Protein AF-0000000076153037 (afdb_homodimer)

Structure (mmCIF, N/CA/C/O backbone):
data_AF-0000000076153037-model_v1
#
loop_
_entity.id
_entity.type
_entity.pdbx_description
1 polymer 'B box-type domain-containing protein'
#
loop_
_atom_site.group_PDB
_atom_site.id
_atom_site.type_symbol
_atom_site.label_atom_id
_atom_site.label_alt_id
_atom_site.label_comp_id
_atom_site.label_asym_id
_atom_site.label_entity_id
_atom_site.label_seq_id
_atom_site.pdbx_PDB_ins_code
_atom_site.Cartn_x
_atom_site.Cartn_y
_atom_site.Cartn_z
_atom_site.occupancy
_atom_site.B_iso_or_equiv
_atom_site.auth_seq_id
_atom_site.auth_comp_id
_atom_site.auth_asym_id
_atom_site.auth_atom_id
_atom_site.pdbx_PDB_model_num
ATOM 1 N N . MET A 1 1 ? -15.844 65.188 8.305 1 22.05 1 MET A N 1
ATOM 2 C CA . MET A 1 1 ? -15.094 66.312 7.844 1 22.05 1 MET A CA 1
ATOM 3 C C . MET A 1 1 ? -13.609 66.188 8.18 1 22.05 1 MET A C 1
ATOM 5 O O . MET A 1 1 ? -13.25 65.938 9.328 1 22.05 1 MET A O 1
ATOM 9 N N . ALA A 1 2 ? -12.828 65.75 7.254 1 26.59 2 ALA A N 1
ATOM 10 C CA . ALA A 1 2 ? -11.383 65.5 7.219 1 26.59 2 ALA A CA 1
ATOM 11 C C . ALA A 1 2 ? -10.609 66.75 7.684 1 26.59 2 ALA A C 1
ATOM 13 O O . ALA A 1 2 ? -10.773 67.812 7.133 1 26.59 2 ALA A O 1
ATOM 14 N N . PHE A 1 3 ? -10.414 66.875 8.953 1 28.53 3 PHE A N 1
ATOM 15 C CA . PHE A 1 3 ? -9.594 67.938 9.461 1 28.53 3 PHE A CA 1
ATOM 16 C C . 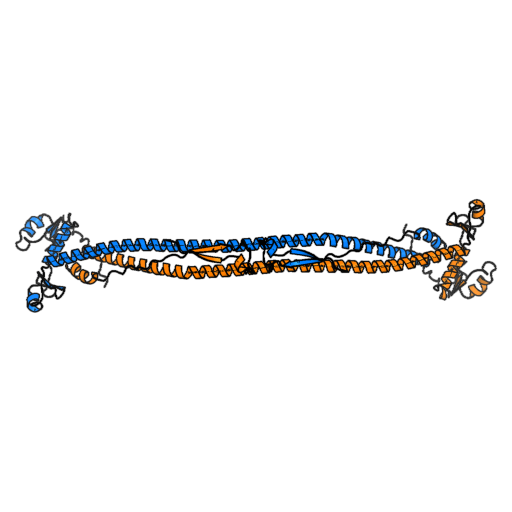PHE A 1 3 ? -8.25 68 8.742 1 28.53 3 PHE A C 1
ATOM 18 O O . PHE A 1 3 ? -7.555 66.938 8.656 1 28.53 3 PHE A O 1
ATOM 25 N N . PRO A 1 4 ? -8.055 68.812 7.699 1 30.95 4 PRO A N 1
ATOM 26 C CA . PRO A 1 4 ? -6.762 68.938 7.027 1 30.95 4 PRO A CA 1
ATOM 27 C C . PRO A 1 4 ? -5.598 69 8.016 1 30.95 4 PRO A C 1
ATOM 29 O O . PRO A 1 4 ? -5.75 69.625 9.094 1 30.95 4 PRO A O 1
ATOM 32 N N . HIS A 1 5 ? -4.879 68.062 8.133 1 32.31 5 HIS A N 1
ATOM 33 C CA . HIS A 1 5 ? -3.553 68.125 8.734 1 32.31 5 HIS A CA 1
ATOM 34 C C . HIS A 1 5 ? -2.744 69.312 8.258 1 32.31 5 HIS A C 1
ATOM 36 O O . HIS A 1 5 ? -2.271 69.312 7.117 1 32.31 5 HIS A O 1
ATOM 42 N N . SER A 1 6 ? -3.152 70.562 8.406 1 31.91 6 SER A N 1
ATOM 43 C CA . SER A 1 6 ? -2.211 71.625 8.078 1 31.91 6 SER A CA 1
ATOM 44 C C . SER A 1 6 ? -0.861 71.375 8.75 1 31.91 6 SER A C 1
ATOM 46 O O . SER A 1 6 ? -0.766 71.375 9.977 1 31.91 6 SER A O 1
ATOM 48 N N . ASN A 1 7 ? -0.145 70.5 8.391 1 35.09 7 ASN A N 1
ATOM 49 C CA . ASN A 1 7 ? 1.302 70.562 8.57 1 35.09 7 ASN A CA 1
ATOM 50 C C . ASN A 1 7 ? 1.829 72 8.453 1 35.09 7 ASN A C 1
ATOM 52 O O . ASN A 1 7 ? 2.293 72.438 7.391 1 35.09 7 ASN A O 1
ATOM 56 N N . ASP A 1 8 ? 1.139 73.062 8.711 1 35.5 8 ASP A N 1
ATOM 57 C CA . ASP A 1 8 ? 1.683 74.438 8.516 1 35.5 8 ASP A CA 1
ATOM 58 C C . ASP A 1 8 ? 3.029 74.562 9.219 1 35.5 8 ASP A C 1
ATOM 60 O O . ASP A 1 8 ? 3.086 74.688 10.445 1 35.5 8 ASP A O 1
ATOM 64 N N . GLU A 1 9 ? 3.936 73.75 9.055 1 42.16 9 GLU A N 1
ATOM 65 C CA . GLU A 1 9 ? 5.188 74.5 9.211 1 42.16 9 GLU A CA 1
ATOM 66 C C . GLU A 1 9 ? 5.027 76 8.812 1 42.16 9 GLU A C 1
ATOM 68 O O . GLU A 1 9 ? 4.77 76.25 7.648 1 42.16 9 GLU A O 1
ATOM 73 N N . ALA A 1 10 ? 4.324 76.688 9.477 1 48.03 10 ALA A N 1
ATOM 74 C CA . ALA A 1 10 ? 4.133 78.125 9.148 1 48.03 10 ALA A CA 1
ATOM 75 C C . ALA A 1 10 ? 5.34 78.688 8.406 1 48.03 10 ALA A C 1
ATOM 77 O O . ALA A 1 10 ? 6.473 78.562 8.883 1 48.03 10 ALA A O 1
ATOM 78 N N . GLN A 1 11 ? 5.387 78.5 7.215 1 56.53 11 GLN A N 1
ATOM 79 C CA . GLN A 1 11 ? 6.371 79.125 6.34 1 56.53 11 GLN A CA 1
ATOM 80 C C . GLN A 1 11 ? 6.746 80.5 6.84 1 56.53 11 GLN A C 1
ATOM 82 O O . GLN A 1 11 ? 5.875 81.375 7.023 1 56.53 11 GLN A O 1
ATOM 87 N N . ILE A 1 12 ? 7.824 80.438 7.535 1 69.62 12 ILE A N 1
ATOM 88 C CA . ILE A 1 12 ? 8.359 81.75 7.871 1 69.62 12 ILE A CA 1
ATOM 89 C C . ILE A 1 12 ? 8.289 82.625 6.652 1 69.62 12 ILE A C 1
ATOM 91 O O . ILE A 1 12 ? 8.836 82.312 5.594 1 69.62 12 ILE A O 1
ATOM 95 N N . PRO A 1 13 ? 7.305 83.5 6.742 1 73.75 13 PRO A N 1
ATOM 96 C CA . PRO A 1 13 ? 7.258 84.438 5.602 1 73.75 13 PRO A CA 1
ATOM 97 C C . PRO A 1 13 ? 8.625 85 5.258 1 73.75 13 PRO A C 1
ATOM 99 O O . PRO A 1 13 ? 9.508 85.062 6.121 1 73.75 13 PRO A O 1
ATOM 102 N N . ALA A 1 14 ? 8.766 85.312 4.078 1 74.12 14 ALA A N 1
ATOM 103 C CA . ALA A 1 14 ? 10.023 85.875 3.602 1 74.12 14 ALA A CA 1
ATOM 104 C C . ALA A 1 14 ? 10.195 87.312 4.117 1 74.12 14 ALA A C 1
ATOM 106 O O . ALA A 1 14 ? 11.32 87.812 4.223 1 74.12 14 ALA A O 1
ATOM 107 N N . LEU A 1 15 ? 9.102 87.875 4.473 1 81.69 15 LEU A N 1
ATOM 108 C CA . LEU A 1 15 ? 9.172 89.312 4.844 1 81.69 15 LEU A CA 1
ATOM 109 C C . LEU A 1 15 ? 8.492 89.562 6.191 1 81.69 15 LEU A C 1
ATOM 111 O O . LEU A 1 15 ? 7.551 88.875 6.551 1 81.69 15 LEU A O 1
ATOM 115 N N . CYS A 1 16 ? 9.086 90.5 6.836 1 86.94 16 CYS A N 1
ATOM 116 C CA . CYS A 1 16 ? 8.492 90.938 8.086 1 86.94 16 CYS A CA 1
ATOM 117 C C . CYS A 1 16 ? 7.059 91.438 7.875 1 86.94 16 CYS A C 1
ATOM 119 O O . CYS A 1 16 ? 6.777 92.188 6.934 1 86.94 16 CYS A O 1
ATOM 121 N N . GLN A 1 17 ? 6.148 91 8.703 1 80.31 17 GLN A N 1
ATOM 122 C CA . GLN A 1 17 ? 4.73 91.25 8.5 1 80.31 17 GLN A CA 1
ATOM 123 C C . GLN A 1 17 ? 4.375 92.625 9.008 1 80.31 17 GLN A C 1
ATOM 125 O O . GLN A 1 17 ? 3.248 93.125 8.82 1 80.31 17 GLN A O 1
ATOM 130 N N . PHE A 1 18 ? 5.297 93.25 9.531 1 77.06 18 PHE A N 1
ATOM 131 C CA . PHE A 1 18 ? 5.07 94.625 9.977 1 77.06 18 PHE A CA 1
ATOM 132 C C . PHE A 1 18 ? 5.699 95.625 9.008 1 77.06 18 PHE A C 1
ATOM 134 O O . PHE A 1 18 ? 5.043 96.562 8.57 1 77.06 18 PHE A O 1
ATOM 141 N N . CYS A 1 19 ? 6.977 95.5 8.625 1 79.06 19 CYS A N 1
ATOM 142 C CA . CYS A 1 19 ? 7.699 96.5 7.824 1 79.06 19 CYS A CA 1
ATOM 143 C C . CYS A 1 19 ? 8.07 95.875 6.461 1 79.06 19 CYS A C 1
ATOM 145 O O . CYS A 1 19 ? 8.617 96.625 5.613 1 79.06 19 CYS A O 1
ATOM 147 N N . GLU A 1 20 ? 7.871 94.625 6.113 1 80.88 20 GLU A N 1
ATOM 148 C CA . GLU A 1 20 ? 8.125 94 4.844 1 80.88 20 GLU A CA 1
ATOM 149 C C . GLU A 1 20 ? 9.625 93.875 4.566 1 80.88 20 GLU A C 1
ATOM 151 O O . GLU A 1 20 ? 10.039 93.75 3.416 1 80.88 20 GLU A O 1
ATOM 156 N N . GLU A 1 21 ? 10.383 94.062 5.586 1 79.88 21 GLU A N 1
ATOM 157 C CA . GLU A 1 21 ? 11.812 93.875 5.43 1 79.88 21 GLU A CA 1
ATOM 158 C C . GLU A 1 21 ? 12.125 92.375 5.449 1 79.88 21 GLU A C 1
ATOM 160 O O . GLU A 1 21 ? 11.344 91.562 5.969 1 79.88 21 GLU A O 1
ATOM 165 N N . SER A 1 22 ? 13.242 92.062 4.91 1 80.12 22 SER A N 1
ATOM 166 C CA . SER A 1 22 ? 13.664 90.688 4.828 1 80.12 22 SER A CA 1
ATOM 167 C C . SER A 1 22 ? 14.266 90.188 6.148 1 80.12 22 SER A C 1
ATOM 169 O O . SER A 1 22 ? 14.453 91 7.074 1 80.12 22 SER A O 1
ATOM 171 N N . ASN A 1 23 ? 14.5 88.875 6.375 1 81.25 23 ASN A N 1
ATOM 172 C CA . ASN A 1 23 ? 15.148 88.25 7.5 1 81.25 23 ASN A CA 1
ATOM 173 C C . ASN A 1 23 ? 14.227 88.188 8.719 1 81.25 23 ASN A C 1
ATOM 175 O O . ASN A 1 23 ? 14.359 89 9.641 1 81.25 23 ASN A O 1
ATOM 179 N N . ILE A 1 24 ? 13.391 87.375 8.812 1 85.19 24 ILE A N 1
ATOM 180 C CA . ILE A 1 24 ? 12.453 87.125 9.906 1 85.19 24 ILE A CA 1
ATOM 181 C C . ILE A 1 24 ? 13.117 86.25 10.969 1 85.19 24 ILE A C 1
ATOM 183 O O . ILE A 1 24 ? 13.633 85.188 10.664 1 85.19 24 ILE A O 1
ATOM 187 N N . LYS A 1 25 ? 13.242 86.812 12.188 1 86.94 25 LYS A N 1
ATOM 188 C CA . LYS A 1 25 ? 13.883 86.062 13.234 1 86.94 25 LYS A CA 1
ATOM 189 C C . LYS A 1 25 ? 12.953 85.875 14.422 1 86.94 25 LYS A C 1
ATOM 191 O O . LYS A 1 25 ? 13.156 84.938 15.234 1 86.94 25 LYS A O 1
ATOM 196 N N . TRP A 1 26 ? 11.961 86.75 14.398 1 85.62 26 TRP A N 1
ATOM 197 C CA . TRP A 1 26 ? 11.125 86.75 15.594 1 85.62 26 TRP A CA 1
ATOM 198 C C . TRP A 1 26 ? 9.656 86.5 15.234 1 85.62 26 TRP A C 1
ATOM 200 O O . TRP A 1 26 ? 9.25 86.812 14.102 1 85.62 26 TRP A O 1
ATOM 210 N N . LYS A 1 27 ? 8.875 85.938 16.188 1 86 27 LYS A N 1
ATOM 211 C CA . LYS A 1 27 ? 7.43 85.812 16.047 1 86 27 LYS A CA 1
ATOM 212 C C . LYS A 1 27 ? 6.711 86.312 17.297 1 86 27 LYS A C 1
ATOM 214 O O . LYS A 1 27 ? 7.059 85.875 18.406 1 86 27 LYS A O 1
ATOM 219 N N . CYS A 1 28 ? 5.879 87.312 17.172 1 84.81 28 CYS A N 1
ATOM 220 C CA . CYS A 1 28 ? 5.008 87.688 18.266 1 84.81 28 CYS A CA 1
ATOM 221 C C . CYS A 1 28 ? 3.828 86.75 18.406 1 84.81 28 CYS A C 1
ATOM 223 O O . CYS A 1 28 ? 3.037 86.562 17.484 1 84.81 28 CYS A O 1
ATOM 225 N N . ILE A 1 29 ? 3.66 86.125 19.484 1 76.94 29 ILE A N 1
ATOM 226 C CA . ILE A 1 29 ? 2.65 85.125 19.719 1 76.94 29 ILE A CA 1
ATOM 227 C C . ILE A 1 29 ? 1.276 85.75 19.859 1 76.94 29 ILE A C 1
ATOM 229 O O . ILE A 1 29 ? 0.274 85.25 19.391 1 76.94 29 ILE A O 1
ATOM 233 N N . ASN A 1 30 ? 1.309 86.938 20.406 1 76.62 30 ASN A N 1
ATOM 234 C CA . ASN A 1 30 ? 0.042 87.688 20.625 1 76.62 30 ASN A CA 1
ATOM 235 C C . ASN A 1 30 ? -0.573 88.125 19.312 1 76.62 30 ASN A C 1
ATOM 237 O O . ASN A 1 30 ? -1.781 88 19.109 1 76.62 30 ASN A O 1
ATOM 241 N N . CYS A 1 31 ? 0.297 88.625 18.484 1 76.5 31 CYS A N 1
ATOM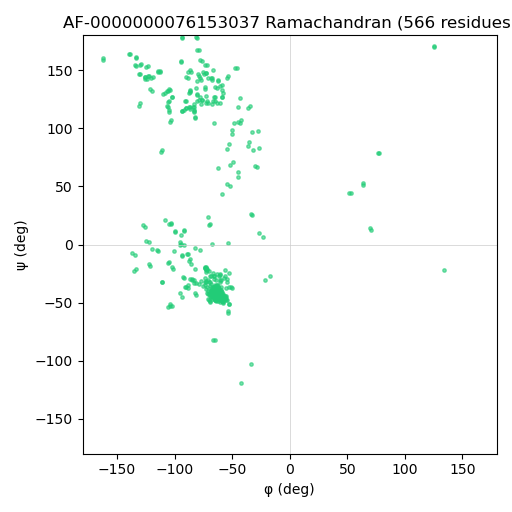 242 C CA . CYS A 1 31 ? -0.186 89.188 17.219 1 76.5 31 CYS A CA 1
ATOM 243 C C . CYS A 1 31 ? -0.138 88.125 16.125 1 76.5 31 CYS A C 1
ATOM 245 O O . CYS A 1 31 ? -0.722 88.312 15.055 1 76.5 31 CYS A O 1
ATOM 247 N N . ASP A 1 32 ? 0.446 87.062 16.438 1 77.31 32 ASP A N 1
ATOM 248 C CA . ASP A 1 32 ? 0.698 86.062 15.43 1 77.31 32 ASP A CA 1
ATOM 249 C C . ASP A 1 32 ? 1.393 86.625 14.203 1 77.31 32 ASP A C 1
ATOM 251 O O . ASP A 1 32 ? 1.013 86.312 13.07 1 77.31 32 ASP A O 1
ATOM 255 N N . LEU A 1 33 ? 2.396 87.438 14.445 1 81.31 33 LEU A N 1
ATOM 256 C CA . LEU A 1 33 ? 3.105 88.062 13.352 1 81.31 33 LEU A CA 1
ATOM 257 C C . LEU A 1 33 ? 4.598 87.75 13.406 1 81.31 33 LEU A C 1
ATOM 259 O O . LEU A 1 33 ? 5.184 87.688 14.484 1 81.31 33 LEU A O 1
ATOM 263 N N . PHE A 1 34 ? 5.09 87.625 12.258 1 86.62 34 PHE A N 1
ATOM 264 C CA . PHE A 1 34 ? 6.531 87.5 12.117 1 86.62 34 PHE A CA 1
ATOM 265 C C . PHE A 1 34 ? 7.219 88.812 12.016 1 86.62 34 PHE A C 1
ATOM 267 O O . PHE A 1 34 ? 6.785 89.688 11.258 1 86.62 34 PHE A O 1
ATOM 274 N N . LEU A 1 35 ? 8.227 88.938 12.828 1 86.12 35 LEU A N 1
ATOM 275 C CA . LEU A 1 35 ? 8.859 90.25 12.93 1 86.12 35 LEU A CA 1
ATOM 276 C C . LEU A 1 35 ? 10.352 90.125 12.625 1 86.12 35 LEU A C 1
ATOM 278 O O . LEU A 1 35 ? 10.992 89.125 12.93 1 86.12 35 LEU A O 1
ATOM 282 N N . CYS A 1 36 ? 10.773 91.188 11.93 1 85.81 36 CYS A N 1
ATOM 283 C CA . CYS A 1 36 ? 12.219 91.312 11.789 1 85.81 36 CYS A CA 1
ATOM 284 C C . CYS A 1 36 ? 12.828 91.938 13.055 1 85.81 36 CYS A C 1
ATOM 286 O O . CYS A 1 36 ? 12.117 92.188 14.016 1 85.81 36 CYS A O 1
ATOM 288 N N . GLN A 1 37 ? 14.188 92.062 13.039 1 85 37 GLN A N 1
ATOM 289 C CA . GLN A 1 37 ? 14.898 92.5 14.227 1 85 37 GLN A CA 1
ATOM 290 C C . GLN A 1 37 ? 14.508 93.938 14.562 1 85 37 GLN A C 1
ATOM 292 O O . GLN A 1 37 ? 14.305 94.25 15.727 1 85 37 GLN A O 1
ATOM 297 N N . LEU A 1 38 ? 14.336 94.688 13.586 1 83.56 38 LEU A N 1
ATOM 298 C CA . LEU A 1 38 ? 14.039 96.125 13.797 1 83.56 38 LEU A CA 1
ATOM 299 C C . LEU A 1 38 ? 12.633 96.312 14.359 1 83.56 38 LEU A C 1
ATOM 301 O O . LEU A 1 38 ? 12.43 97.062 15.305 1 83.56 38 LEU A O 1
ATOM 305 N N . CYS A 1 39 ? 11.719 95.625 13.75 1 85.31 39 CYS A N 1
ATOM 306 C CA . CYS A 1 39 ? 10.336 95.75 14.188 1 85.31 39 CYS A CA 1
ATOM 307 C C . CYS A 1 39 ? 10.156 95.25 15.602 1 85.31 39 CYS A C 1
ATOM 309 O O . CYS A 1 39 ? 9.359 95.75 16.375 1 85.31 39 CYS A O 1
ATOM 311 N N . ASN A 1 40 ? 10.875 94.25 15.93 1 83.12 40 ASN A N 1
ATOM 312 C CA . ASN A 1 40 ? 10.828 93.688 17.281 1 83.12 40 ASN A CA 1
ATOM 313 C C . ASN A 1 40 ? 11.352 94.688 18.312 1 83.12 40 ASN A C 1
ATOM 315 O O . ASN A 1 40 ? 10.727 94.938 19.344 1 83.12 40 ASN A O 1
ATOM 319 N N . SER A 1 41 ? 12.391 95.312 18.031 1 80.19 41 SER A N 1
ATOM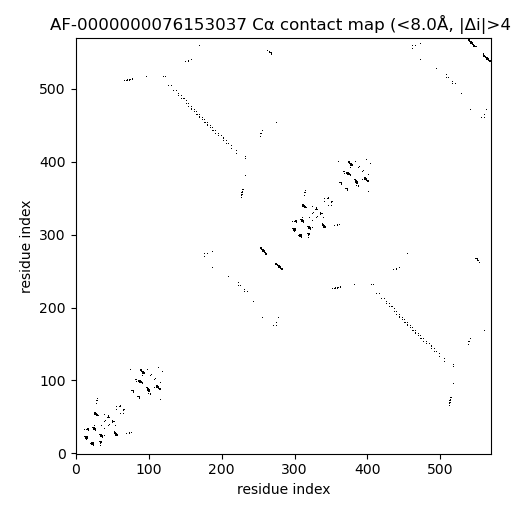 320 C CA . SER A 1 41 ? 13.07 96.125 19 1 80.19 41 SER A CA 1
ATOM 321 C C . SER A 1 41 ? 12.469 97.562 19.031 1 80.19 41 SER A C 1
ATOM 323 O O . SER A 1 41 ? 12.398 98.188 20.078 1 80.19 41 SER A O 1
ATOM 325 N N . ARG A 1 42 ? 11.961 98 17.922 1 77.38 42 ARG A N 1
ATOM 326 C CA . ARG A 1 42 ? 11.648 99.375 17.891 1 77.38 42 ARG A CA 1
ATOM 327 C C . ARG A 1 42 ? 10.141 99.625 17.844 1 77.38 42 ARG A C 1
ATOM 329 O O . ARG A 1 42 ? 9.641 100.625 18.328 1 77.38 42 ARG A O 1
ATOM 336 N N . ILE A 1 43 ? 9.461 98.75 17.234 1 73.19 43 ILE A N 1
ATOM 337 C CA . ILE A 1 43 ? 8.055 99.062 17 1 73.19 43 ILE A CA 1
ATOM 338 C C . ILE A 1 43 ? 7.172 98.25 17.938 1 73.19 43 ILE A C 1
ATOM 340 O O . ILE A 1 43 ? 6.359 98.75 18.688 1 73.19 43 ILE A O 1
ATOM 344 N N . HIS A 1 44 ? 7.34 97 17.938 1 75.81 44 HIS A N 1
ATOM 345 C CA . HIS A 1 44 ? 6.414 96.125 18.656 1 75.81 44 HIS A CA 1
ATOM 346 C C . HIS A 1 44 ? 6.613 96.25 20.156 1 75.81 44 HIS A C 1
ATOM 348 O O . HIS A 1 44 ? 5.637 96.25 20.922 1 75.81 44 HIS A O 1
ATOM 354 N N . ASN A 1 45 ? 7.816 96.5 20.578 1 72.44 45 ASN A N 1
ATOM 355 C CA . ASN A 1 45 ? 8.109 96.562 22 1 72.44 45 ASN A CA 1
ATOM 356 C C . ASN A 1 45 ? 7.852 98 22.562 1 72.44 45 ASN A C 1
ATOM 358 O O . ASN A 1 45 ? 7.746 98.125 23.766 1 72.44 45 ASN A O 1
ATOM 362 N N . LYS A 1 46 ? 7.691 98.875 21.656 1 73.19 46 LYS A N 1
ATOM 363 C CA . LYS A 1 46 ? 7.566 100.25 22.125 1 73.19 46 LYS A CA 1
ATOM 364 C C . LYS A 1 46 ? 6.109 100.688 22.125 1 73.19 46 LYS A C 1
ATOM 366 O O . LYS A 1 46 ? 5.75 101.625 22.828 1 73.19 46 LYS A O 1
ATOM 371 N N . SER A 1 47 ? 5.402 100 21.375 1 73.88 47 SER A N 1
ATOM 372 C CA . SER A 1 47 ? 4.004 100.375 21.359 1 73.88 47 SER A CA 1
ATOM 373 C C . SER A 1 47 ? 3.285 99.938 22.641 1 73.88 47 SER A C 1
ATOM 375 O O . SER A 1 47 ? 3.541 98.875 23.156 1 73.88 47 SER A O 1
ATOM 377 N N . LYS A 1 48 ? 2.506 100.812 23.234 1 73.81 48 LYS A N 1
ATOM 378 C CA . LYS A 1 48 ? 1.739 100.562 24.453 1 73.81 48 LYS A CA 1
ATOM 379 C C . LYS A 1 48 ? 0.856 99.312 24.266 1 73.81 48 LYS A C 1
ATOM 381 O O . LYS A 1 48 ? 0.661 98.562 25.219 1 73.81 48 LYS A O 1
ATOM 386 N N . ALA A 1 49 ? 0.42 99 23.062 1 73.5 49 ALA A N 1
ATOM 387 C CA . ALA A 1 49 ? -0.519 97.938 22.781 1 73.5 49 ALA A CA 1
ATOM 388 C C . ALA A 1 49 ? 0.201 96.562 22.703 1 73.5 49 ALA A C 1
ATOM 390 O O . ALA A 1 49 ? -0.392 95.562 22.984 1 73.5 49 ALA A O 1
ATOM 391 N N . SER A 1 50 ? 1.514 96.688 22.453 1 75.81 50 SER A N 1
ATOM 392 C CA . SER A 1 50 ? 2.188 95.438 22.172 1 75.81 50 SER A CA 1
ATOM 393 C C . SER A 1 50 ? 3.34 95.188 23.141 1 75.81 50 SER A C 1
ATOM 395 O O . SER A 1 50 ? 4.055 94.188 23.031 1 75.81 50 SER A O 1
ATOM 397 N N . LYS A 1 51 ? 3.488 96.062 24.031 1 75.38 51 LYS A N 1
ATOM 398 C CA . LYS A 1 51 ? 4.613 96 24.953 1 75.38 51 LYS A CA 1
ATOM 399 C C . LYS A 1 51 ? 4.562 94.688 25.797 1 75.38 51 LYS A C 1
ATOM 401 O O . LYS A 1 51 ? 5.602 94.188 26.172 1 75.38 51 LYS A O 1
ATOM 406 N N . ASP A 1 52 ? 3.393 94.188 25.984 1 77.31 52 ASP A N 1
ATOM 407 C CA . ASP A 1 52 ? 3.24 93 26.844 1 77.31 52 ASP A CA 1
ATOM 408 C C . ASP A 1 52 ? 3.125 91.75 26.031 1 77.31 52 ASP A C 1
ATOM 410 O O . ASP A 1 52 ? 2.885 90.625 26.578 1 77.31 52 ASP A O 1
ATOM 414 N N . HIS A 1 53 ? 3.43 92 24.766 1 80.94 53 HIS A N 1
ATOM 415 C CA . HIS A 1 53 ? 3.305 90.812 23.922 1 80.94 53 HIS A CA 1
ATOM 416 C C . HIS A 1 53 ? 4.516 89.875 24.062 1 80.94 53 HIS A C 1
ATOM 418 O O . HIS A 1 53 ? 5.617 90.312 24.359 1 80.94 53 HIS A O 1
ATOM 424 N N . THR A 1 54 ? 4.289 88.625 23.984 1 81.75 54 THR A N 1
ATOM 425 C CA . THR A 1 54 ? 5.363 87.625 24.062 1 81.75 54 THR A CA 1
ATOM 426 C C . THR A 1 54 ? 5.949 87.375 22.672 1 81.75 54 THR A C 1
ATOM 428 O O . THR A 1 54 ? 5.238 86.938 21.766 1 81.75 54 THR A O 1
ATOM 431 N N . ILE A 1 55 ? 7.254 87.688 22.547 1 83.75 55 ILE A N 1
ATOM 432 C CA . ILE A 1 55 ? 7.949 87.438 21.281 1 83.75 55 ILE A CA 1
ATOM 433 C C . ILE A 1 55 ? 8.938 86.312 21.422 1 83.75 55 ILE A C 1
ATOM 435 O O . ILE A 1 55 ? 9.68 86.25 22.406 1 83.75 55 ILE A O 1
ATOM 439 N N . ILE A 1 56 ? 8.867 85.375 20.531 1 81.81 56 ILE A N 1
ATOM 440 C CA . ILE A 1 56 ? 9.758 84.188 20.594 1 81.81 56 ILE A CA 1
ATOM 441 C C . ILE A 1 56 ? 10.703 84.25 19.391 1 81.81 56 ILE A C 1
ATOM 443 O O . ILE A 1 56 ? 10.359 84.75 18.328 1 81.81 56 ILE A O 1
ATOM 447 N N . ASN A 1 57 ? 11.891 83.688 19.703 1 83.56 57 ASN A N 1
ATOM 448 C CA . ASN A 1 57 ? 12.852 83.5 18.625 1 83.56 57 ASN A CA 1
ATOM 449 C C . ASN A 1 57 ? 12.531 82.25 17.797 1 83.56 57 ASN A C 1
ATOM 451 O O . ASN A 1 57 ? 12.336 81.188 18.359 1 83.56 57 ASN A O 1
ATOM 455 N N . LEU A 1 58 ? 12.477 82.5 16.531 1 81.44 58 LEU A N 1
ATOM 456 C CA . LEU A 1 58 ? 12.117 81.375 15.648 1 81.44 58 LEU A CA 1
ATOM 457 C C . LEU A 1 58 ? 13.117 80.25 15.766 1 81.44 58 LEU A C 1
ATOM 459 O O . LEU A 1 58 ? 12.766 79.062 15.531 1 81.44 58 LEU A O 1
ATOM 463 N N . LYS A 1 59 ? 14.352 80.562 16.156 1 78.06 59 LYS A N 1
ATOM 464 C CA . LYS A 1 59 ? 15.352 79.5 16.328 1 78.06 59 LYS A CA 1
ATOM 465 C C . LYS A 1 59 ? 14.984 78.562 17.469 1 78.06 59 LYS A C 1
ATOM 467 O O . LYS A 1 59 ? 15.375 77.375 17.469 1 78.06 59 LYS A O 1
ATOM 472 N N . ASP A 1 60 ? 14.297 79.125 18.406 1 76 60 ASP A N 1
ATOM 473 C CA . ASP A 1 60 ? 13.953 78.312 19.578 1 76 60 ASP A CA 1
ATOM 474 C C . ASP A 1 60 ? 12.57 77.688 19.438 1 76 60 ASP A C 1
ATOM 476 O O . ASP A 1 60 ? 12.039 77.125 20.391 1 76 60 ASP A O 1
ATOM 480 N N . CYS A 1 61 ? 12.117 77.938 18.141 1 67.19 61 CYS A N 1
ATOM 481 C CA . CYS A 1 61 ? 10.797 77.375 17.844 1 67.19 61 CYS A CA 1
ATOM 482 C C . CYS A 1 61 ? 10.797 75.875 17.859 1 67.19 61 CYS A C 1
ATOM 484 O O . CYS A 1 61 ? 11.719 75.25 17.344 1 67.19 61 CYS A O 1
ATOM 486 N N . GLY A 1 62 ? 10.266 75.25 18.875 1 66.69 62 GLY A N 1
ATOM 487 C CA . GLY A 1 62 ? 10.227 73.812 18.922 1 66.69 62 GLY A CA 1
ATOM 488 C C . GLY A 1 62 ? 10.664 73.25 20.266 1 66.69 62 GLY A C 1
ATOM 489 O O . GLY A 1 62 ? 10.453 72.062 20.547 1 66.69 62 GLY A O 1
ATOM 490 N N . THR A 1 63 ? 11.383 74.125 20.859 1 73.5 63 THR A N 1
ATOM 491 C CA . THR A 1 63 ? 11.812 73.688 22.188 1 73.5 63 THR A CA 1
ATOM 492 C C . THR A 1 63 ? 10.617 73.562 23.125 1 73.5 63 THR A C 1
ATOM 494 O O . THR A 1 63 ? 9.578 74.188 22.906 1 73.5 63 THR A O 1
ATOM 497 N N . ALA A 1 64 ? 10.703 72.688 24.047 1 77.19 64 ALA A N 1
ATOM 498 C CA . ALA A 1 64 ? 9.648 72.438 25.031 1 77.19 64 ALA A CA 1
ATOM 499 C C . ALA A 1 64 ? 9.281 73.75 25.766 1 77.19 64 ALA A C 1
ATOM 501 O O . ALA A 1 64 ? 8.102 74 26.016 1 77.19 64 ALA A O 1
ATOM 502 N N . GLU A 1 65 ? 10.211 74.438 25.969 1 76.44 65 GLU A N 1
ATOM 503 C CA . GLU A 1 65 ? 10 75.688 26.703 1 76.44 65 GLU A CA 1
ATOM 504 C C . GLU A 1 65 ? 9.203 76.688 25.859 1 76.44 65 GLU A C 1
ATOM 506 O O . GLU A 1 65 ? 8.281 77.312 26.359 1 76.44 65 GLU A O 1
ATOM 511 N N . THR A 1 66 ? 9.672 76.812 24.656 1 77.06 66 THR A N 1
ATOM 512 C CA . THR A 1 66 ? 8.977 77.75 23.766 1 77.06 66 THR A CA 1
ATOM 513 C C . THR A 1 66 ? 7.535 77.25 23.531 1 77.06 66 THR A C 1
ATOM 515 O O . THR A 1 66 ? 6.613 78.125 23.516 1 77.06 66 THR A O 1
ATOM 518 N N . LYS A 1 67 ? 7.379 76 23.375 1 77 67 LYS A N 1
ATOM 519 C CA . LYS A 1 67 ? 6.035 75.5 23.172 1 77 67 LYS A CA 1
ATOM 520 C C . LYS A 1 67 ? 5.145 75.75 24.375 1 77 67 LYS A C 1
ATOM 522 O O . LYS A 1 67 ? 3.977 76.125 24.219 1 77 67 LYS A O 1
ATOM 527 N N . SER A 1 68 ? 5.723 75.562 25.5 1 77.38 68 SER A N 1
ATOM 528 C CA . SER A 1 68 ? 4.996 75.812 26.719 1 77.38 68 SER A CA 1
ATOM 529 C C . SER A 1 68 ? 4.605 77.312 26.797 1 77.38 68 SER A C 1
ATOM 531 O O . SER A 1 68 ? 3.488 77.625 27.203 1 77.38 68 SER A O 1
ATOM 533 N N . THR A 1 69 ? 5.52 78.062 26.422 1 78.19 69 THR A N 1
ATOM 534 C CA . THR A 1 69 ? 5.258 79.5 26.453 1 78.19 69 THR A CA 1
ATOM 535 C C . THR A 1 69 ? 4.148 79.875 25.469 1 78.19 69 THR A C 1
ATOM 537 O O . THR A 1 69 ? 3.25 80.688 25.797 1 78.19 69 THR A O 1
ATOM 540 N N . ILE A 1 70 ? 4.246 79.312 24.359 1 76.75 70 ILE A N 1
ATOM 541 C CA . ILE A 1 70 ? 3.244 79.625 23.328 1 76.75 70 ILE A CA 1
ATOM 542 C C . ILE A 1 70 ? 1.866 79.188 23.828 1 76.75 70 ILE A C 1
ATOM 544 O O . ILE A 1 70 ? 0.89 79.938 23.688 1 76.75 70 ILE A O 1
ATOM 548 N N . LEU A 1 71 ? 1.807 78.125 24.438 1 79.75 71 LEU A N 1
ATOM 549 C CA . LEU A 1 71 ? 0.538 77.625 24.922 1 79.75 71 LEU A CA 1
ATOM 550 C C . LEU A 1 71 ? -0.001 78.438 26.062 1 79.75 71 LEU A C 1
ATOM 552 O O . LEU A 1 71 ? -1.208 78.688 26.156 1 79.75 71 LEU A O 1
ATOM 556 N N . THR A 1 72 ? 0.916 78.938 26.812 1 79.69 72 THR A N 1
ATOM 557 C CA . THR A 1 72 ? 0.504 79.75 27.906 1 79.69 72 THR A CA 1
ATOM 558 C C . THR A 1 72 ? -0.109 81.062 27.391 1 79.69 72 THR A C 1
ATOM 560 O O . THR A 1 72 ? -1.148 81.5 27.891 1 79.69 72 THR A O 1
ATOM 563 N N . VAL A 1 73 ? 0.573 81.625 26.438 1 80.62 73 VAL A N 1
ATOM 564 C CA . VAL A 1 73 ? 0.08 82.875 25.859 1 80.62 73 VAL A CA 1
ATOM 565 C C . VAL A 1 73 ? -1.256 82.625 25.172 1 80.62 73 VAL A C 1
ATOM 567 O O . VAL A 1 73 ? -2.182 83.438 25.281 1 80.62 73 VAL A O 1
ATOM 570 N N . ASP A 1 74 ? -1.348 81.625 24.5 1 83.25 74 ASP A N 1
ATOM 571 C CA . ASP A 1 74 ? -2.588 81.25 23.812 1 83.25 74 ASP A CA 1
ATOM 572 C C . ASP A 1 74 ? -3.729 81.062 24.812 1 83.25 74 ASP A C 1
ATOM 574 O O . ASP A 1 74 ? -4.852 81.5 24.578 1 83.25 74 ASP A O 1
ATOM 578 N N . LEU A 1 75 ? -3.4 80.5 25.844 1 85.06 75 LEU A N 1
ATOM 579 C CA . LEU A 1 75 ? -4.383 80.25 26.891 1 85.06 75 LEU A CA 1
ATOM 580 C C . LEU A 1 75 ? -4.875 81.562 27.5 1 85.06 75 LEU A C 1
ATOM 582 O O . LEU A 1 75 ? -6.074 81.75 27.734 1 85.06 75 LEU A O 1
ATOM 586 N N . GLN A 1 76 ? -3.943 82.438 27.625 1 82.38 76 GLN A N 1
ATOM 587 C CA . GLN A 1 76 ? -4.27 83.688 28.219 1 82.38 76 GLN A CA 1
ATOM 588 C C . GLN A 1 76 ? -5.113 84.562 27.281 1 82.38 76 GLN A C 1
ATOM 590 O O . GLN A 1 76 ? -5.883 85.438 27.719 1 82.38 76 GLN A O 1
ATOM 595 N N . ASN A 1 77 ? -4.949 84.25 26.031 1 83.5 77 ASN A N 1
ATOM 596 C CA . ASN A 1 77 ? -5.652 85.062 25.031 1 83.5 77 ASN A CA 1
ATOM 597 C C . ASN A 1 77 ? -6.801 84.312 24.391 1 83.5 77 ASN A C 1
ATOM 599 O O . ASN A 1 77 ? -7.285 84.688 23.328 1 83.5 77 ASN A O 1
ATOM 603 N N . MET A 1 78 ? -7.227 83.375 25.031 1 84.88 78 MET A N 1
ATOM 604 C CA . MET A 1 78 ? -8.281 82.562 24.453 1 84.88 78 MET A CA 1
ATOM 605 C C . MET A 1 78 ? -9.609 83.312 24.422 1 84.88 78 MET A C 1
ATOM 607 O O . MET A 1 78 ? -10.125 83.688 25.453 1 84.88 78 MET A O 1
ATOM 611 N N . PRO A 1 79 ? -10.086 83.375 23.203 1 87.25 79 PRO A N 1
ATOM 612 C CA . PRO A 1 79 ? -11.344 84.125 23.109 1 87.25 79 PRO A CA 1
ATOM 613 C C . PRO A 1 79 ? -12.547 83.312 23.594 1 87.25 79 PRO A C 1
ATOM 615 O O . PRO A 1 79 ? -12.562 82.062 23.453 1 87.25 79 PRO A O 1
ATOM 618 N N . CYS A 1 80 ? -13.477 83.938 24.266 1 89.62 80 CYS A N 1
ATOM 619 C CA . CYS A 1 80 ? -14.734 83.312 24.641 1 89.62 80 CYS A CA 1
ATOM 620 C C . CYS A 1 80 ? -15.539 82.938 23.406 1 89.62 80 CYS A C 1
ATOM 622 O O . CYS A 1 80 ? -15.625 83.688 22.453 1 89.62 80 CYS A O 1
ATOM 624 N N . THR A 1 81 ? -16.047 81.812 23.391 1 83.81 81 THR A N 1
ATOM 625 C CA . THR A 1 81 ? -16.812 81.375 22.25 1 83.81 81 THR A CA 1
ATOM 626 C C . THR A 1 81 ? -18.156 82.062 22.156 1 83.81 81 THR A C 1
ATOM 628 O O . THR A 1 81 ? -18.734 82.188 21.078 1 83.81 81 THR A O 1
ATOM 631 N N . ILE A 1 82 ? -18.656 82.562 23.172 1 88.06 82 ILE A N 1
ATOM 632 C CA . ILE A 1 82 ? -19.938 83.25 23.234 1 88.06 82 ILE A CA 1
ATOM 633 C C . ILE A 1 82 ? -19.734 84.75 23.062 1 88.06 82 ILE A C 1
ATOM 635 O O . ILE A 1 82 ? -20.484 85.438 22.312 1 88.06 82 ILE A O 1
ATOM 639 N N . HIS A 1 83 ? -18.734 85.25 23.766 1 90.38 83 HIS A N 1
ATOM 640 C CA . HIS A 1 83 ? -18.438 86.688 23.703 1 90.38 83 HIS A CA 1
ATOM 641 C C . HIS A 1 83 ? -17.109 86.938 22.984 1 90.38 83 HIS A C 1
ATOM 643 O O . HIS A 1 83 ? -16.062 87.062 23.625 1 90.38 83 HIS A O 1
ATOM 649 N N . SER A 1 84 ? -17.094 86.938 21.734 1 82.88 84 SER A N 1
ATOM 650 C CA . SER A 1 84 ? -15.922 86.938 20.875 1 82.88 84 SER A CA 1
ATOM 651 C C . SER A 1 84 ? -14.953 88.062 21.234 1 82.88 84 SER A C 1
ATOM 653 O O . SER A 1 84 ? -13.75 87.938 21 1 82.88 84 SER A O 1
ATOM 655 N N . GLU A 1 85 ? -15.375 89.062 21.797 1 84 85 GLU A N 1
ATOM 656 C CA . GLU A 1 85 ? -14.492 90.188 22.062 1 84 85 GLU A CA 1
ATOM 657 C C . GLU A 1 85 ? -13.883 90.125 23.453 1 84 85 GLU A C 1
ATOM 659 O O . GLU A 1 85 ? -13.086 90.938 23.844 1 84 85 GLU A O 1
ATOM 664 N N . ILE A 1 86 ? -14.227 89.062 24.203 1 88.44 86 ILE A N 1
ATOM 665 C CA . ILE A 1 86 ? -13.742 88.875 25.578 1 88.44 86 ILE A CA 1
ATOM 666 C C . ILE A 1 86 ? -12.938 87.625 25.719 1 88.44 86 ILE A C 1
ATOM 668 O O . ILE A 1 86 ? -13.297 86.562 25.141 1 88.44 86 ILE A O 1
ATOM 672 N N . LYS A 1 87 ? -11.914 87.688 26.547 1 88.69 87 LYS A N 1
ATOM 673 C CA . LYS A 1 87 ? -11.062 86.562 26.797 1 88.69 87 LYS A CA 1
ATOM 674 C C . LYS A 1 87 ? -11.609 85.688 27.953 1 88.69 87 LYS A C 1
ATOM 676 O O . LYS A 1 87 ? -12.242 86.25 28.875 1 88.69 87 LYS A O 1
ATOM 681 N N . CYS A 1 88 ? -11.312 84.438 27.781 1 90.69 88 CYS A N 1
ATOM 682 C CA . CYS A 1 88 ? -11.656 83.5 28.891 1 90.69 88 CYS A CA 1
ATOM 683 C C . CYS A 1 88 ? -10.688 83.688 30.047 1 90.69 88 CYS A C 1
ATOM 685 O O . CYS A 1 88 ? -9.508 84 29.844 1 90.69 88 CYS A O 1
ATOM 687 N N . TRP A 1 89 ? -11.188 83.5 31.188 1 87 89 TRP A N 1
ATOM 688 C CA . TRP A 1 89 ? -10.281 83.812 32.281 1 87 89 TRP A CA 1
ATOM 689 C C . TRP A 1 89 ? -10.336 82.688 33.344 1 87 89 TRP A C 1
ATOM 691 O O . TRP A 1 89 ? -9.406 82.5 34.125 1 87 89 TRP A O 1
ATOM 701 N N . VAL A 1 90 ? -11.461 81.938 33.344 1 91.69 90 VAL A N 1
ATOM 702 C CA . VAL A 1 90 ? -11.555 80.812 34.281 1 91.69 90 VAL A CA 1
ATOM 703 C C . VAL A 1 90 ? -12.188 79.625 33.594 1 91.69 90 VAL A C 1
ATOM 705 O O . VAL A 1 90 ? -12.703 79.688 32.5 1 91.69 90 VAL A O 1
ATOM 708 N N . TYR A 1 91 ? -11.992 78.562 34.25 1 92.19 91 TYR A N 1
ATOM 709 C CA . TYR A 1 91 ? -12.578 77.25 33.781 1 92.19 91 TYR A CA 1
ATOM 710 C C . TYR A 1 91 ? -13.781 76.875 34.656 1 92.19 91 TYR A C 1
ATOM 712 O O . TYR A 1 91 ? -13.68 76.812 35.875 1 92.19 91 TYR A O 1
ATOM 720 N N . CYS A 1 92 ? -14.883 76.688 34.031 1 93.31 92 CYS A N 1
ATOM 721 C CA . CYS A 1 92 ? -16.078 76.25 34.75 1 93.31 92 CYS A CA 1
ATOM 722 C C . CYS A 1 92 ? -16.094 74.75 34.938 1 93.31 92 CYS A C 1
ATOM 724 O O . CYS A 1 92 ? -16.203 74 33.969 1 93.31 92 CYS A O 1
ATOM 726 N N . ASN A 1 93 ? -16.094 74.25 36.125 1 89 93 ASN A N 1
ATOM 727 C CA . ASN A 1 93 ? -16.031 72.812 36.406 1 89 93 ASN A CA 1
ATOM 728 C C . ASN A 1 93 ? -17.359 72.125 36.094 1 89 93 ASN A C 1
ATOM 730 O O . ASN A 1 93 ? -17.375 71 35.656 1 89 93 ASN A O 1
ATOM 734 N N . ASN A 1 94 ? -18.359 72.875 36.344 1 90.06 94 ASN A N 1
ATOM 735 C CA . ASN A 1 94 ? -19.672 72.25 36.125 1 90.06 94 ASN A CA 1
ATOM 736 C C . ASN A 1 94 ? -19.953 72.062 34.656 1 90.06 94 ASN A C 1
ATOM 738 O O . ASN A 1 94 ? -20.562 71 34.281 1 90.06 94 ASN A O 1
ATOM 742 N N . CYS A 1 95 ? -19.469 72.875 33.844 1 88 95 CYS A N 1
ATOM 743 C CA . CYS A 1 95 ? -19.781 72.812 32.406 1 88 95 CYS A CA 1
ATOM 744 C C . CYS A 1 95 ? -18.578 72.25 31.625 1 88 95 CYS A C 1
ATOM 746 O O . CYS A 1 95 ? -18.672 72 30.422 1 88 95 CYS A O 1
ATOM 748 N N . ALA A 1 96 ? -17.484 72.25 32.281 1 86.31 96 ALA A N 1
ATOM 749 C CA . ALA A 1 96 ? -16.25 71.688 31.734 1 86.31 96 ALA A CA 1
ATOM 750 C C . ALA A 1 96 ? -15.773 72.438 30.5 1 86.31 96 ALA A C 1
ATOM 752 O O . ALA A 1 96 ? -15.445 71.875 29.469 1 86.31 96 ALA A O 1
ATOM 753 N N . HIS A 1 97 ? -15.672 73.625 30.578 1 86.44 97 HIS A N 1
ATOM 754 C CA . HIS A 1 97 ? -15.094 74.5 29.516 1 86.44 97 HIS A CA 1
ATOM 755 C C . HIS A 1 97 ? -14.703 75.875 30.031 1 86.44 97 HIS A C 1
ATOM 757 O O . HIS A 1 97 ? -15.211 76.312 31.062 1 86.44 97 HIS A O 1
ATOM 763 N N . PRO A 1 98 ? -13.758 76.625 29.312 1 89.69 98 PRO A N 1
ATOM 764 C CA . PRO A 1 98 ? -13.359 78 29.688 1 89.69 98 PRO A CA 1
ATOM 765 C C . PRO A 1 98 ? -14.477 79 29.484 1 89.69 98 PRO A C 1
ATOM 767 O O . PRO A 1 98 ? -15.25 78.875 28.531 1 89.69 98 PRO A O 1
ATOM 770 N N . ILE A 1 99 ? -14.531 79.938 30.406 1 91.19 99 ILE A N 1
ATOM 771 C CA . ILE A 1 99 ? -15.562 80.938 30.297 1 91.19 99 ILE A CA 1
ATOM 772 C C . ILE A 1 99 ? -14.945 82.312 30.547 1 91.19 99 ILE A C 1
ATOM 774 O O . ILE A 1 99 ? -13.898 82.438 31.188 1 91.19 99 ILE A O 1
ATOM 778 N N . CYS A 1 100 ? -15.609 83.312 29.969 1 91.62 100 CYS A N 1
ATOM 779 C CA . CYS A 1 100 ? -15.195 84.75 30.172 1 91.62 100 CYS A CA 1
ATOM 780 C C . CYS A 1 100 ? -15.961 85.375 31.328 1 91.62 100 CYS A C 1
ATOM 782 O O . CYS A 1 100 ? -16.766 84.688 31.984 1 91.62 100 CYS A O 1
ATOM 784 N N . ALA A 1 101 ? -15.695 86.562 31.625 1 90.44 101 ALA A N 1
ATOM 785 C CA . ALA A 1 101 ? -16.328 87.25 32.75 1 90.44 101 ALA A CA 1
ATOM 786 C C . ALA A 1 101 ? -17.828 87.438 32.5 1 90.44 101 ALA A C 1
ATOM 788 O O . ALA A 1 101 ? -18.625 87.312 33.438 1 90.44 101 ALA A O 1
ATOM 789 N N . ASP A 1 102 ? -18.203 87.688 31.312 1 92.88 102 ASP A N 1
ATOM 790 C CA . ASP A 1 102 ? -19.609 87.875 30.984 1 92.88 102 ASP A CA 1
ATOM 791 C C . ASP A 1 102 ? -20.422 86.562 31.141 1 92.88 102 ASP A C 1
ATOM 793 O O . ASP A 1 102 ? -21.516 86.625 31.672 1 92.88 102 ASP A O 1
ATOM 797 N N . CYS A 1 103 ? -19.844 85.562 30.719 1 92.75 103 CYS A N 1
ATOM 798 C CA . CYS A 1 103 ? -20.484 84.25 30.859 1 92.75 103 CYS A CA 1
ATOM 799 C C . CYS A 1 103 ? -20.703 83.875 32.312 1 92.75 103 CYS A C 1
ATOM 801 O O . CYS A 1 103 ? -21.719 83.312 32.688 1 92.75 103 CYS A O 1
ATOM 803 N N . SER A 1 104 ? -19.766 84.25 33.219 1 90.69 104 SER A N 1
ATOM 804 C CA . SER A 1 104 ? -19.844 83.938 34.625 1 90.69 104 SER A CA 1
ATOM 805 C C . SER A 1 104 ? -21.062 84.625 35.281 1 90.69 104 SER A C 1
ATOM 807 O O . SER A 1 104 ? -21.703 84 36.156 1 90.69 104 SER A O 1
ATOM 809 N N . ILE A 1 105 ? -21.344 85.75 34.688 1 91.19 105 ILE A N 1
ATOM 810 C CA . ILE A 1 105 ? -22.453 86.5 35.281 1 91.19 105 ILE A CA 1
ATOM 811 C C . ILE A 1 105 ? -23.766 86.062 34.656 1 91.19 105 ILE A C 1
ATOM 813 O O . ILE A 1 105 ? -24.781 85.938 35.344 1 91.19 105 ILE A O 1
ATOM 817 N N . GLU A 1 106 ? -23.719 85.75 33.438 1 92.25 106 GLU A N 1
ATOM 818 C CA . GLU A 1 106 ? -24.953 85.5 32.688 1 92.25 106 GLU A CA 1
ATOM 819 C C . GLU A 1 106 ? -25.469 84.062 32.906 1 92.25 106 GLU A C 1
ATOM 821 O O . GLU A 1 106 ? -26.672 83.875 33.125 1 92.25 106 GLU A O 1
ATOM 826 N N . SER A 1 107 ? -24.609 83.125 32.906 1 91.31 107 SER A N 1
ATOM 827 C CA . SER A 1 107 ? -25.141 81.75 32.812 1 91.31 107 SER A CA 1
ATOM 828 C C . SER A 1 107 ? -24.422 80.812 33.781 1 91.31 107 SER A C 1
ATOM 830 O O . SER A 1 107 ? -24.891 79.688 34.031 1 91.31 107 SER A O 1
ATOM 832 N N . HIS A 1 108 ? -23.281 81.312 34.5 1 88.69 108 HIS A N 1
ATOM 833 C CA . HIS A 1 108 ? -22.5 80.375 35.281 1 88.69 108 HIS A CA 1
ATOM 834 C C . HIS A 1 108 ? -22.344 80.812 36.719 1 88.69 108 HIS A C 1
ATOM 836 O O . HIS A 1 108 ? -21.391 80.438 37.406 1 88.69 108 HIS A O 1
ATOM 842 N N . GLN A 1 109 ? -23.078 81.688 37.125 1 87.88 109 GLN A N 1
ATOM 843 C CA . GLN A 1 109 ? -22.969 82.375 38.406 1 87.88 109 GLN A CA 1
ATOM 844 C C . GLN A 1 109 ? -22.844 81.375 39.562 1 87.88 109 GLN A C 1
ATOM 846 O O . GLN A 1 109 ? -22.062 81.562 40.469 1 87.88 109 GLN A O 1
ATOM 851 N N . LYS A 1 110 ? -23.5 80.25 39.562 1 90.25 110 LYS A N 1
ATOM 852 C CA . LYS A 1 110 ? -23.5 79.312 40.688 1 90.25 110 LYS A CA 1
ATOM 853 C C . LYS A 1 110 ? -22.594 78.125 40.406 1 90.25 110 LYS A C 1
ATOM 855 O O . LYS A 1 110 ? -22.609 77.125 41.156 1 90.25 110 LYS A O 1
ATOM 860 N N . HIS A 1 111 ? -21.781 78.312 39.5 1 92.38 111 HIS A N 1
ATOM 861 C CA . HIS A 1 111 ? -20.906 77.25 39.156 1 92.38 111 HIS A CA 1
ATOM 862 C C . HIS A 1 111 ? -19.562 77.375 39.906 1 92.38 111 HIS A C 1
ATOM 864 O O . HIS A 1 111 ? -19.266 78.375 40.469 1 92.38 111 HIS A O 1
ATOM 870 N N . GLU A 1 112 ? -18.891 76.25 40.031 1 93.44 112 GLU A N 1
ATOM 871 C CA . GLU A 1 112 ? -17.531 76.25 40.594 1 93.44 112 GLU A CA 1
ATOM 872 C C . GLU A 1 112 ? -16.484 76.5 39.531 1 93.44 112 GLU A C 1
ATOM 874 O O . GLU A 1 112 ? -16.531 75.938 38.438 1 93.44 112 GLU A O 1
ATOM 879 N N . TYR A 1 113 ? -15.492 77.5 39.812 1 91.81 113 TYR A N 1
ATOM 880 C CA . TYR A 1 113 ? -14.484 77.938 38.844 1 91.81 113 TYR A CA 1
ATOM 881 C C . TYR A 1 113 ? -13.086 77.5 39.312 1 91.81 113 TYR A C 1
ATOM 883 O O . TYR A 1 113 ? -12.828 77.375 40.5 1 91.81 113 TYR A O 1
ATOM 891 N N . LYS A 1 114 ? -12.258 77.25 38.375 1 92.62 114 LYS A N 1
ATOM 892 C CA . LYS A 1 114 ? -10.836 77 38.594 1 92.62 114 LYS A CA 1
ATOM 893 C C . LYS A 1 114 ? -9.992 77.875 37.656 1 92.62 114 LYS A C 1
ATOM 895 O O . LYS A 1 114 ? -10.469 78.312 36.625 1 92.62 114 LYS A O 1
ATOM 900 N N . GLN A 1 115 ? -8.773 78.125 38.125 1 91.5 115 GLN A N 1
ATOM 901 C CA . GLN A 1 115 ? -7.848 78.875 37.281 1 91.5 115 GLN A CA 1
ATOM 902 C C . GLN A 1 115 ? -7.578 78.125 35.969 1 91.5 115 GLN A C 1
ATOM 904 O O . GLN A 1 115 ? -7.363 76.875 36 1 91.5 115 GLN A O 1
ATOM 909 N N . LEU A 1 116 ? -7.594 78.875 34.938 1 88.94 116 LEU A N 1
ATOM 910 C CA . LEU A 1 116 ? -7.461 78.25 33.594 1 88.94 116 LEU A CA 1
ATOM 911 C C . LEU A 1 116 ? -6.125 77.5 33.469 1 88.94 116 LEU A C 1
ATOM 913 O O . LEU A 1 116 ? -6.07 76.438 32.938 1 88.94 116 LEU A O 1
ATOM 917 N N . ASP A 1 117 ? -5.016 78.125 33.875 1 85.81 117 ASP A N 1
ATOM 918 C CA . ASP A 1 117 ? -3.676 77.562 33.781 1 85.81 117 ASP A CA 1
ATOM 919 C C . ASP A 1 117 ? -3.561 76.25 34.562 1 85.81 117 ASP A C 1
ATOM 921 O O . ASP A 1 117 ? -2.949 75.312 34.094 1 85.81 117 ASP A O 1
ATOM 925 N N . ALA A 1 118 ? -4.141 76.25 35.719 1 88.56 118 ALA A N 1
ATOM 926 C CA . ALA A 1 118 ? -4.078 75.062 36.562 1 88.56 118 ALA A CA 1
ATOM 927 C C . ALA A 1 118 ? -4.805 73.875 35.906 1 88.56 118 ALA A C 1
ATOM 929 O O . ALA A 1 118 ? -4.293 72.75 35.875 1 88.56 118 ALA A O 1
ATOM 930 N N . VAL A 1 119 ? -5.965 74.188 35.344 1 89.5 119 VAL A N 1
ATOM 931 C CA . VAL A 1 119 ? -6.758 73.125 34.688 1 89.5 119 VAL A CA 1
ATOM 932 C C . VAL A 1 119 ? -6.039 72.688 33.438 1 89.5 119 VAL A C 1
ATOM 934 O O . VAL A 1 119 ? -5.977 71.438 33.188 1 89.5 119 VAL A O 1
ATOM 937 N N . PHE A 1 120 ? -5.48 73.562 32.719 1 88.69 120 PHE A N 1
ATOM 938 C CA . PHE A 1 120 ? -4.762 73.25 31.5 1 88.69 120 PHE A CA 1
ATOM 939 C C . PHE A 1 120 ? -3.572 72.312 31.797 1 88.69 120 PHE A C 1
ATOM 941 O O . PHE A 1 120 ? -3.395 71.312 31.141 1 88.69 120 PHE A O 1
ATOM 948 N N . ASN A 1 121 ? -2.797 72.688 32.781 1 87.81 121 ASN A N 1
ATOM 949 C CA . ASN A 1 121 ? -1.646 71.875 33.156 1 87.81 121 ASN A CA 1
ATOM 950 C C . ASN A 1 121 ? -2.072 70.5 33.625 1 87.81 121 ASN A C 1
ATOM 952 O O . ASN A 1 121 ? -1.387 69.5 33.375 1 87.81 121 ASN A O 1
ATOM 956 N N . ALA A 1 122 ? -3.158 70.438 34.312 1 89.25 122 ALA A N 1
ATOM 957 C CA . ALA A 1 122 ? -3.676 69.188 34.781 1 89.25 122 ALA A CA 1
ATOM 958 C C . ALA A 1 122 ? -4.078 68.312 33.594 1 89.25 122 ALA A C 1
ATOM 960 O O . ALA A 1 122 ? -3.834 67.062 33.594 1 89.25 122 ALA A O 1
ATOM 961 N N . ILE A 1 123 ? -4.676 68.938 32.594 1 87.81 123 ILE A N 1
ATOM 962 C CA . ILE A 1 123 ? -5.117 68.188 31.406 1 87.81 123 ILE A CA 1
ATOM 963 C C . ILE A 1 123 ? -3.904 67.688 30.656 1 87.81 123 ILE A C 1
ATOM 965 O O . ILE A 1 123 ? -3.883 66.5 30.25 1 87.81 123 ILE A O 1
ATOM 969 N N . ILE A 1 124 ? -2.91 68.438 30.578 1 87 124 ILE A N 1
ATOM 970 C CA . ILE A 1 124 ? -1.691 68.062 29.891 1 87 124 ILE A CA 1
ATOM 971 C C . ILE A 1 124 ? -1.043 66.875 30.625 1 87 124 ILE A C 1
ATOM 973 O O . ILE A 1 124 ? -0.605 65.938 30 1 87 124 ILE A O 1
ATOM 977 N N . SER A 1 125 ? -1.004 67.062 31.906 1 89.25 125 SER A N 1
ATOM 978 C CA . SER A 1 125 ? -0.418 66 32.719 1 89.25 125 SER A CA 1
ATOM 979 C C . SER A 1 125 ? -1.192 64.688 32.562 1 89.25 125 SER A C 1
ATOM 981 O O . SER A 1 125 ? -0.595 63.625 32.438 1 89.25 125 SER A O 1
ATOM 983 N N . ALA A 1 126 ? -2.494 64.812 32.5 1 88.88 126 ALA A N 1
ATOM 984 C CA . ALA A 1 126 ? -3.344 63.625 32.312 1 88.88 126 ALA A CA 1
ATOM 985 C C . ALA A 1 126 ? -3.127 62.969 30.969 1 88.88 126 ALA A C 1
ATOM 987 O O . ALA A 1 126 ? -3.102 61.719 30.859 1 88.88 126 ALA A O 1
ATOM 988 N N . ILE A 1 127 ? -2.969 63.781 29.984 1 89.12 127 ILE A N 1
ATOM 989 C CA . ILE A 1 127 ? -2.734 63.281 28.641 1 89.12 127 ILE A CA 1
ATOM 990 C C . ILE A 1 127 ? -1.375 62.594 28.562 1 89.12 127 ILE A C 1
ATOM 992 O O . ILE A 1 127 ? -1.24 61.531 27.953 1 89.12 127 ILE A O 1
ATOM 996 N N . ASP A 1 128 ? -0.468 63.188 29.219 1 88.75 128 ASP A N 1
ATOM 997 C CA . ASP A 1 128 ? 0.868 62.594 29.25 1 88.75 128 ASP A CA 1
ATOM 998 C C . ASP A 1 128 ? 0.854 61.25 29.953 1 88.75 128 ASP A C 1
ATOM 1000 O O . ASP A 1 128 ? 1.505 60.281 29.516 1 88.75 128 ASP A O 1
ATOM 1004 N N . ASP A 1 129 ? 0.117 61.156 31.047 1 90.81 129 ASP A N 1
ATOM 1005 C CA . ASP A 1 129 ? -0.006 59.906 31.781 1 90.81 129 ASP A CA 1
ATOM 1006 C C . ASP A 1 129 ? -0.678 58.844 30.922 1 90.81 129 ASP A C 1
ATOM 1008 O O . ASP A 1 129 ? -0.268 57.656 30.938 1 90.81 129 ASP A O 1
ATOM 1012 N N . LEU A 1 130 ? -1.676 59.25 30.219 1 90.62 130 LEU A N 1
ATOM 1013 C CA . LEU A 1 130 ? -2.369 58.312 29.328 1 90.62 130 LEU A CA 1
ATOM 1014 C C . LEU A 1 130 ? -1.434 57.812 28.234 1 90.62 130 LEU A C 1
ATOM 1016 O O . LEU A 1 130 ? -1.452 56.625 27.891 1 90.62 130 LEU A O 1
ATOM 1020 N N . LYS A 1 131 ? -0.639 58.688 27.734 1 91.5 131 LYS A N 1
ATOM 1021 C CA . LYS A 1 131 ? 0.326 58.312 26.703 1 91.5 131 LYS A CA 1
ATOM 1022 C C . LYS A 1 131 ? 1.305 57.281 27.203 1 91.5 131 LYS A C 1
ATOM 1024 O O . LYS A 1 131 ? 1.594 56.281 26.516 1 91.5 131 LYS A O 1
ATOM 1029 N N . LYS A 1 132 ? 1.775 57.5 28.422 1 93.31 132 LYS A N 1
ATOM 1030 C CA . LYS A 1 132 ? 2.705 56.531 29.016 1 93.31 132 LYS A CA 1
ATOM 1031 C C . LYS A 1 132 ? 2.053 55.156 29.188 1 93.31 132 LYS A C 1
ATOM 1033 O O . LYS A 1 132 ? 2.676 54.125 28.922 1 93.31 132 LYS A O 1
ATOM 1038 N N . ARG A 1 133 ? 0.826 55.125 29.594 1 92.62 133 ARG A N 1
ATOM 1039 C CA . ARG A 1 133 ? 0.098 53.844 29.766 1 92.62 133 ARG A CA 1
ATOM 1040 C C . ARG A 1 133 ? -0.098 53.156 28.422 1 92.62 133 ARG A C 1
ATOM 1042 O O . ARG A 1 133 ? 0.068 51.938 28.312 1 92.62 133 ARG A O 1
ATOM 1049 N N . ILE A 1 134 ? -0.46 54 27.484 1 93.88 134 ILE A N 1
ATOM 1050 C CA . ILE A 1 134 ? -0.667 53.438 26.141 1 93.88 134 ILE A CA 1
ATOM 1051 C C . ILE A 1 134 ? 0.632 52.844 25.625 1 93.88 134 ILE A C 1
ATOM 1053 O O . ILE A 1 134 ? 0.625 51.75 25.047 1 93.88 134 ILE A O 1
ATOM 1057 N N . ASP A 1 135 ? 1.735 53.531 25.891 1 95.25 135 ASP A N 1
ATOM 1058 C CA . ASP A 1 135 ? 3.035 53 25.484 1 95.25 135 ASP A CA 1
ATOM 1059 C C . ASP A 1 135 ? 3.322 51.656 26.141 1 95.25 135 ASP A C 1
ATOM 1061 O O . ASP A 1 135 ? 3.789 50.719 25.484 1 95.25 135 ASP A O 1
ATOM 1065 N N . HIS A 1 136 ? 3.037 51.625 27.375 1 95.62 136 HIS A N 1
ATOM 1066 C CA . HIS A 1 136 ? 3.24 50.375 28.109 1 95.62 136 HIS A CA 1
ATOM 1067 C C . HIS A 1 136 ? 2.352 49.281 27.547 1 95.62 136 HIS A C 1
ATOM 1069 O O . HIS A 1 136 ? 2.814 48.156 27.344 1 95.62 136 HIS A O 1
ATOM 1075 N N . ASP A 1 137 ? 1.088 49.5 27.266 1 94.31 137 ASP A N 1
ATOM 1076 C CA . ASP A 1 137 ? 0.141 48.531 26.766 1 94.31 137 ASP A CA 1
ATOM 1077 C C . ASP A 1 137 ? 0.543 48.031 25.375 1 94.31 137 ASP A C 1
ATOM 1079 O O . ASP A 1 137 ? 0.389 46.875 25.047 1 94.31 137 ASP A O 1
ATOM 1083 N N . ILE A 1 138 ? 1.047 48.969 24.594 1 95.94 138 ILE A N 1
ATOM 1084 C CA . ILE A 1 138 ? 1.487 48.625 23.25 1 95.94 138 ILE A CA 1
ATOM 1085 C C . ILE A 1 138 ? 2.613 47.594 23.344 1 95.94 138 ILE A C 1
ATOM 1087 O O . ILE A 1 138 ? 2.617 46.594 22.609 1 95.94 138 ILE A O 1
ATOM 1091 N N . GLN A 1 139 ? 3.574 47.844 24.219 1 95.94 139 GLN A N 1
ATOM 1092 C CA . GLN A 1 139 ? 4.668 46.906 24.406 1 95.94 139 GLN A CA 1
ATOM 1093 C C . GLN A 1 139 ? 4.148 45.562 24.859 1 95.94 139 GLN A C 1
ATOM 1095 O O . GLN A 1 139 ? 4.613 44.5 24.375 1 95.94 139 GLN A O 1
ATOM 1100 N N . TRP A 1 140 ? 3.18 45.531 25.719 1 95 140 TRP A N 1
ATOM 1101 C CA . TRP A 1 140 ? 2.586 44.281 26.188 1 95 140 TRP A CA 1
ATOM 1102 C C . TRP A 1 140 ? 1.93 43.5 25.047 1 95 140 TRP A C 1
ATOM 1104 O O . TRP A 1 140 ? 2.137 42.312 24.906 1 95 140 TRP A O 1
ATOM 1114 N N . TYR A 1 141 ? 1.146 44.219 24.219 1 94.62 141 TYR A N 1
ATOM 1115 C CA . TYR A 1 141 ? 0.449 43.594 23.109 1 94.62 141 TYR A CA 1
ATOM 1116 C C . TYR A 1 141 ? 1.437 43.031 22.078 1 94.62 141 TYR A C 1
ATOM 1118 O O . TYR A 1 141 ? 1.19 42 21.453 1 94.62 141 TYR A O 1
ATOM 1126 N N . GLU A 1 142 ? 2.533 43.781 21.906 1 95.88 142 GLU A N 1
ATOM 1127 C CA . GLU A 1 142 ? 3.57 43.281 21 1 95.88 142 GLU A CA 1
ATOM 1128 C C . GLU A 1 142 ? 4.152 41.969 21.5 1 95.88 142 GLU A C 1
ATOM 1130 O O . GLU A 1 142 ? 4.328 41.031 20.719 1 95.88 142 GLU A O 1
ATOM 1135 N N . HIS A 1 143 ? 4.461 41.938 22.75 1 96.31 143 HIS A N 1
ATOM 1136 C CA . HIS A 1 143 ? 4.984 40.719 23.344 1 96.31 143 HIS A CA 1
ATOM 1137 C C . HIS A 1 143 ? 3.971 39.594 23.25 1 96.31 143 HIS A C 1
ATOM 1139 O O . HIS A 1 143 ? 4.328 38.469 22.922 1 96.31 143 HIS A O 1
ATOM 1145 N N . GLU A 1 144 ? 2.705 39.906 23.516 1 94.88 144 GLU A N 1
ATOM 1146 C CA . GLU A 1 144 ? 1.648 38.906 23.453 1 94.88 144 GLU A CA 1
ATOM 1147 C C . GLU A 1 144 ? 1.471 38.375 22.031 1 94.88 144 GLU A C 1
ATOM 1149 O O . GLU A 1 144 ? 1.246 37.188 21.828 1 94.88 144 GLU A O 1
ATOM 1154 N N . LYS A 1 145 ? 1.57 39.281 21.094 1 95.69 145 LYS A N 1
ATOM 1155 C CA . LYS A 1 145 ? 1.499 38.875 19.688 1 95.69 145 LYS A CA 1
ATOM 1156 C C . LYS A 1 145 ? 2.582 37.844 19.359 1 95.69 145 LYS A C 1
ATOM 1158 O O . LYS A 1 145 ? 2.297 36.812 18.75 1 95.69 145 LYS A O 1
ATOM 1163 N N . LEU A 1 146 ? 3.812 38.156 19.734 1 96.5 146 LEU A N 1
ATOM 1164 C CA . LEU A 1 146 ? 4.941 37.25 19.469 1 96.5 146 LEU A CA 1
ATOM 1165 C C . LEU A 1 146 ? 4.746 35.906 20.141 1 96.5 146 LEU A C 1
ATOM 1167 O O . LEU A 1 146 ? 5.043 34.875 19.562 1 96.5 146 LEU A O 1
ATOM 1171 N N . ASN A 1 147 ? 4.223 35.969 21.359 1 95.69 147 ASN A N 1
ATOM 1172 C CA . ASN A 1 147 ? 3.969 34.719 22.109 1 95.69 147 ASN A CA 1
ATOM 1173 C C . ASN A 1 147 ? 2.943 33.844 21.391 1 95.69 147 ASN A C 1
ATOM 1175 O O . ASN A 1 147 ? 3.148 32.625 21.25 1 95.69 147 ASN A O 1
ATOM 1179 N N . LEU A 1 148 ? 1.903 34.438 20.953 1 95.94 148 LEU A N 1
ATOM 1180 C CA . LEU A 1 148 ? 0.84 33.688 20.281 1 95.94 148 LEU A CA 1
ATOM 1181 C C . LEU A 1 148 ? 1.318 33.156 18.938 1 95.94 148 LEU A C 1
ATOM 1183 O O . LEU A 1 148 ? 0.967 32.062 18.547 1 95.94 148 LEU A O 1
ATOM 1187 N N . GLU A 1 149 ? 2.09 33.938 18.234 1 97.06 149 GLU A N 1
ATOM 1188 C CA . GLU A 1 149 ? 2.666 33.469 16.969 1 97.06 149 GLU A CA 1
ATOM 1189 C C . GLU A 1 149 ? 3.58 32.281 17.188 1 97.06 149 GLU A C 1
ATOM 1191 O O . GLU A 1 149 ? 3.58 31.328 16.391 1 97.06 149 GLU A O 1
ATOM 1196 N N . GLN A 1 150 ? 4.367 32.375 18.25 1 96.5 150 GLN A N 1
ATOM 1197 C CA . GLN A 1 150 ? 5.242 31.234 18.578 1 96.5 150 GLN A CA 1
ATOM 1198 C C . GLN A 1 150 ? 4.43 30 18.953 1 96.5 150 GLN A C 1
ATOM 1200 O O . GLN A 1 150 ? 4.766 28.891 18.547 1 96.5 150 GLN A O 1
ATOM 1205 N N . LEU A 1 151 ? 3.404 30.172 19.75 1 95.25 151 LEU A N 1
ATOM 1206 C CA . LEU A 1 151 ? 2.529 29.062 20.125 1 95.25 151 LEU A CA 1
ATOM 1207 C C . LEU A 1 151 ? 1.911 28.422 18.891 1 95.25 151 LEU A C 1
ATOM 1209 O O . LEU A 1 151 ? 1.851 27.188 18.797 1 95.25 151 LEU A O 1
ATOM 1213 N N . LEU A 1 152 ? 1.489 29.266 18 1 96.12 152 LEU A N 1
ATOM 1214 C CA . LEU A 1 152 ? 0.895 28.766 16.766 1 96.12 152 LEU A CA 1
ATOM 1215 C C . LEU A 1 152 ? 1.912 27.969 15.945 1 96.12 152 LEU A C 1
ATOM 1217 O O . LEU A 1 152 ? 1.607 26.891 15.453 1 96.12 152 LEU A O 1
ATOM 1221 N N . SER A 1 153 ? 3.092 28.469 15.797 1 97 153 SER A N 1
ATOM 1222 C CA . SER A 1 153 ? 4.164 27.797 15.07 1 97 153 SER A CA 1
ATOM 1223 C C . SER A 1 153 ? 4.52 26.469 15.711 1 97 153 SER A C 1
ATOM 1225 O O . SER A 1 153 ? 4.668 25.453 15.023 1 97 153 SER A O 1
ATOM 1227 N N . ASP A 1 154 ? 4.637 26.469 17.031 1 95.5 154 ASP A N 1
ATOM 1228 C CA . ASP A 1 154 ? 4.953 25.25 17.766 1 95.5 154 ASP A CA 1
ATOM 1229 C C . ASP A 1 154 ? 3.855 24.203 17.594 1 95.5 154 ASP A C 1
ATOM 1231 O O . ASP A 1 154 ? 4.145 23.016 17.406 1 95.5 154 ASP A O 1
ATOM 1235 N N . GLY A 1 155 ? 2.645 24.656 17.688 1 95.44 155 GLY A N 1
ATOM 1236 C CA . GLY A 1 155 ? 1.526 23.75 17.469 1 95.44 155 GLY A CA 1
ATOM 1237 C C . GLY A 1 155 ? 1.508 23.156 16.078 1 95.44 155 GLY A C 1
ATOM 1238 O O . GLY A 1 155 ? 1.282 21.953 15.922 1 95.44 155 GLY A O 1
ATOM 1239 N N . ASP A 1 156 ? 1.798 23.953 15.086 1 96.5 156 ASP A N 1
ATOM 1240 C CA . ASP A 1 156 ? 1.84 23.5 13.703 1 96.5 156 ASP A CA 1
ATOM 1241 C C . ASP A 1 156 ? 2.959 22.484 13.492 1 96.5 156 ASP A C 1
ATOM 1243 O O . ASP A 1 156 ? 2.77 21.469 12.805 1 96.5 156 ASP A O 1
ATOM 1247 N N . LYS A 1 157 ? 4.09 22.828 14 1 96.81 157 LYS A N 1
ATOM 1248 C CA . LYS A 1 157 ? 5.219 21.906 13.891 1 96.81 157 LYS A CA 1
ATOM 1249 C C . LYS A 1 157 ? 4.906 20.562 14.547 1 96.81 157 LYS A C 1
ATOM 1251 O O . LYS A 1 157 ? 5.211 19.516 13.984 1 96.81 157 LYS A O 1
ATOM 1256 N N . ASN A 1 158 ? 4.297 20.609 15.734 1 95.81 158 ASN A N 1
ATOM 1257 C CA . ASN A 1 158 ? 3.895 19.391 16.422 1 95.81 158 ASN A CA 1
ATOM 1258 C C . ASN A 1 158 ? 2.889 18.594 15.594 1 95.81 158 ASN A C 1
ATOM 1260 O O . ASN A 1 158 ? 3.004 17.359 15.477 1 95.81 158 ASN A O 1
ATOM 1264 N N . PHE A 1 159 ? 1.947 19.203 15.016 1 96.44 159 PHE A N 1
ATOM 1265 C CA . PHE A 1 159 ? 0.943 18.578 14.164 1 96.44 159 PHE A CA 1
ATOM 1266 C C . PHE A 1 159 ? 1.598 17.875 12.984 1 96.44 159 PHE A C 1
ATOM 1268 O O . PHE A 1 159 ? 1.332 16.703 12.734 1 96.44 159 PHE A O 1
ATOM 1275 N N . GLN A 1 160 ? 2.455 18.594 12.367 1 97.31 160 GLN A N 1
ATOM 1276 C CA . GLN A 1 160 ? 3.102 18.047 11.18 1 97.31 160 GLN A CA 1
ATOM 1277 C C . GLN A 1 160 ? 4.004 16.875 11.539 1 97.31 160 GLN A C 1
ATOM 1279 O O . GLN A 1 160 ? 4.016 15.852 10.844 1 97.31 160 GLN A O 1
ATOM 1284 N N . ASN A 1 161 ? 4.758 17.062 12.57 1 96.75 161 ASN A N 1
ATOM 1285 C CA . ASN A 1 161 ? 5.641 15.984 13.008 1 96.75 161 ASN A CA 1
ATOM 1286 C C . ASN A 1 161 ? 4.859 14.719 13.352 1 96.75 161 ASN A C 1
ATOM 1288 O O . ASN A 1 161 ? 5.258 13.617 12.984 1 96.75 161 ASN A O 1
ATOM 1292 N N . THR A 1 162 ? 3.826 14.859 14.055 1 95.12 162 THR A N 1
ATOM 1293 C CA . THR A 1 162 ? 2.988 13.727 14.438 1 95.12 162 THR A CA 1
ATOM 1294 C C . THR A 1 162 ? 2.348 13.094 13.203 1 95.12 162 THR A C 1
ATOM 1296 O O . THR A 1 162 ? 2.297 11.875 13.086 1 95.12 162 THR A O 1
ATOM 1299 N N . LYS A 1 163 ? 1.865 13.93 12.375 1 97 163 LYS A N 1
ATOM 1300 C CA . LYS A 1 163 ? 1.307 13.461 11.109 1 97 163 LYS A CA 1
ATOM 1301 C C . LYS A 1 163 ? 2.322 12.625 10.336 1 97 163 LYS A C 1
ATOM 1303 O O . LYS A 1 163 ? 2.002 11.531 9.859 1 97 163 LYS A O 1
ATOM 1308 N N . ASP A 1 164 ? 3.498 13.078 10.211 1 96.75 164 ASP A N 1
ATOM 1309 C CA . ASP A 1 164 ? 4.559 12.383 9.484 1 96.75 164 ASP A CA 1
ATOM 1310 C C . ASP A 1 164 ? 4.879 11.039 10.133 1 96.75 164 ASP A C 1
ATOM 1312 O O . ASP A 1 164 ? 5.121 10.055 9.438 1 96.75 164 ASP A O 1
ATOM 1316 N N . LYS A 1 165 ? 4.902 11.07 11.43 1 94.94 165 LYS A N 1
ATOM 1317 C CA . LYS A 1 165 ? 5.188 9.82 12.141 1 94.94 165 LYS A CA 1
ATOM 1318 C C . LYS A 1 165 ? 4.121 8.773 11.852 1 94.94 165 LYS A C 1
ATOM 1320 O O . LYS A 1 165 ? 4.43 7.59 11.695 1 94.94 165 LYS A O 1
ATOM 1325 N N . ILE A 1 166 ? 2.906 9.141 11.812 1 93 166 ILE A N 1
ATOM 1326 C CA . ILE A 1 166 ? 1.807 8.234 11.508 1 93 166 ILE A CA 1
ATOM 1327 C C . ILE A 1 166 ? 1.971 7.676 10.102 1 93 166 ILE A C 1
ATOM 1329 O O . ILE A 1 166 ? 1.863 6.465 9.883 1 93 166 ILE A O 1
ATOM 1333 N N . ILE A 1 167 ? 2.254 8.547 9.156 1 96.44 167 ILE A N 1
ATOM 1334 C CA . ILE A 1 167 ? 2.402 8.156 7.762 1 96.44 167 ILE A CA 1
ATOM 1335 C C . ILE A 1 167 ? 3.594 7.215 7.613 1 96.44 167 ILE A C 1
ATOM 1337 O O . ILE A 1 167 ? 3.512 6.203 6.914 1 96.44 167 ILE A O 1
ATOM 1341 N N . GLU A 1 168 ? 4.652 7.57 8.258 1 94.44 168 GLU A N 1
ATOM 1342 C CA . GLU A 1 168 ? 5.844 6.727 8.211 1 94.44 168 GLU A CA 1
ATOM 1343 C C . GLU A 1 168 ? 5.562 5.344 8.797 1 94.44 168 GLU A C 1
ATOM 1345 O O . GLU A 1 168 ? 5.992 4.332 8.234 1 94.44 168 GLU A O 1
ATOM 1350 N N . THR A 1 169 ? 4.953 5.316 9.883 1 89.81 169 THR A N 1
ATOM 1351 C CA . THR A 1 169 ? 4.605 4.047 10.516 1 89.81 169 THR A CA 1
ATOM 1352 C C . THR A 1 169 ? 3.729 3.205 9.594 1 89.81 169 THR A C 1
ATOM 1354 O O . THR A 1 169 ? 3.934 1.996 9.469 1 89.81 169 THR A O 1
ATOM 1357 N N . GLU A 1 170 ? 2.709 3.816 9.008 1 91.31 170 GLU A N 1
ATOM 1358 C CA . GLU A 1 170 ? 1.867 3.119 8.039 1 91.31 170 GLU A CA 1
ATOM 1359 C C . GLU A 1 170 ? 2.707 2.484 6.934 1 91.31 170 GLU A C 1
ATOM 1361 O O . GLU A 1 170 ? 2.525 1.311 6.605 1 91.31 170 GLU A O 1
ATOM 1366 N N . LYS A 1 171 ? 3.535 3.285 6.383 1 93.94 171 LYS A N 1
ATOM 1367 C CA . LYS A 1 171 ? 4.391 2.805 5.301 1 93.94 171 LYS A CA 1
ATOM 1368 C C . LYS A 1 171 ? 5.25 1.63 5.762 1 93.94 171 LYS A C 1
ATOM 1370 O O . LYS A 1 171 ? 5.363 0.625 5.059 1 93.94 171 LYS A O 1
ATOM 1375 N N . GLU A 1 172 ? 5.871 1.778 6.859 1 89.81 172 GLU A N 1
ATOM 1376 C CA . GLU A 1 172 ? 6.734 0.725 7.391 1 89.81 172 GLU A CA 1
ATOM 1377 C C . GLU A 1 172 ? 5.949 -0.567 7.613 1 89.81 172 GLU A C 1
ATOM 1379 O O . GLU A 1 172 ? 6.434 -1.654 7.289 1 89.81 172 GLU A O 1
ATOM 1384 N N . MET A 1 173 ? 4.82 -0.474 8.164 1 87.44 173 MET A N 1
ATOM 1385 C CA . MET A 1 173 ? 3.998 -1.65 8.43 1 87.44 173 MET A CA 1
ATOM 1386 C C . MET A 1 173 ? 3.566 -2.32 7.129 1 87.44 173 MET A C 1
ATOM 1388 O O . MET A 1 173 ? 3.617 -3.547 7.012 1 87.44 173 MET A O 1
ATOM 1392 N N . LYS A 1 174 ? 3.143 -1.522 6.199 1 89.69 174 LYS A N 1
ATOM 1393 C CA . LYS A 1 174 ? 2.756 -2.078 4.902 1 89.69 174 LYS A CA 1
ATOM 1394 C C . LYS A 1 174 ? 3.936 -2.775 4.23 1 89.69 174 LYS A C 1
ATOM 1396 O O . LYS A 1 174 ? 3.777 -3.844 3.637 1 89.69 174 LYS A O 1
ATOM 1401 N N . ASP A 1 175 ? 5.09 -2.172 4.32 1 92.25 175 ASP A N 1
ATOM 1402 C CA . ASP A 1 175 ? 6.289 -2.781 3.758 1 92.25 175 ASP A CA 1
ATOM 1403 C C . ASP A 1 175 ? 6.598 -4.113 4.434 1 92.25 175 ASP A C 1
ATOM 1405 O O . ASP A 1 175 ? 7 -5.074 3.773 1 92.25 175 ASP A O 1
ATOM 1409 N N . THR A 1 176 ? 6.523 -4.148 5.691 1 87.88 176 THR A N 1
ATOM 1410 C CA . THR A 1 176 ? 6.77 -5.379 6.438 1 87.88 176 THR A CA 1
ATOM 1411 C C . THR A 1 176 ? 5.793 -6.473 6.008 1 87.88 176 THR A C 1
ATOM 1413 O O . THR A 1 176 ? 6.191 -7.621 5.805 1 87.88 176 THR A O 1
ATOM 1416 N N . ILE A 1 177 ? 4.547 -6.109 5.875 1 87.62 177 ILE A N 1
ATOM 1417 C CA . ILE A 1 177 ? 3.521 -7.051 5.434 1 87.62 177 ILE A CA 1
ATOM 1418 C C . ILE A 1 177 ? 3.873 -7.586 4.051 1 87.62 177 ILE A C 1
ATOM 1420 O O . ILE A 1 177 ? 3.777 -8.789 3.801 1 87.62 177 ILE A O 1
ATOM 1424 N N . SER A 1 178 ? 4.273 -6.707 3.174 1 92 178 SER A N 1
ATOM 1425 C CA . SER A 1 178 ? 4.652 -7.105 1.822 1 92 178 SER A CA 1
ATOM 1426 C C . SER A 1 178 ? 5.84 -8.062 1.843 1 92 178 SER A C 1
ATOM 1428 O O . SER A 1 178 ? 5.883 -9.023 1.067 1 92 178 SER A O 1
ATOM 1430 N N . ARG A 1 179 ? 6.781 -7.766 2.643 1 91.81 179 ARG A N 1
ATOM 1431 C CA . ARG A 1 179 ? 7.945 -8.633 2.756 1 91.81 179 ARG A CA 1
ATOM 1432 C C . ARG A 1 179 ? 7.543 -10.031 3.227 1 91.81 179 ARG A C 1
ATOM 1434 O O . ARG A 1 179 ? 8 -11.031 2.674 1 91.81 179 ARG A O 1
ATOM 1441 N N . TYR A 1 180 ? 6.699 -10.078 4.188 1 87.31 180 TYR A N 1
ATOM 1442 C CA . TYR A 1 180 ? 6.242 -11.367 4.695 1 87.31 180 TYR A CA 1
ATOM 1443 C C . TYR A 1 180 ? 5.477 -12.141 3.627 1 87.31 180 TYR A C 1
ATOM 1445 O O . TYR A 1 180 ? 5.68 -13.344 3.455 1 87.31 180 TYR A O 1
ATOM 1453 N N . ALA A 1 181 ? 4.574 -11.453 3.023 1 91.31 181 ALA A N 1
ATOM 1454 C CA . ALA A 1 181 ? 3.82 -12.078 1.943 1 91.31 181 ALA A CA 1
ATOM 1455 C C . ALA A 1 181 ? 4.754 -12.641 0.874 1 91.31 181 ALA A C 1
ATOM 1457 O O . ALA A 1 181 ? 4.582 -13.773 0.421 1 91.31 181 ALA A O 1
ATOM 1458 N N . SER A 1 182 ? 5.711 -11.852 0.465 1 94.88 182 SER A N 1
ATOM 1459 C CA . SER A 1 182 ? 6.676 -12.266 -0.548 1 94.88 182 SER A CA 1
ATOM 1460 C C . SER A 1 182 ? 7.441 -13.508 -0.103 1 94.88 182 SER A C 1
ATOM 1462 O O . SER A 1 182 ? 7.656 -14.43 -0.893 1 94.88 182 SER A O 1
ATOM 1464 N N . ASP A 1 183 ? 7.875 -13.508 1.138 1 92.81 183 ASP A N 1
ATOM 1465 C CA . ASP A 1 183 ? 8.594 -14.656 1.684 1 92.81 183 ASP A CA 1
ATOM 1466 C C . ASP A 1 183 ? 7.727 -15.914 1.652 1 92.81 183 ASP A C 1
ATOM 1468 O O . ASP A 1 183 ? 8.203 -17 1.305 1 92.81 183 ASP A O 1
ATOM 1472 N N . LEU A 1 184 ? 6.504 -15.789 2.043 1 92.5 184 LEU A N 1
ATOM 1473 C CA . LEU A 1 184 ? 5.59 -16.922 2.057 1 92.5 184 LEU A CA 1
ATOM 1474 C C . LEU A 1 184 ? 5.348 -17.453 0.644 1 92.5 184 LEU A C 1
ATOM 1476 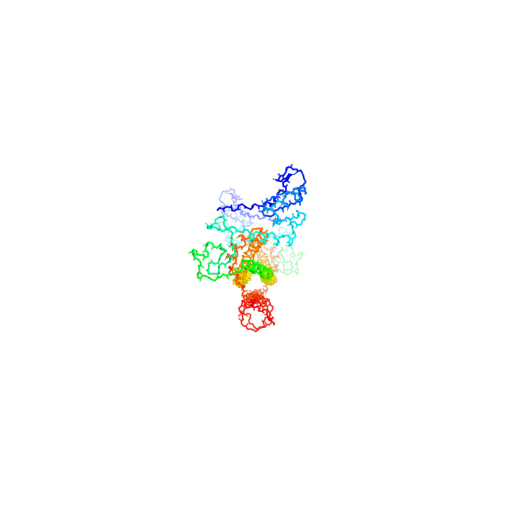O O . LEU A 1 184 ? 5.273 -18.656 0.428 1 92.5 184 LEU A O 1
ATOM 1480 N N . LEU A 1 185 ? 5.176 -16.5 -0.284 1 96 185 LEU A N 1
ATOM 1481 C CA . LEU A 1 185 ? 4.973 -16.891 -1.671 1 96 185 LEU A CA 1
ATOM 1482 C C . LEU A 1 185 ? 6.188 -17.656 -2.197 1 96 185 LEU A C 1
ATOM 1484 O O . LEU A 1 185 ? 6.039 -18.641 -2.924 1 96 185 LEU A O 1
ATOM 1488 N N . GLN A 1 186 ? 7.371 -17.219 -1.854 1 96 186 GLN A N 1
ATOM 1489 C CA . GLN A 1 186 ? 8.586 -17.922 -2.244 1 96 186 GLN A CA 1
ATOM 1490 C C . GLN A 1 186 ? 8.641 -19.312 -1.614 1 96 186 GLN A C 1
ATOM 1492 O O . GLN A 1 186 ? 9.008 -20.281 -2.275 1 96 186 GLN A O 1
ATOM 1497 N N . GLU A 1 187 ? 8.297 -19.375 -0.338 1 94.69 187 GLU A N 1
ATOM 1498 C CA . GLU A 1 187 ? 8.258 -20.656 0.341 1 94.69 187 GLU A CA 1
ATOM 1499 C C . GLU A 1 187 ? 7.266 -21.609 -0.331 1 94.69 187 GLU A C 1
ATOM 1501 O O . GLU A 1 187 ? 7.555 -22.797 -0.509 1 94.69 187 GLU A O 1
ATOM 1506 N N . LEU A 1 188 ? 6.082 -21.078 -0.665 1 95.56 188 LEU A N 1
ATOM 1507 C CA . LEU A 1 188 ? 5.059 -21.859 -1.352 1 95.56 188 LEU A CA 1
ATOM 1508 C C . LEU A 1 188 ? 5.602 -22.438 -2.654 1 95.56 188 LEU A C 1
ATOM 1510 O O . LEU A 1 188 ? 5.406 -23.625 -2.938 1 95.56 188 LEU A O 1
ATOM 1514 N N . GLU A 1 189 ? 6.312 -21.641 -3.438 1 96.12 189 GLU A N 1
ATOM 1515 C CA . GLU A 1 189 ? 6.898 -22.078 -4.703 1 96.12 189 GLU A CA 1
ATOM 1516 C C . GLU A 1 189 ? 7.961 -23.156 -4.477 1 96.12 189 GLU A C 1
ATOM 1518 O O . GLU A 1 189 ? 8.016 -24.141 -5.207 1 96.12 189 GLU A O 1
ATOM 1523 N N . THR A 1 190 ? 8.789 -22.953 -3.449 1 95.75 190 THR A N 1
ATOM 1524 C CA . THR A 1 190 ? 9.883 -23.875 -3.166 1 95.75 190 THR A CA 1
ATOM 1525 C C . THR A 1 190 ? 9.344 -25.234 -2.74 1 95.75 190 THR A C 1
ATOM 1527 O O . THR A 1 190 ? 9.977 -26.266 -2.982 1 95.75 190 THR A O 1
ATOM 1530 N N . LYS A 1 191 ? 8.18 -25.281 -2.168 1 93.88 191 LYS A N 1
ATOM 1531 C CA . LYS A 1 191 ? 7.57 -26.531 -1.726 1 93.88 191 LYS A CA 1
ATOM 1532 C C . LYS A 1 191 ? 6.852 -27.234 -2.875 1 93.88 191 LYS A C 1
ATOM 1534 O O . LYS A 1 191 ? 6.852 -28.469 -2.959 1 93.88 191 LYS A O 1
ATOM 1539 N N . TRP A 1 192 ? 6.336 -26.469 -3.812 1 95.5 192 TRP A N 1
ATOM 1540 C CA . TRP A 1 192 ? 5.52 -27.016 -4.883 1 95.5 192 TRP A CA 1
ATOM 1541 C C . TRP A 1 192 ? 6.383 -27.438 -6.066 1 95.5 192 TRP A C 1
ATOM 1543 O O . TRP A 1 192 ? 6.164 -28.5 -6.664 1 95.5 192 TRP A O 1
ATOM 1553 N N . ARG A 1 193 ? 7.438 -26.734 -6.434 1 95.38 193 ARG A N 1
ATOM 1554 C CA . ARG A 1 193 ? 8.203 -26.922 -7.664 1 95.38 193 ARG A CA 1
ATOM 1555 C C . ARG A 1 193 ? 8.82 -28.312 -7.723 1 95.38 193 ARG A C 1
ATOM 1557 O O . ARG A 1 193 ? 8.695 -29 -8.727 1 95.38 193 ARG A O 1
ATOM 1564 N N . PRO A 1 194 ? 9.469 -28.766 -6.602 1 95.25 194 PRO A N 1
ATOM 1565 C CA . PRO A 1 194 ? 10.039 -30.109 -6.664 1 95.25 194 PRO A CA 1
ATOM 1566 C C . PRO A 1 194 ? 8.984 -31.188 -6.883 1 95.25 194 PRO A C 1
ATOM 1568 O O . PRO A 1 194 ? 9.234 -32.156 -7.602 1 95.25 194 PRO A O 1
ATOM 1571 N N . GLN A 1 195 ? 7.824 -31.094 -6.293 1 94.75 195 GLN A N 1
ATOM 1572 C CA . GLN A 1 195 ? 6.746 -32.062 -6.492 1 94.75 195 GLN A CA 1
ATOM 1573 C C . GLN A 1 195 ? 6.254 -32.031 -7.938 1 94.75 195 GLN A C 1
ATOM 1575 O O . GLN A 1 195 ? 6.047 -33.094 -8.539 1 94.75 195 GLN A O 1
ATOM 1580 N N . GLU A 1 196 ? 6.039 -30.828 -8.477 1 96.12 196 GLU A N 1
ATOM 1581 C CA . GLU A 1 196 ? 5.602 -30.656 -9.859 1 96.12 196 GLU A CA 1
ATOM 1582 C C . GLU A 1 196 ? 6.562 -31.344 -10.828 1 96.12 196 GLU A C 1
ATOM 1584 O O . GLU A 1 196 ? 6.137 -32.062 -11.719 1 96.12 196 GLU A O 1
ATOM 1589 N N . ILE A 1 197 ? 7.863 -31.141 -10.57 1 96.69 197 ILE A N 1
ATOM 1590 C CA . ILE A 1 197 ? 8.891 -31.703 -11.438 1 96.69 197 ILE A CA 1
ATOM 1591 C C . ILE A 1 197 ? 8.859 -33.219 -11.352 1 96.69 197 ILE A C 1
ATOM 1593 O O . ILE A 1 197 ? 8.945 -33.906 -12.375 1 96.69 197 ILE A O 1
ATOM 1597 N N . LYS A 1 198 ? 8.719 -33.719 -10.133 1 95.69 198 LYS A N 1
ATOM 1598 C CA . LYS A 1 198 ? 8.672 -35.156 -9.93 1 95.69 198 LYS A CA 1
ATOM 1599 C C . LYS A 1 198 ? 7.484 -35.781 -10.664 1 95.69 198 LYS A C 1
ATOM 1601 O O . LYS A 1 198 ? 7.633 -36.781 -11.352 1 95.69 198 LYS A O 1
ATOM 1606 N N . ILE A 1 199 ? 6.316 -35.188 -10.562 1 96.25 199 ILE A N 1
ATOM 1607 C CA . ILE A 1 199 ? 5.117 -35.719 -11.211 1 96.25 199 ILE A CA 1
ATOM 1608 C C . ILE A 1 199 ? 5.277 -35.656 -12.727 1 96.25 199 ILE A C 1
ATOM 1610 O O . ILE A 1 199 ? 4.957 -36.594 -13.43 1 96.25 199 ILE A O 1
ATOM 1614 N N . LYS A 1 200 ? 5.801 -34.531 -13.266 1 96.88 200 LYS A N 1
ATOM 1615 C CA . LYS A 1 200 ? 5.973 -34.375 -14.711 1 96.88 200 LYS A CA 1
ATOM 1616 C C . LYS A 1 200 ? 6.973 -35.375 -15.266 1 96.88 200 LYS A C 1
ATOM 1618 O O . LYS A 1 200 ? 6.789 -35.906 -16.375 1 96.88 200 LYS A O 1
ATOM 1623 N N . ARG A 1 201 ? 8.016 -35.656 -14.5 1 96.06 201 ARG A N 1
ATOM 1624 C CA . ARG A 1 201 ? 9 -36.656 -14.914 1 96.06 201 ARG A CA 1
ATOM 1625 C C . ARG A 1 201 ? 8.375 -38.031 -15 1 96.06 201 ARG A C 1
ATOM 1627 O O . ARG A 1 201 ? 8.562 -38.75 -15.992 1 96.06 201 ARG A O 1
ATOM 1634 N N . GLU A 1 202 ? 7.645 -38.375 -13.961 1 95.31 202 GLU A N 1
ATOM 1635 C CA . GLU A 1 202 ? 6.969 -39.656 -13.969 1 95.31 202 GLU A CA 1
ATOM 1636 C C . GLU A 1 202 ? 5.961 -39.75 -15.109 1 95.31 202 GLU A C 1
ATOM 1638 O O . GLU A 1 202 ? 5.84 -40.812 -15.75 1 95.31 202 GLU A O 1
ATOM 1643 N N . LEU A 1 203 ? 5.23 -38.656 -15.32 1 95.94 203 LEU A N 1
ATOM 1644 C CA . LEU A 1 203 ? 4.262 -38.625 -16.406 1 95.94 203 LEU A CA 1
ATOM 1645 C C . LEU A 1 203 ? 4.941 -38.844 -17.75 1 95.94 203 LEU A C 1
ATOM 1647 O O . LEU A 1 203 ? 4.449 -39.625 -18.594 1 95.94 203 LEU A O 1
ATOM 1651 N N . SER A 1 204 ? 6.086 -38.25 -17.969 1 95.94 204 SER A N 1
ATOM 1652 C CA . SER A 1 204 ? 6.844 -38.406 -19.203 1 95.94 204 SER A CA 1
ATOM 1653 C C . SER A 1 204 ? 7.285 -39.875 -19.391 1 95.94 204 SER A C 1
ATOM 1655 O O . SER A 1 204 ? 7.203 -40.406 -20.5 1 95.94 204 SER A O 1
ATOM 1657 N N . HIS A 1 205 ? 7.676 -40.469 -18.281 1 94.62 205 HIS A N 1
ATOM 1658 C CA . HIS A 1 205 ? 8.086 -41.844 -18.328 1 94.62 205 HIS A CA 1
ATOM 1659 C C . HIS A 1 205 ? 6.918 -42.75 -18.688 1 94.62 205 HIS A C 1
ATOM 1661 O O . HIS A 1 205 ? 7.059 -43.656 -19.516 1 94.62 205 HIS A O 1
ATOM 1667 N N . VAL A 1 206 ? 5.84 -42.5 -18.078 1 95.5 206 VAL A N 1
ATOM 1668 C CA . VAL A 1 206 ? 4.645 -43.281 -18.297 1 95.5 206 VAL A CA 1
ATOM 1669 C C . VAL A 1 206 ? 4.215 -43.188 -19.75 1 95.5 206 VAL A C 1
ATOM 1671 O O . VAL A 1 206 ? 3.91 -44.188 -20.391 1 95.5 206 VAL A O 1
ATOM 1674 N N . VAL A 1 207 ? 4.223 -41.969 -20.297 1 96.25 207 VAL A N 1
ATOM 1675 C CA . VAL A 1 207 ? 3.795 -41.75 -21.672 1 96.25 207 VAL A CA 1
ATOM 1676 C C . VAL A 1 207 ? 4.758 -42.438 -22.625 1 96.25 207 VAL A C 1
ATOM 1678 O O . VAL A 1 207 ? 4.328 -43.094 -23.578 1 96.25 207 VAL A O 1
ATOM 1681 N N . LYS A 1 208 ? 6.055 -42.375 -22.359 1 95.38 208 LYS A N 1
ATOM 1682 C CA . LYS A 1 208 ? 7.062 -43 -23.203 1 95.38 208 LYS A CA 1
ATOM 1683 C C . LYS A 1 208 ? 6.898 -44.5 -23.219 1 95.38 208 LYS A C 1
ATOM 1685 O O . LYS A 1 208 ? 6.918 -45.125 -24.281 1 95.38 208 LYS A O 1
ATOM 1690 N N . ASN A 1 209 ? 6.738 -45.062 -22.031 1 94.25 209 ASN A N 1
ATOM 1691 C CA . ASN A 1 209 ? 6.578 -46.5 -21.922 1 94.25 209 ASN A CA 1
ATOM 1692 C C . ASN A 1 209 ? 5.312 -46.969 -22.625 1 94.25 209 ASN A C 1
ATOM 1694 O O . ASN A 1 209 ? 5.324 -48 -23.312 1 94.25 209 ASN A O 1
ATOM 1698 N N . LYS A 1 210 ? 4.23 -46.25 -22.438 1 95.5 210 LYS A N 1
ATOM 1699 C CA . LYS A 1 210 ? 2.98 -46.594 -23.109 1 95.5 210 LYS A CA 1
ATOM 1700 C C . LYS A 1 210 ? 3.16 -46.594 -24.625 1 95.5 210 LYS A C 1
ATOM 1702 O O . LYS A 1 210 ? 2.732 -47.531 -25.297 1 95.5 210 LYS A O 1
ATOM 1707 N N . ASP A 1 211 ? 3.826 -45.562 -25.141 1 95 211 ASP A N 1
ATOM 1708 C CA . ASP A 1 211 ? 4.051 -45.438 -26.578 1 95 211 ASP A CA 1
ATOM 1709 C C . ASP A 1 211 ? 4.887 -46.594 -27.094 1 95 211 ASP A C 1
ATOM 1711 O O . ASP A 1 211 ? 4.609 -47.156 -28.172 1 95 211 ASP A O 1
ATOM 1715 N N . ASP A 1 212 ? 5.852 -46.969 -26.328 1 93.38 212 ASP A N 1
ATOM 1716 C CA . ASP A 1 212 ? 6.688 -48.094 -26.703 1 93.38 212 ASP A CA 1
ATOM 1717 C C . ASP A 1 212 ? 5.859 -49.375 -26.797 1 93.38 212 ASP A C 1
ATOM 1719 O O . ASP A 1 212 ? 6.023 -50.156 -27.75 1 93.38 212 ASP A O 1
ATOM 1723 N N . LEU A 1 213 ? 5.012 -49.594 -25.891 1 93.88 213 LEU A N 1
ATOM 1724 C CA . LEU A 1 213 ? 4.176 -50.781 -25.875 1 93.88 213 LEU A CA 1
ATOM 1725 C C . LEU A 1 213 ? 3.203 -50.781 -27.047 1 93.88 213 LEU A C 1
ATOM 1727 O O . LEU A 1 213 ? 2.967 -51.812 -27.672 1 93.88 213 LEU A O 1
ATOM 1731 N N . VAL A 1 214 ? 2.689 -49.562 -27.297 1 95.19 214 VAL A N 1
ATOM 1732 C CA . VAL A 1 214 ? 1.771 -49.438 -28.422 1 95.19 214 VAL A CA 1
ATOM 1733 C C . VAL A 1 214 ? 2.492 -49.812 -29.719 1 95.19 214 VAL A C 1
ATOM 1735 O O . VAL A 1 214 ? 1.952 -50.531 -30.562 1 95.19 214 VAL A O 1
ATOM 1738 N N . ASN A 1 215 ? 3.684 -49.406 -29.922 1 92.88 215 ASN A N 1
ATOM 1739 C CA . ASN A 1 215 ? 4.48 -49.719 -31.094 1 92.88 215 ASN A CA 1
ATOM 1740 C C . ASN A 1 215 ? 4.766 -51.219 -31.203 1 92.88 215 ASN A C 1
ATOM 1742 O O . ASN A 1 215 ? 4.672 -51.781 -32.281 1 92.88 215 ASN A O 1
ATOM 1746 N N . ARG A 1 216 ? 5.062 -51.844 -30.094 1 90.69 216 ARG A N 1
ATOM 1747 C CA . ARG A 1 216 ? 5.309 -53.281 -30.078 1 90.69 216 ARG A CA 1
ATOM 1748 C C . ARG A 1 216 ? 4.051 -54.031 -30.453 1 90.69 216 ARG A C 1
ATOM 1750 O O . ARG A 1 216 ? 4.117 -55.062 -31.156 1 90.69 216 ARG A O 1
ATOM 1757 N N . LYS A 1 217 ? 2.967 -53.562 -29.953 1 92.62 217 LYS A N 1
ATOM 1758 C CA . LYS A 1 217 ? 1.694 -54.219 -30.281 1 92.62 217 LYS A CA 1
ATOM 1759 C C . LYS A 1 217 ? 1.427 -54.156 -31.781 1 92.62 217 LYS A C 1
ATOM 1761 O O . LYS A 1 217 ? 0.979 -55.156 -32.344 1 92.62 217 LYS A O 1
ATOM 1766 N N . VAL A 1 218 ? 1.724 -53 -32.344 1 92.38 218 VAL A N 1
ATOM 1767 C CA . VAL A 1 218 ? 1.523 -52.844 -33.781 1 92.38 218 VAL A CA 1
ATOM 1768 C C . VAL A 1 218 ? 2.398 -53.844 -34.562 1 92.38 218 VAL A C 1
ATOM 1770 O O . VAL A 1 218 ? 1.94 -54.5 -35.5 1 92.38 218 VAL A O 1
ATOM 1773 N N . ILE A 1 219 ? 3.596 -54.031 -34.156 1 89.75 219 ILE A N 1
ATOM 1774 C CA . ILE A 1 219 ? 4.516 -54.969 -34.781 1 89.75 219 ILE A CA 1
ATOM 1775 C C . ILE A 1 219 ? 3.982 -56.406 -34.656 1 89.75 219 ILE A C 1
ATOM 1777 O O . ILE A 1 219 ? 3.992 -57.156 -35.594 1 89.75 219 ILE A O 1
ATOM 1781 N N . ILE A 1 220 ? 3.539 -56.719 -33.469 1 90 220 ILE A N 1
ATOM 1782 C CA . ILE A 1 220 ? 2.996 -58.062 -33.219 1 90 220 ILE A CA 1
ATOM 1783 C C . ILE A 1 220 ? 1.778 -58.312 -34.125 1 90 220 ILE A C 1
ATOM 1785 O O . ILE A 1 220 ? 1.655 -59.375 -34.719 1 90 220 ILE A O 1
ATOM 1789 N N . ASP A 1 221 ? 0.972 -57.281 -34.188 1 89.44 221 ASP A N 1
ATOM 1790 C CA . ASP A 1 221 ? -0.224 -57.406 -35 1 89.44 221 ASP A CA 1
ATOM 1791 C C . ASP A 1 221 ? 0.143 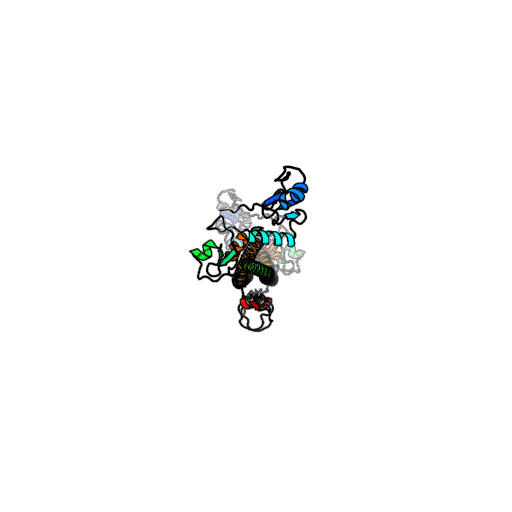-57.625 -36.469 1 89.44 221 ASP A C 1
ATOM 1793 O O . ASP A 1 221 ? -0.435 -58.5 -37.156 1 89.44 221 ASP A O 1
ATOM 1797 N N . LYS A 1 222 ? 1.064 -56.969 -36.969 1 87.88 222 LYS A N 1
ATOM 1798 C CA . LYS A 1 222 ? 1.525 -57.125 -38.344 1 87.88 222 LYS A CA 1
ATOM 1799 C C . LYS A 1 222 ? 2.121 -58.5 -38.562 1 87.88 222 LYS A C 1
ATOM 1801 O O . LYS A 1 222 ? 1.892 -59.125 -39.625 1 87.88 222 LYS A O 1
ATOM 1806 N N . THR A 1 223 ? 2.811 -58.969 -37.594 1 85.69 223 THR A N 1
ATOM 1807 C CA . THR A 1 223 ? 3.441 -60.281 -37.688 1 85.69 223 THR A CA 1
ATOM 1808 C C . THR A 1 223 ? 2.389 -61.375 -37.75 1 85.69 223 THR A C 1
ATOM 1810 O O . THR A 1 223 ? 2.484 -62.281 -38.562 1 85.69 223 THR A O 1
ATOM 1813 N N . LEU A 1 224 ? 1.425 -61.219 -36.938 1 83.88 224 LEU A N 1
ATOM 1814 C CA . LEU A 1 224 ? 0.394 -62.25 -36.844 1 83.88 224 LEU A CA 1
ATOM 1815 C C . LEU A 1 224 ? -0.489 -62.219 -38.094 1 83.88 224 LEU A C 1
ATOM 1817 O O . LEU A 1 224 ? -1.149 -63.219 -38.406 1 83.88 224 LEU A O 1
ATOM 1821 N N . GLN A 1 225 ? -0.456 -61.125 -38.719 1 82.12 225 GLN A N 1
ATOM 1822 C CA . GLN A 1 225 ? -1.25 -61.031 -39.938 1 82.12 225 GLN A CA 1
ATOM 1823 C C . GLN A 1 225 ? -0.458 -61.5 -41.156 1 82.12 225 GLN A C 1
ATOM 1825 O O . GLN A 1 225 ? -1.033 -61.75 -42.219 1 82.12 225 GLN A O 1
ATOM 1830 N N . SER A 1 226 ? 0.758 -61.719 -40.906 1 79.31 226 SER A N 1
ATOM 1831 C CA . SER A 1 226 ? 1.583 -62.156 -42 1 79.31 226 SER A CA 1
ATOM 1832 C C . SER A 1 226 ? 1.188 -63.562 -42.469 1 79.31 226 SER A C 1
ATOM 1834 O O . SER A 1 226 ? 0.808 -64.375 -41.625 1 79.31 226 SER A O 1
ATOM 1836 N N . HIS A 1 227 ? 1.225 -63.875 -43.781 1 74.25 227 HIS A N 1
ATOM 1837 C CA . HIS A 1 227 ? 0.928 -65.188 -44.344 1 74.25 227 HIS A CA 1
ATOM 1838 C C . HIS A 1 227 ? 2.201 -66 -44.562 1 74.25 227 HIS A C 1
ATOM 1840 O O . HIS A 1 227 ? 2.145 -67.125 -45 1 74.25 227 HIS A O 1
ATOM 1846 N N . GLN A 1 228 ? 3.287 -65.375 -44.156 1 77.38 228 GLN A N 1
ATOM 1847 C CA . GLN A 1 228 ? 4.57 -66.062 -44.312 1 77.38 228 GLN A CA 1
ATOM 1848 C C . GLN A 1 228 ? 5.086 -66.562 -42.969 1 77.38 228 GLN A C 1
ATOM 1850 O O . GLN A 1 228 ? 5.336 -65.812 -42.062 1 77.38 228 GLN A O 1
ATOM 1855 N N . SER A 1 229 ? 5.234 -67.875 -42.875 1 81.44 229 SER A N 1
ATOM 1856 C CA . SER A 1 229 ? 5.703 -68.5 -41.656 1 81.44 229 SER A CA 1
ATOM 1857 C C . SER A 1 229 ? 7.105 -68 -41.281 1 81.44 229 SER A C 1
ATOM 1859 O O . SER A 1 229 ? 7.441 -67.875 -40.094 1 81.44 229 SER A O 1
ATOM 1861 N N . SER A 1 230 ? 7.879 -67.688 -42.312 1 80.12 230 SER A N 1
ATOM 1862 C CA . SER A 1 230 ? 9.242 -67.188 -42.094 1 80.12 230 SER A CA 1
ATOM 1863 C C . SER A 1 230 ? 9.258 -65.938 -41.312 1 80.12 230 SER A C 1
ATOM 1865 O O . SER A 1 230 ? 10.133 -65.688 -40.469 1 80.12 230 SER A O 1
ATOM 1867 N N . ASP A 1 231 ? 8.281 -65.062 -41.531 1 80.94 231 ASP A N 1
ATOM 1868 C CA . ASP A 1 231 ? 8.164 -63.812 -40.844 1 80.94 231 ASP A CA 1
ATOM 1869 C C . ASP A 1 231 ? 7.91 -64.062 -39.344 1 80.94 231 ASP A C 1
ATOM 1871 O O . ASP A 1 231 ? 8.461 -63.344 -38.5 1 80.94 231 ASP A O 1
ATOM 1875 N N . ILE A 1 232 ? 7.152 -65 -39.094 1 83 232 ILE A N 1
ATOM 1876 C CA . ILE A 1 232 ? 6.77 -65.312 -37.719 1 83 232 ILE A CA 1
ATOM 1877 C C . ILE A 1 232 ? 7.977 -65.812 -36.969 1 83 232 ILE A C 1
ATOM 1879 O O . ILE A 1 232 ? 8.242 -65.438 -35.812 1 83 232 ILE A O 1
ATOM 1883 N N . PHE A 1 233 ? 8.75 -66.688 -37.594 1 83.25 233 PHE A N 1
ATOM 1884 C CA . PHE A 1 233 ? 9.953 -67.188 -36.969 1 83.25 233 PHE A CA 1
ATOM 1885 C C . PHE A 1 233 ? 10.969 -66.062 -36.719 1 83.25 233 PHE A C 1
ATOM 1887 O O . PHE A 1 233 ? 11.602 -66.062 -35.656 1 83.25 233 PHE A O 1
ATOM 1894 N N . SER A 1 234 ? 11.078 -65.188 -37.656 1 80.69 234 SER A N 1
ATOM 1895 C CA . SER A 1 234 ? 12.07 -64.125 -37.594 1 80.69 234 SER A CA 1
ATOM 1896 C C . SER A 1 234 ? 11.727 -63.156 -36.5 1 80.69 234 SER A C 1
ATOM 1898 O O . SER A 1 234 ? 12.602 -62.719 -35.719 1 80.69 234 SER A O 1
ATOM 1900 N N . VAL A 1 235 ? 10.477 -62.812 -36.344 1 77.75 235 VAL A N 1
ATOM 1901 C CA . VAL A 1 235 ? 10.039 -61.781 -35.406 1 77.75 235 VAL A CA 1
ATOM 1902 C C . VAL A 1 235 ? 10.008 -62.344 -34 1 77.75 235 VAL A C 1
ATOM 1904 O O . VAL A 1 235 ? 10.281 -61.625 -33.031 1 77.75 235 VAL A O 1
ATOM 1907 N N . SER A 1 236 ? 9.672 -63.625 -33.906 1 77.06 236 SER A N 1
ATOM 1908 C CA . SER A 1 236 ? 9.609 -64.25 -32.562 1 77.06 236 SER A CA 1
ATOM 1909 C C . SER A 1 236 ? 10.922 -64.125 -31.828 1 77.06 236 SER A C 1
ATOM 1911 O O . SER A 1 236 ? 10.938 -63.906 -30.609 1 77.06 236 SER A O 1
ATOM 1913 N N . LYS A 1 237 ? 11.977 -64.062 -32.562 1 74.31 237 LYS A N 1
ATOM 1914 C CA . LYS A 1 237 ? 13.297 -63.969 -31.969 1 74.31 237 LYS A CA 1
ATOM 1915 C C . LYS A 1 237 ? 13.492 -62.562 -31.375 1 74.31 237 LYS A C 1
ATOM 1917 O O . LYS A 1 237 ? 14.094 -62.438 -30.297 1 74.31 237 LYS A O 1
ATOM 1922 N N . SER A 1 238 ? 12.883 -61.625 -31.969 1 74.19 238 SER A N 1
ATOM 1923 C CA . SER A 1 238 ? 13.109 -60.25 -31.562 1 74.19 238 SER A CA 1
ATOM 1924 C C . SER A 1 238 ? 12.094 -59.812 -30.5 1 74.19 238 SER A C 1
ATOM 1926 O O . SER A 1 238 ? 12.359 -58.875 -29.734 1 74.19 238 SER A O 1
ATOM 1928 N N . LEU A 1 239 ? 10.938 -60.406 -30.547 1 72.31 239 LEU A N 1
ATOM 1929 C CA . LEU A 1 239 ? 9.852 -59.938 -29.688 1 72.31 239 LEU A CA 1
ATOM 1930 C C . LEU A 1 239 ? 10.102 -60.344 -28.234 1 72.31 239 LEU A C 1
ATOM 1932 O O . LEU A 1 239 ? 9.586 -59.719 -27.312 1 72.31 239 LEU A O 1
ATOM 1936 N N . VAL A 1 240 ? 10.961 -61.344 -28 1 62.09 240 VAL A N 1
ATOM 1937 C CA . VAL A 1 240 ? 11.172 -61.844 -26.641 1 62.09 240 VAL A CA 1
ATOM 1938 C C . VAL A 1 240 ? 11.898 -60.781 -25.812 1 62.09 240 VAL A C 1
ATOM 1940 O O . VAL A 1 240 ? 12.219 -61 -24.656 1 62.09 240 VAL A O 1
ATOM 1943 N N . LYS A 1 241 ? 11.875 -59.594 -26.266 1 64.5 241 LYS A N 1
ATOM 1944 C CA . LYS A 1 241 ? 12.508 -58.594 -25.422 1 64.5 241 LYS A CA 1
ATOM 1945 C C . LYS A 1 241 ? 11.633 -58.25 -24.219 1 64.5 241 LYS A C 1
ATOM 1947 O O . LYS A 1 241 ? 10.414 -58.375 -24.281 1 64.5 241 LYS A O 1
ATOM 1952 N N . THR A 1 242 ? 12.344 -57.906 -23.094 1 70.38 242 THR A N 1
ATOM 1953 C CA . THR A 1 242 ? 11.75 -57.688 -21.781 1 70.38 242 THR A CA 1
ATOM 1954 C C . THR A 1 242 ? 10.836 -56.469 -21.797 1 70.38 242 THR A C 1
ATOM 1956 O O . THR A 1 242 ? 11.133 -55.469 -22.484 1 70.38 242 THR A O 1
ATOM 1959 N N . LEU A 1 243 ? 9.602 -56.625 -21.359 1 79.12 243 LEU A N 1
ATOM 1960 C CA . LEU A 1 243 ? 8.625 -55.531 -21.188 1 79.12 243 LEU A CA 1
ATOM 1961 C C . LEU A 1 243 ? 9.109 -54.531 -20.156 1 79.12 243 LEU A C 1
ATOM 1963 O O . LEU A 1 243 ? 9.836 -54.875 -19.219 1 79.12 243 LEU A O 1
ATOM 1967 N N . PRO A 1 244 ? 8.852 -53.25 -20.422 1 76.56 244 PRO A N 1
ATOM 1968 C CA . PRO A 1 244 ? 9.258 -52.25 -19.438 1 76.56 244 PRO A CA 1
ATOM 1969 C C . PRO A 1 244 ? 8.703 -52.531 -18.031 1 76.56 244 PRO A C 1
ATOM 1971 O O . PRO A 1 244 ? 7.629 -53.125 -17.906 1 76.56 244 PRO A O 1
ATOM 1974 N N . GLU A 1 245 ? 9.531 -52.219 -17.031 1 76.38 245 GLU A N 1
ATOM 1975 C CA . GLU A 1 245 ? 9.117 -52.406 -15.648 1 76.38 245 GLU A CA 1
ATOM 1976 C C . GLU A 1 245 ? 8.18 -51.281 -15.195 1 76.38 245 GLU A C 1
ATOM 1978 O O . GLU A 1 245 ? 8.406 -50.125 -15.516 1 76.38 245 GLU A O 1
ATOM 1983 N N . LYS A 1 246 ? 7 -51.719 -14.664 1 82.31 246 LYS A N 1
ATOM 1984 C CA . LYS A 1 246 ? 6.043 -50.781 -14.102 1 82.31 246 LYS A CA 1
ATOM 1985 C C . LYS A 1 246 ? 6.637 -50.062 -12.906 1 82.31 246 LYS A C 1
ATOM 1987 O O . LYS A 1 246 ? 7.312 -50.656 -12.07 1 82.31 246 LYS A O 1
ATOM 1992 N N . SER A 1 247 ? 6.629 -48.719 -13.086 1 73.31 247 SER A N 1
ATOM 1993 C CA . SER A 1 247 ? 7.094 -47.938 -11.945 1 73.31 247 SER A CA 1
ATOM 1994 C C . SER A 1 247 ? 6.238 -48.219 -10.711 1 73.31 247 SER A C 1
ATOM 1996 O O . SER A 1 247 ? 5.008 -48.25 -10.797 1 73.31 247 SER A O 1
ATOM 1998 N N . LYS A 1 248 ? 6.891 -48.594 -9.562 1 75.25 248 LYS A N 1
ATOM 1999 C CA . LYS A 1 248 ? 6.215 -48.812 -8.289 1 75.25 248 LYS A CA 1
ATOM 2000 C C . LYS A 1 248 ? 6.195 -47.531 -7.453 1 75.25 248 LYS A C 1
ATOM 2002 O O . LYS A 1 248 ? 5.723 -47.531 -6.312 1 75.25 248 LYS A O 1
ATOM 2007 N N . THR A 1 249 ? 6.539 -46.438 -8.062 1 74.25 249 THR A N 1
ATOM 2008 C CA . THR A 1 249 ? 6.625 -45.219 -7.254 1 74.25 249 THR A CA 1
ATOM 2009 C C . THR A 1 249 ? 5.25 -44.594 -7.074 1 74.25 249 THR A C 1
ATOM 2011 O O . THR A 1 249 ? 4.566 -44.281 -8.055 1 74.25 249 THR A O 1
ATOM 2014 N N . ILE A 1 250 ? 4.812 -44.719 -5.82 1 80.69 250 ILE A N 1
ATOM 2015 C CA . ILE A 1 250 ? 3.566 -44.031 -5.488 1 80.69 250 ILE A CA 1
ATOM 2016 C C . ILE A 1 250 ? 3.848 -42.562 -5.164 1 80.69 250 ILE A C 1
ATOM 2018 O O . ILE A 1 250 ? 4.652 -42.281 -4.277 1 80.69 250 ILE A O 1
ATOM 2022 N N . ILE A 1 251 ? 3.336 -41.75 -5.992 1 86.06 251 ILE A N 1
ATOM 2023 C CA . ILE A 1 251 ? 3.506 -40.312 -5.762 1 86.06 251 ILE A CA 1
ATOM 2024 C C . ILE A 1 251 ? 2.307 -39.75 -4.988 1 86.06 251 ILE A C 1
ATOM 2026 O O . ILE A 1 251 ? 1.163 -39.906 -5.43 1 86.06 251 ILE A O 1
ATOM 2030 N N . ASN A 1 252 ? 2.689 -39.312 -3.752 1 84.44 252 ASN A N 1
ATOM 2031 C CA . ASN A 1 252 ? 1.676 -38.656 -2.934 1 84.44 252 ASN A CA 1
ATOM 2032 C C . ASN A 1 252 ? 1.848 -37.125 -2.938 1 84.44 252 ASN A C 1
ATOM 2034 O O . ASN A 1 252 ? 2.959 -36.625 -2.771 1 84.44 252 ASN A O 1
ATOM 2038 N N . LEU A 1 253 ? 0.758 -36.531 -3.262 1 87.06 253 LEU A N 1
ATOM 2039 C CA . LEU A 1 253 ? 0.781 -35.094 -3.305 1 87.06 253 LEU A CA 1
ATOM 2040 C C . LEU A 1 253 ? 0.74 -34.5 -1.896 1 87.06 253 LEU A C 1
ATOM 2042 O O . LEU A 1 253 ? -0.126 -34.844 -1.095 1 87.06 253 LEU A O 1
ATOM 2046 N N . LYS A 1 254 ? 1.685 -33.688 -1.558 1 86.12 254 LYS A N 1
ATOM 2047 C CA . LYS A 1 254 ? 1.674 -32.906 -0.32 1 86.12 254 LYS A CA 1
ATOM 2048 C C . LYS A 1 254 ? 1.008 -31.547 -0.526 1 86.12 254 LYS A C 1
ATOM 2050 O O . LYS A 1 254 ? 1.527 -30.703 -1.255 1 86.12 254 LYS A O 1
ATOM 2055 N N . LYS A 1 255 ? -0.08 -31.406 0.207 1 91.12 255 LYS A N 1
ATOM 2056 C CA . LYS A 1 255 ? -0.833 -30.172 0.063 1 91.12 255 LYS A CA 1
ATOM 2057 C C . LYS A 1 255 ? -0.347 -29.109 1.05 1 91.12 255 LYS A C 1
ATOM 2059 O O . LYS A 1 255 ? 0.064 -29.438 2.166 1 91.12 255 LYS A O 1
ATOM 2064 N N . THR A 1 256 ? -0.386 -27.922 0.532 1 89.25 256 THR A N 1
ATOM 2065 C CA . THR A 1 256 ? -0.013 -26.781 1.366 1 89.25 256 THR A CA 1
ATOM 2066 C C . THR A 1 256 ? -1.245 -25.969 1.753 1 89.25 256 THR A C 1
ATOM 2068 O O . THR A 1 256 ? -2.111 -25.719 0.916 1 89.25 256 THR A O 1
ATOM 2071 N N . ILE A 1 257 ? -1.278 -25.672 3.1 1 89.5 257 ILE A N 1
ATOM 2072 C CA . ILE A 1 257 ? -2.379 -24.859 3.609 1 89.5 257 ILE A CA 1
ATOM 2073 C C . ILE A 1 257 ? -1.83 -23.594 4.262 1 89.5 257 ILE A C 1
ATOM 2075 O O . ILE A 1 257 ? -0.83 -23.641 4.98 1 89.5 257 ILE A O 1
ATOM 2079 N N . PHE A 1 258 ? -2.498 -22.5 3.871 1 90.69 258 PHE A N 1
ATOM 2080 C CA . PHE A 1 258 ? -2.148 -21.219 4.48 1 90.69 258 PHE A CA 1
ATOM 2081 C C . PHE A 1 258 ? -2.998 -20.969 5.715 1 90.69 258 PHE A C 1
ATOM 2083 O O . PHE A 1 258 ? -4.23 -21 5.648 1 90.69 258 PHE A O 1
ATOM 2090 N N . PHE A 1 259 ? -2.268 -20.75 6.844 1 83.31 259 PHE A N 1
ATOM 2091 C CA . PHE A 1 259 ? -2.91 -20.375 8.102 1 83.31 259 PHE A CA 1
ATOM 2092 C C . PHE A 1 259 ? -2.701 -18.906 8.398 1 83.31 259 PHE A C 1
ATOM 2094 O O . PHE A 1 259 ? -1.566 -18.453 8.57 1 83.31 259 PHE A O 1
ATOM 2101 N N . GLN A 1 260 ? -3.844 -18.219 8.406 1 76.38 260 GLN A N 1
ATOM 2102 C CA . GLN A 1 260 ? -3.791 -16.781 8.68 1 76.38 260 GLN A CA 1
ATOM 2103 C C . GLN A 1 260 ? -3.48 -16.516 10.156 1 76.38 260 GLN A C 1
ATOM 2105 O O . GLN A 1 260 ? -3.99 -17.219 11.031 1 76.38 260 GLN A O 1
ATOM 2110 N N . GLY A 1 261 ? -2.395 -15.797 10.445 1 61.97 261 GLY A N 1
ATOM 2111 C CA . GLY A 1 261 ? -1.977 -15.508 11.805 1 61.97 261 GLY A CA 1
ATOM 2112 C C . GLY A 1 261 ? -2.934 -14.594 12.539 1 61.97 261 GLY A C 1
ATOM 2113 O O . GLY A 1 261 ? -2.697 -14.242 13.703 1 61.97 261 GLY A O 1
ATOM 2114 N N . PHE A 1 262 ? -4.066 -14.016 12.219 1 51.19 262 PHE A N 1
ATOM 2115 C CA . PHE A 1 262 ? -4.68 -12.984 13.055 1 51.19 262 PHE A CA 1
ATOM 2116 C C . PHE A 1 262 ? -4.852 -13.477 14.484 1 51.19 262 PHE A C 1
ATOM 2118 O O . PHE A 1 262 ? -4.789 -12.688 15.43 1 51.19 262 PHE A O 1
ATOM 2125 N N . ASN A 1 263 ? -5.582 -14.578 14.758 1 41.16 263 ASN A N 1
ATOM 2126 C CA . ASN A 1 263 ? -6.215 -14.766 16.062 1 41.16 263 ASN A CA 1
ATOM 2127 C C . ASN A 1 263 ? -5.184 -14.984 17.156 1 41.16 263 ASN A C 1
ATOM 2129 O O . ASN A 1 263 ? -5.527 -15.406 18.266 1 41.16 263 ASN A O 1
ATOM 2133 N N . LEU A 1 264 ? -4.098 -15.438 17.016 1 34.5 264 LEU A N 1
ATOM 2134 C CA . LEU A 1 264 ? -3.557 -16.156 18.172 1 34.5 264 LEU A CA 1
ATOM 2135 C C . LEU A 1 264 ? -3.16 -15.18 19.281 1 34.5 264 LEU A C 1
ATOM 2137 O O . LEU A 1 264 ? -2.586 -14.125 19.016 1 34.5 264 LEU A O 1
ATOM 2141 N N . LYS A 1 265 ? -3.646 -15.383 20.578 1 37.62 265 LYS A N 1
ATOM 2142 C CA . LYS A 1 265 ? -3.529 -14.781 21.906 1 37.62 265 LYS A CA 1
ATOM 2143 C C . LYS A 1 265 ? -2.131 -14.211 22.125 1 37.62 265 LYS A C 1
ATOM 2145 O O . LYS A 1 265 ? -1.981 -13.062 22.547 1 37.62 265 LYS A O 1
ATOM 2150 N N . ASN A 1 266 ? -1.303 -15.008 22.922 1 35.56 266 ASN A N 1
ATOM 2151 C CA . ASN A 1 266 ? -0.29 -14.797 23.953 1 35.56 266 ASN A CA 1
ATOM 2152 C C . ASN A 1 266 ? 0.95 -14.109 23.391 1 35.56 266 ASN A C 1
ATOM 2154 O O . ASN A 1 266 ? 1.525 -13.227 24.031 1 35.56 266 ASN A O 1
ATOM 2158 N N . SER A 1 267 ? 1.817 -14.859 22.797 1 33.91 267 SER A N 1
ATOM 2159 C CA . SER A 1 267 ? 3.24 -14.609 23.016 1 33.91 267 SER A CA 1
ATOM 2160 C C . SER A 1 267 ? 3.703 -13.359 22.281 1 33.91 267 SER A C 1
ATOM 2162 O O . SER A 1 267 ? 3.09 -12.945 21.297 1 33.91 267 SER A O 1
ATOM 2164 N N . LYS A 1 268 ? 4.691 -12.664 22.625 1 38.06 268 LYS A N 1
ATOM 2165 C CA . LYS A 1 268 ? 5.598 -11.633 22.125 1 38.06 268 LYS A 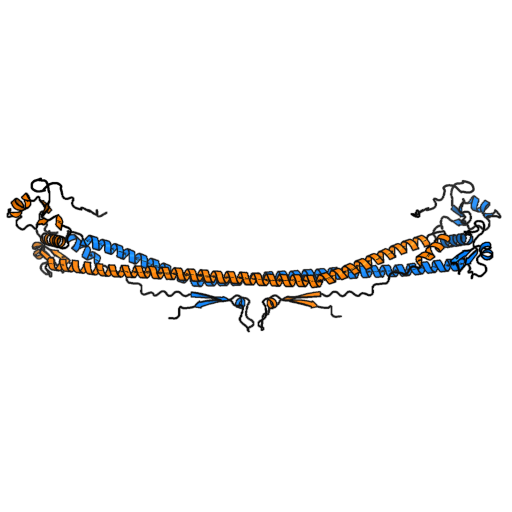CA 1
ATOM 2166 C C . LYS A 1 268 ? 5.727 -11.703 20.594 1 38.06 268 LYS A C 1
ATOM 2168 O O . LYS A 1 268 ? 6.707 -11.211 20.031 1 38.06 268 LYS A O 1
ATOM 2173 N N . SER A 1 269 ? 4.934 -12.492 19.688 1 39.84 269 SER A N 1
ATOM 2174 C CA . SER A 1 269 ? 5.395 -13.062 18.422 1 39.84 269 SER A CA 1
ATOM 2175 C C . SER A 1 269 ? 5.391 -12.023 17.312 1 39.84 269 SER A C 1
ATOM 2177 O O . SER A 1 269 ? 4.59 -11.086 17.328 1 39.84 269 SER A O 1
ATOM 2179 N N . GLU A 1 270 ? 6.43 -11.922 16.297 1 47.06 270 GLU A N 1
ATOM 2180 C CA . GLU A 1 270 ? 6.938 -11.297 15.07 1 47.06 270 GLU A CA 1
ATOM 2181 C C . GLU A 1 270 ? 5.828 -11.141 14.031 1 47.06 270 GLU A C 1
ATOM 2183 O O . GLU A 1 270 ? 4.859 -11.906 14.031 1 47.06 270 GLU A O 1
ATOM 2188 N N . MET A 1 271 ? 5.711 -9.797 13.578 1 53.47 271 MET A N 1
ATOM 2189 C CA . MET A 1 271 ? 4.887 -9.523 12.406 1 53.47 271 MET A CA 1
ATOM 2190 C C . MET A 1 271 ? 4.711 -10.781 11.562 1 53.47 271 MET A C 1
ATOM 2192 O O . MET A 1 271 ? 3.656 -10.977 10.953 1 53.47 271 MET A O 1
ATOM 2196 N N . SER A 1 272 ? 5.699 -11.516 11.664 1 54.12 272 SER A N 1
ATOM 2197 C CA . SER A 1 272 ? 5.648 -12.742 10.867 1 54.12 272 SER A CA 1
ATOM 2198 C C . SER A 1 272 ? 4.547 -13.672 11.359 1 54.12 272 SER A C 1
ATOM 2200 O O . SER A 1 272 ? 3.875 -14.32 10.555 1 54.12 272 SER A O 1
ATOM 2202 N N . ALA A 1 273 ? 4.398 -13.664 12.625 1 57.78 273 ALA A N 1
ATOM 2203 C CA . ALA A 1 273 ? 3.406 -14.562 13.203 1 57.78 273 ALA A CA 1
ATOM 2204 C C . ALA A 1 273 ? 1.99 -14.07 12.922 1 57.78 273 ALA A C 1
ATOM 2206 O O . ALA A 1 273 ? 1.052 -14.867 12.859 1 57.78 273 ALA A O 1
ATOM 2207 N N . VAL A 1 274 ? 1.894 -12.727 12.578 1 62.38 274 VAL A N 1
ATOM 2208 C CA . VAL A 1 274 ? 0.574 -12.141 12.375 1 62.38 274 VAL A CA 1
ATOM 2209 C C . VAL A 1 274 ? 0.094 -12.438 10.953 1 62.38 274 VAL A C 1
ATOM 2211 O O . VAL A 1 274 ? -1.103 -12.633 10.727 1 62.38 274 VAL A O 1
ATOM 2214 N N . PHE A 1 275 ? 1.033 -12.477 10.125 1 74.06 275 PHE A N 1
ATOM 2215 C CA . PHE A 1 275 ? 0.628 -12.68 8.742 1 74.06 275 PHE A CA 1
ATOM 2216 C C . PHE A 1 275 ? 0.115 -14.094 8.531 1 74.06 275 PHE A C 1
ATOM 2218 O O . PHE A 1 275 ? -0.985 -14.297 8.008 1 74.06 275 PHE A O 1
ATOM 2225 N N . GLY A 1 276 ? 0.708 -15.016 9.031 1 79.5 276 GLY A N 1
ATOM 2226 C CA . GLY A 1 276 ? 0.36 -16.406 8.844 1 79.5 276 GLY A CA 1
ATOM 2227 C C . GLY A 1 276 ? 1.52 -17.25 8.344 1 79.5 276 GLY A C 1
ATOM 2228 O O . GLY A 1 276 ? 2.643 -16.766 8.219 1 79.5 276 GLY A O 1
ATOM 2229 N N . ASN A 1 277 ? 1.244 -18.547 8.383 1 84.25 277 ASN A N 1
ATOM 2230 C CA . ASN A 1 277 ? 2.26 -19.484 7.91 1 84.25 277 ASN A CA 1
ATOM 2231 C C . ASN A 1 277 ? 1.662 -20.531 6.988 1 84.25 277 ASN A C 1
ATOM 2233 O O . ASN A 1 277 ? 0.44 -20.641 6.863 1 84.25 277 ASN A O 1
ATOM 2237 N N . ILE A 1 278 ? 2.588 -21.094 6.246 1 88.31 278 ILE A N 1
ATOM 2238 C CA . ILE A 1 278 ? 2.174 -22.188 5.367 1 88.31 278 ILE A CA 1
ATOM 2239 C C . ILE A 1 278 ? 2.611 -23.531 5.957 1 88.31 278 ILE A C 1
ATOM 2241 O O . ILE A 1 278 ? 3.732 -23.656 6.457 1 88.31 278 ILE A O 1
ATOM 2245 N N . LYS A 1 279 ? 1.623 -24.531 5.961 1 87.5 279 LYS A N 1
ATOM 2246 C CA . LYS A 1 279 ? 1.916 -25.875 6.453 1 87.5 279 LYS A CA 1
ATOM 2247 C C . LYS A 1 279 ? 1.575 -26.938 5.41 1 87.5 279 LYS A C 1
ATOM 2249 O O . LYS A 1 279 ? 0.66 -26.75 4.605 1 87.5 279 LYS A O 1
ATOM 2254 N N . ILE A 1 280 ? 2.467 -27.969 5.438 1 87.56 280 ILE A N 1
ATOM 2255 C CA . ILE A 1 280 ? 2.219 -29.094 4.551 1 87.56 280 ILE A CA 1
ATOM 2256 C C . ILE A 1 280 ? 1.289 -30.094 5.238 1 87.56 280 ILE A C 1
ATOM 2258 O O . ILE A 1 280 ? 1.481 -30.422 6.41 1 87.56 280 ILE A O 1
ATOM 2262 N N . VAL A 1 281 ? 0.089 -30.328 4.66 1 79.12 281 VAL A N 1
ATOM 2263 C CA . VAL A 1 281 ? -0.83 -31.312 5.215 1 79.12 281 VAL A CA 1
ATOM 2264 C C . VAL A 1 281 ? -0.805 -32.594 4.363 1 79.12 281 VAL A C 1
ATOM 2266 O O . VAL A 1 281 ? -0.78 -32.5 3.135 1 79.12 281 VAL A O 1
ATOM 2269 N N . SER A 1 282 ? -0.172 -33.719 4.824 1 64.31 282 SER A N 1
ATOM 2270 C CA . SER A 1 282 ? -0.217 -35.031 4.152 1 64.31 282 SER A CA 1
ATOM 2271 C C . SER A 1 282 ? -1.629 -35.594 4.16 1 64.31 282 SER A C 1
ATOM 2273 O O . SER A 1 282 ? -2.412 -35.312 5.07 1 64.31 282 SER A O 1
ATOM 2275 N N . ASP A 1 283 ? -2.289 -35.938 3.035 1 54.31 283 ASP A N 1
ATOM 2276 C CA . ASP A 1 283 ? -3.521 -36.719 3.029 1 54.31 283 ASP A CA 1
ATOM 2277 C C . ASP A 1 283 ? -3.502 -37.781 4.121 1 54.31 283 ASP A C 1
ATOM 2279 O O . ASP A 1 283 ? -2.564 -38.594 4.199 1 54.31 283 ASP A O 1
ATOM 2283 N N . LEU A 1 284 ? -3.836 -37.594 5.363 1 42.22 284 LEU A N 1
ATOM 2284 C CA . LEU A 1 284 ? -4.16 -38.781 6.117 1 42.22 284 LEU A CA 1
ATOM 2285 C C . LEU A 1 284 ? -4.855 -39.812 5.227 1 42.22 284 LEU A C 1
ATOM 2287 O O . LEU A 1 284 ? -5.762 -39.469 4.465 1 42.22 284 LEU A O 1
ATOM 2291 N N . GLU A 1 285 ? -4.258 -41.25 4.957 1 36.5 285 GLU A N 1
ATOM 2292 C CA . GLU A 1 285 ? -5.145 -42.406 4.992 1 36.5 285 GLU A CA 1
ATOM 2293 C C . GLU A 1 285 ? -6.293 -42.188 5.969 1 36.5 285 GLU A C 1
ATOM 2295 O O . GLU A 1 285 ? -6.105 -41.594 7.035 1 36.5 285 GLU A O 1
ATOM 2300 N N . MET B 1 1 ? 17.25 -49.375 -44.406 1 19.23 1 MET B N 1
ATOM 2301 C CA . MET B 1 1 ? 16.484 -49.875 -45.562 1 19.23 1 MET B CA 1
ATOM 2302 C C . MET B 1 1 ? 15.016 -50.031 -45.188 1 19.23 1 MET B C 1
ATOM 2304 O O . MET B 1 1 ? 14.695 -50.688 -44.188 1 19.23 1 MET B O 1
ATOM 2308 N N . ALA B 1 2 ? 14.18 -49.125 -45.656 1 26.02 2 ALA B N 1
ATOM 2309 C CA . ALA B 1 2 ? 12.734 -48.938 -45.562 1 26.02 2 ALA B CA 1
ATOM 2310 C C . ALA B 1 2 ? 11.984 -50.188 -46.031 1 26.02 2 ALA B C 1
ATOM 2312 O O . ALA B 1 2 ? 12.156 -50.656 -47.156 1 26.02 2 ALA B O 1
ATOM 2313 N N . PHE B 1 3 ? 11.859 -51.125 -45.156 1 27.12 3 PHE B N 1
ATOM 2314 C CA . PHE B 1 3 ? 11.117 -52.312 -45.531 1 27.12 3 PHE B CA 1
ATOM 2315 C C . PHE B 1 3 ? 9.773 -51.969 -46.125 1 27.12 3 PHE B C 1
ATOM 2317 O O . PHE B 1 3 ? 9.023 -51.156 -45.562 1 27.12 3 PHE B O 1
ATOM 2324 N N . PRO B 1 4 ? 9.555 -51.938 -47.406 1 31.78 4 PRO B N 1
ATOM 2325 C CA . PRO B 1 4 ? 8.273 -51.625 -48.031 1 31.78 4 PRO B CA 1
ATOM 2326 C C . PRO B 1 4 ? 7.105 -52.406 -47.438 1 31.78 4 PRO B C 1
ATOM 2328 O O . PRO B 1 4 ? 7.266 -53.562 -47.094 1 31.78 4 PRO B O 1
ATOM 2331 N N . HIS B 1 5 ? 6.32 -51.844 -46.688 1 33.03 5 HIS B N 1
ATOM 2332 C CA . HIS B 1 5 ? 4.984 -52.281 -46.281 1 33.03 5 HIS B CA 1
ATOM 2333 C C . HIS B 1 5 ? 4.18 -52.781 -47.5 1 33.03 5 HIS B C 1
ATOM 2335 O O . HIS B 1 5 ? 3.744 -51.969 -48.312 1 33.03 5 HIS B O 1
ATOM 2341 N N . SER B 1 6 ? 4.559 -53.812 -48.219 1 33.03 6 SER B N 1
ATOM 2342 C CA . SER B 1 6 ? 3.633 -54.312 -49.25 1 33.03 6 SER B CA 1
ATOM 2343 C C . SER B 1 6 ? 2.254 -54.562 -48.656 1 33.03 6 SER B C 1
ATOM 2345 O O . SER B 1 6 ? 2.104 -55.438 -47.781 1 33.03 6 SER B O 1
ATOM 2347 N N . ASN B 1 7 ? 1.536 -53.688 -48.281 1 35.72 7 ASN B N 1
ATOM 2348 C CA . ASN B 1 7 ? 0.08 -53.75 -48.25 1 35.72 7 ASN B CA 1
ATOM 2349 C C . ASN B 1 7 ? -0.478 -54.594 -49.375 1 35.72 7 ASN B C 1
ATOM 2351 O O . ASN B 1 7 ? -0.907 -54.062 -50.406 1 35.72 7 ASN B O 1
ATOM 2355 N N . ASP B 1 8 ? 0.177 -55.562 -49.969 1 36 8 ASP B N 1
ATOM 2356 C CA . ASP B 1 8 ? -0.404 -56.281 -51.094 1 36 8 ASP B CA 1
ATOM 2357 C C . ASP B 1 8 ? -1.771 -56.844 -50.719 1 36 8 ASP B C 1
ATOM 2359 O O . ASP B 1 8 ? -1.861 -57.844 -50 1 36 8 ASP B O 1
ATOM 2363 N N . GLU B 1 9 ? -2.66 -56.219 -50.25 1 42.34 9 GLU B N 1
ATOM 2364 C CA . GLU B 1 9 ? -3.951 -56.75 -50.688 1 42.34 9 GLU B CA 1
ATOM 2365 C C . GLU B 1 9 ? -3.852 -57.375 -52.062 1 42.34 9 GLU B C 1
ATOM 2367 O O . GLU B 1 9 ? -3.639 -56.656 -53.062 1 42.34 9 GLU B O 1
ATOM 2372 N N . ALA B 1 10 ? -3.203 -58.406 -52.219 1 49.28 10 ALA B N 1
ATOM 2373 C CA . ALA B 1 10 ? -3.018 -59.062 -53.5 1 49.28 10 ALA B CA 1
ATOM 2374 C C . ALA B 1 10 ? -4.227 -58.875 -54.406 1 49.28 10 ALA B C 1
ATOM 2376 O O . ALA B 1 10 ? -5.359 -59.156 -54 1 49.28 10 ALA B O 1
ATOM 2377 N N . GLN B 1 11 ? -4.312 -57.844 -55 1 56.75 11 GLN B N 1
ATOM 2378 C CA . GLN B 1 11 ? -5.277 -57.594 -56.094 1 56.75 11 GLN B CA 1
ATOM 2379 C C . GLN B 1 11 ? -5.629 -58.906 -56.812 1 56.75 11 GLN B C 1
ATOM 2381 O O . GLN B 1 11 ? -4.742 -59.594 -57.312 1 56.75 11 GLN B O 1
ATOM 2386 N N . ILE B 1 12 ? -6.727 -59.375 -56.375 1 69.81 12 ILE B N 1
ATOM 2387 C CA . ILE B 1 12 ? -7.242 -60.5 -57.156 1 69.81 12 ILE B CA 1
ATOM 2388 C C . ILE B 1 12 ? -7.129 -60.156 -58.656 1 69.81 12 ILE B C 1
ATOM 2390 O O . ILE B 1 12 ? -7.664 -59.156 -59.125 1 69.81 12 ILE B O 1
ATOM 2394 N N . PRO B 1 13 ? -6.145 -60.812 -59.188 1 74.19 13 PRO B N 1
ATOM 2395 C CA . PRO B 1 13 ? -6.051 -60.562 -60.625 1 74.19 13 PRO B CA 1
ATOM 2396 C C . PRO B 1 13 ? -7.398 -60.688 -61.344 1 74.19 13 PRO B C 1
ATOM 2398 O O . PRO B 1 13 ? -8.297 -61.375 -60.844 1 74.19 13 PRO B O 1
ATOM 2401 N N . ALA B 1 14 ? -7.508 -60 -62.375 1 74.25 14 ALA B N 1
ATOM 2402 C CA . ALA B 1 14 ? -8.742 -60 -63.156 1 74.25 14 ALA B CA 1
ATOM 2403 C C . ALA B 1 14 ? -8.898 -61.312 -63.906 1 74.25 14 ALA B C 1
ATOM 2405 O O . ALA B 1 14 ? -10.016 -61.719 -64.25 1 74.25 14 ALA B O 1
ATOM 2406 N N . LEU B 1 15 ? -7.812 -61.969 -64.062 1 82.44 15 LEU B N 1
ATOM 2407 C CA . LEU B 1 15 ? -7.863 -63.188 -64.875 1 82.44 15 LEU B CA 1
ATOM 2408 C C . LEU B 1 15 ? -7.207 -64.375 -64.188 1 82.44 15 LEU B C 1
ATOM 2410 O O . LEU B 1 15 ? -6.293 -64.188 -63.375 1 82.44 15 LEU B O 1
ATOM 2414 N N . CYS B 1 16 ? -7.793 -65.438 -64.5 1 87.06 16 CYS B N 1
ATOM 2415 C CA . CYS B 1 16 ? -7.219 -66.688 -64 1 87.06 16 CYS B CA 1
ATOM 2416 C C . CYS B 1 16 ? -5.77 -66.875 -64.438 1 87.06 16 CYS B C 1
ATOM 2418 O O . CYS B 1 16 ? -5.457 -66.625 -65.625 1 87.06 16 CYS B O 1
ATOM 2420 N N . GLN B 1 17 ? -4.895 -67.188 -63.531 1 80.44 17 GLN B N 1
ATOM 2421 C CA . GLN B 1 17 ? -3.467 -67.25 -63.844 1 80.44 17 GLN B CA 1
ATOM 2422 C C . GLN B 1 17 ? -3.088 -68.5 -64.562 1 80.44 17 GLN B C 1
ATOM 2424 O O . GLN B 1 17 ? -1.951 -68.688 -65 1 80.44 17 GLN B O 1
ATOM 2429 N N . PHE B 1 18 ? -3.998 -69.312 -64.688 1 77 18 PHE B N 1
ATOM 2430 C CA . PHE B 1 18 ? -3.748 -70.562 -65.375 1 77 18 PHE B CA 1
ATOM 2431 C C . PHE B 1 18 ? -4.332 -70.438 -66.812 1 77 18 PHE B C 1
ATOM 2433 O O . PHE B 1 18 ? -3.648 -70.75 -67.812 1 77 18 PHE B O 1
ATOM 2440 N N . CYS B 1 19 ? -5.617 -70.062 -67 1 79.12 19 CYS B N 1
ATOM 2441 C CA . CYS B 1 19 ? -6.297 -70.125 -68.312 1 79.12 19 CYS B CA 1
ATOM 2442 C C . CYS B 1 19 ? -6.66 -68.688 -68.812 1 79.12 19 CYS B C 1
ATOM 2444 O O . CYS B 1 19 ? -7.176 -68.5 -69.875 1 79.12 19 CYS B O 1
ATOM 2446 N N . GLU B 1 20 ? -6.473 -67.625 -68.062 1 81 20 GLU B N 1
ATOM 2447 C CA . GLU B 1 20 ? -6.719 -66.25 -68.438 1 81 20 GLU B CA 1
ATOM 2448 C C . GLU B 1 20 ? -8.211 -65.938 -68.562 1 81 20 GLU B C 1
ATOM 2450 O O . GLU B 1 20 ? -8.609 -65 -69.188 1 81 20 GLU B O 1
ATOM 2455 N N . GLU B 1 21 ? -8.977 -66.875 -68.062 1 80 21 GLU B N 1
ATOM 2456 C CA . GLU B 1 21 ? -10.414 -66.562 -68 1 80 21 GLU B CA 1
ATOM 2457 C C . GLU B 1 21 ? -10.758 -65.625 -66.875 1 80 21 GLU B C 1
ATOM 2459 O O . GLU B 1 21 ? -10 -65.5 -65.938 1 80 21 GLU B O 1
ATOM 2464 N N . SER B 1 22 ? -11.859 -65 -67.062 1 79.94 22 SER B N 1
ATOM 2465 C CA . SER B 1 22 ? -12.312 -64.062 -66.062 1 79.94 22 SER B CA 1
ATOM 2466 C C . SER B 1 22 ? -12.945 -64.75 -64.875 1 79.94 22 SER B C 1
ATOM 2468 O O . SER B 1 22 ? -13.141 -65.938 -64.875 1 79.94 22 SER B O 1
ATOM 2470 N N . ASN B 1 23 ? -13.195 -64.062 -63.719 1 81.38 23 ASN B N 1
ATOM 2471 C CA . ASN B 1 23 ? -13.875 -64.5 -62.5 1 81.38 23 ASN B CA 1
ATOM 2472 C C . ASN B 1 23 ? -12.984 -65.375 -61.625 1 81.38 23 ASN B C 1
ATOM 2474 O O . ASN B 1 23 ? -13.109 -66.562 -61.656 1 81.38 23 ASN B O 1
ATOM 2478 N N . ILE B 1 24 ? -12.172 -64.938 -60.938 1 85.38 24 ILE B N 1
ATOM 2479 C CA . ILE B 1 24 ? -11.258 -65.562 -60.031 1 85.38 24 ILE B CA 1
ATOM 2480 C C . ILE B 1 24 ? -11.961 -65.812 -58.688 1 85.38 24 ILE B C 1
ATOM 2482 O O . ILE B 1 24 ? -12.484 -64.875 -58.062 1 85.38 24 ILE B O 1
ATOM 2486 N N . LYS B 1 25 ? -12.094 -67.125 -58.344 1 87 25 LYS B N 1
ATOM 2487 C CA . LYS B 1 25 ? -12.773 -67.375 -57.094 1 87 25 LYS B CA 1
ATOM 2488 C C . LYS B 1 25 ? -11.867 -68.188 -56.125 1 87 25 LYS B C 1
ATOM 2490 O O . LYS B 1 25 ? -12.109 -68.188 -54.906 1 87 25 LYS B O 1
ATOM 2495 N N . TRP B 1 26 ? -10.859 -68.75 -56.781 1 85.81 26 TRP B N 1
ATOM 2496 C CA . TRP B 1 26 ? -10.047 -69.625 -55.969 1 85.81 26 TRP B CA 1
ATOM 2497 C C . TRP B 1 26 ? -8.578 -69.25 -56 1 85.81 26 TRP B C 1
ATOM 2499 O O . TRP B 1 26 ? -8.141 -68.562 -56.938 1 85.81 26 TRP B O 1
ATOM 2509 N N . LYS B 1 27 ? -7.832 -69.562 -54.969 1 85.88 27 LYS B N 1
ATOM 2510 C CA . LYS B 1 27 ? -6.387 -69.375 -54.906 1 85.88 27 LYS B CA 1
ATOM 2511 C C . LYS B 1 27 ? -5.68 -70.688 -54.438 1 85.88 27 LYS B C 1
ATOM 2513 O O . LYS B 1 27 ? -6.055 -71.25 -53.406 1 85.88 27 LYS B O 1
ATOM 2518 N N . CYS B 1 28 ? -4.82 -71.188 -55.219 1 85.06 28 CYS B N 1
ATOM 2519 C CA . CYS B 1 28 ? -3.969 -72.312 -54.781 1 85.06 28 CYS B CA 1
ATOM 2520 C C . CYS B 1 28 ? -2.807 -71.75 -53.938 1 85.06 28 CYS B C 1
ATOM 2522 O O . CYS B 1 28 ? -2 -71 -54.406 1 85.06 28 CYS B O 1
ATOM 2524 N N . ILE B 1 29 ? -2.68 -72.188 -52.812 1 77.06 29 ILE B N 1
ATOM 2525 C CA . ILE B 1 29 ? -1.693 -71.688 -51.844 1 77.06 29 ILE B CA 1
ATOM 2526 C C . ILE B 1 29 ? -0.312 -72.25 -52.219 1 77.06 29 ILE B C 1
ATOM 2528 O O . ILE B 1 29 ? 0.689 -71.5 -52.094 1 77.06 29 ILE B O 1
ATOM 2532 N N . ASN B 1 30 ? -0.333 -73.438 -52.781 1 76.75 30 ASN B N 1
ATOM 2533 C CA . ASN B 1 30 ? 0.941 -74.062 -53.125 1 76.75 30 ASN B CA 1
ATOM 2534 C C . ASN B 1 30 ? 1.587 -73.375 -54.312 1 76.75 30 ASN B C 1
ATOM 2536 O O . ASN B 1 30 ? 2.795 -73.125 -54.312 1 76.75 30 ASN B O 1
ATOM 2540 N N . CYS B 1 31 ? 0.736 -73.062 -55.281 1 76.56 31 CYS B N 1
ATOM 2541 C CA . CYS B 1 31 ? 1.25 -72.5 -56.5 1 76.56 31 CYS B CA 1
ATOM 2542 C C . CYS B 1 31 ? 1.21 -70.938 -56.406 1 76.56 31 CYS B C 1
ATOM 2544 O O . CYS B 1 31 ? 1.811 -70.312 -57.25 1 76.56 31 CYS B O 1
ATOM 2546 N N . ASP B 1 32 ? 0.603 -70.5 -55.438 1 77.19 32 ASP B N 1
ATOM 2547 C CA . ASP B 1 32 ? 0.356 -69.062 -55.312 1 77.19 32 ASP B CA 1
ATOM 2548 C C . ASP B 1 32 ? -0.309 -68.5 -56.562 1 77.19 32 ASP B C 1
ATOM 2550 O O . ASP B 1 32 ? 0.088 -67.438 -57.062 1 77.19 32 ASP B O 1
ATOM 2554 N N . LEU B 1 33 ? -1.3 -69.25 -57.031 1 81.5 33 LEU B N 1
ATOM 2555 C CA . LEU B 1 33 ? -1.979 -68.812 -58.25 1 81.5 33 LEU B CA 1
ATOM 2556 C C . LEU B 1 33 ? -3.475 -68.625 -58.031 1 81.5 33 LEU B C 1
ATOM 2558 O O . LEU B 1 33 ? -4.082 -69.438 -57.25 1 81.5 33 LEU B O 1
ATOM 2562 N N . PHE B 1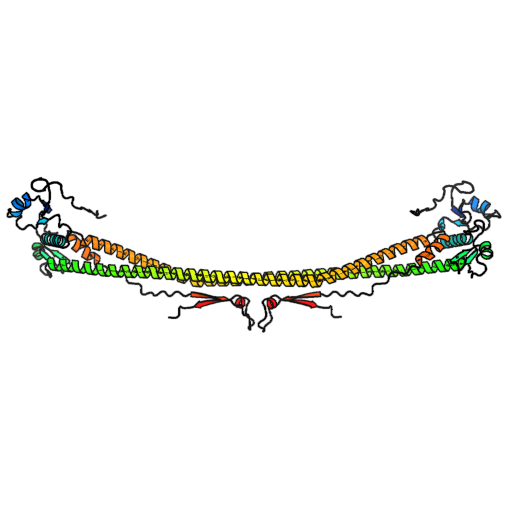 34 ? -3.947 -67.688 -58.688 1 86.62 34 PHE B N 1
ATOM 2563 C CA . PHE B 1 34 ? -5.391 -67.5 -58.719 1 86.62 34 PHE B CA 1
ATOM 2564 C C . PHE B 1 34 ? -6.055 -68.312 -59.812 1 86.62 34 PHE B C 1
ATOM 2566 O O . PHE B 1 34 ? -5.586 -68.312 -60.969 1 86.62 34 PHE B O 1
ATOM 2573 N N . LEU B 1 35 ? -7.066 -68.938 -59.375 1 86.31 35 LEU B N 1
ATOM 2574 C CA . LEU B 1 35 ? -7.684 -69.875 -60.312 1 86.31 35 LEU B CA 1
ATOM 2575 C C . LEU B 1 35 ? -9.172 -69.562 -60.469 1 86.31 35 LEU B C 1
ATOM 2577 O O . LEU B 1 35 ? -9.836 -69.188 -59.531 1 86.31 35 LEU B O 1
ATOM 2581 N N . CYS B 1 36 ? -9.57 -69.75 -61.75 1 85.88 36 CYS B N 1
ATOM 2582 C CA . CYS B 1 36 ? -11.008 -69.75 -61.969 1 85.88 36 CYS B CA 1
ATOM 2583 C C . CYS B 1 36 ? -11.633 -71.062 -61.625 1 85.88 36 CYS B C 1
ATOM 2585 O O . CYS B 1 36 ? -10.93 -72 -61.188 1 85.88 36 CYS B O 1
ATOM 2587 N N . GLN B 1 37 ? -12.977 -71.125 -61.75 1 85.06 37 GLN B N 1
ATOM 2588 C CA . GLN B 1 37 ? -13.695 -72.375 -61.344 1 85.06 37 GLN B CA 1
ATOM 2589 C C . GLN B 1 37 ? -13.281 -73.562 -62.188 1 85.06 37 GLN B C 1
ATOM 2591 O O . GLN B 1 37 ? -13.086 -74.625 -61.688 1 85.06 37 GLN B O 1
ATOM 2596 N N . LEU B 1 38 ? -13.086 -73.375 -63.438 1 83.56 38 LEU B N 1
ATOM 2597 C CA . LEU B 1 38 ? -12.766 -74.438 -64.375 1 83.56 38 LEU B CA 1
ATOM 2598 C C . LEU B 1 38 ? -11.367 -74.938 -64.062 1 83.56 38 LEU B C 1
ATOM 2600 O O . LEU B 1 38 ? -11.156 -76.188 -64.062 1 83.56 38 LEU B O 1
ATOM 2604 N N . CYS B 1 39 ? -10.461 -74.062 -63.938 1 85.38 39 CYS B N 1
ATOM 2605 C CA . CYS B 1 39 ? -9.078 -74.438 -63.719 1 85.38 39 CYS B CA 1
ATOM 2606 C C . CYS B 1 39 ? -8.93 -75.188 -62.375 1 85.38 39 CYS B C 1
ATOM 2608 O O . CYS B 1 39 ? -8.141 -76.125 -62.25 1 85.38 39 CYS B O 1
ATOM 2610 N N . ASN B 1 40 ? -9.672 -74.812 -61.438 1 83.06 40 ASN B N 1
ATOM 2611 C CA . ASN B 1 40 ? -9.656 -75.5 -60.156 1 83.06 40 ASN B CA 1
ATOM 2612 C C . ASN B 1 40 ? -10.18 -76.875 -60.25 1 83.06 40 ASN B C 1
ATOM 2614 O O . ASN B 1 40 ? -9.555 -77.812 -59.75 1 83.06 40 ASN B O 1
ATOM 2618 N N . SER B 1 41 ? -11.211 -77.062 -60.906 1 80.5 41 SER B N 1
ATOM 2619 C CA . SER B 1 41 ? -11.898 -78.375 -60.906 1 80.5 41 SER B CA 1
ATOM 2620 C C . SER B 1 41 ? -11.266 -79.312 -61.938 1 80.5 41 SER B C 1
ATOM 2622 O O . SER B 1 41 ? -11.195 -80.5 -61.719 1 80.5 41 SER B O 1
ATOM 2624 N N . ARG B 1 42 ? -10.758 -78.75 -62.969 1 77.38 42 ARG B N 1
ATOM 2625 C CA . ARG B 1 42 ? -10.406 -79.688 -64.062 1 77.38 42 ARG B CA 1
ATOM 2626 C C . ARG B 1 42 ? -8.891 -79.812 -64.25 1 77.38 42 ARG B C 1
ATOM 2628 O O . ARG B 1 42 ? -8.383 -80.812 -64.625 1 77.38 42 ARG B O 1
ATOM 2635 N N . ILE B 1 43 ? -8.227 -78.688 -63.969 1 73.62 43 ILE B N 1
ATOM 2636 C CA . ILE B 1 43 ? -6.812 -78.75 -64.312 1 73.62 43 ILE B CA 1
ATOM 2637 C C . ILE B 1 43 ? -5.965 -78.938 -63.062 1 73.62 43 ILE B C 1
ATOM 2639 O O . ILE B 1 43 ? -5.16 -79.875 -62.969 1 73.62 43 ILE B O 1
ATOM 2643 N N . HIS B 1 44 ? -6.156 -78.125 -62.125 1 76.25 44 HIS B N 1
ATOM 2644 C CA . HIS B 1 44 ? -5.266 -78.125 -60.969 1 76.25 44 HIS B CA 1
ATOM 2645 C C . HIS B 1 44 ? -5.496 -79.312 -60.062 1 76.25 44 HIS B C 1
ATOM 2647 O O . HIS B 1 44 ? -4.539 -79.938 -59.562 1 76.25 44 HIS B O 1
ATOM 2653 N N . ASN B 1 45 ? -6.715 -79.812 -60.031 1 72.75 45 ASN B N 1
ATOM 2654 C CA . ASN B 1 45 ? -7.039 -80.938 -59.156 1 72.75 45 ASN B CA 1
ATOM 2655 C C . ASN B 1 45 ? -6.766 -82.25 -59.844 1 72.75 45 ASN B C 1
ATOM 2657 O O . ASN B 1 45 ? -6.672 -83.312 -59.188 1 72.75 45 ASN B O 1
ATOM 2661 N N . LYS B 1 46 ? -6.59 -82.125 -61.094 1 73.25 46 LYS B N 1
ATOM 2662 C CA . LYS B 1 46 ? -6.441 -83.438 -61.812 1 73.25 46 LYS B CA 1
ATOM 2663 C C . LYS B 1 46 ? -4.977 -83.688 -62.125 1 73.25 46 LYS B C 1
ATOM 2665 O O . LYS B 1 46 ? -4.602 -84.875 -62.344 1 73.25 46 LYS B O 1
ATOM 2670 N N . SER B 1 47 ? -4.277 -82.688 -62.094 1 74 47 SER B N 1
ATOM 2671 C CA . SER B 1 47 ? -2.873 -82.938 -62.375 1 74 47 SER B CA 1
ATOM 2672 C C . SER B 1 47 ? -2.18 -83.625 -61.188 1 74 47 SER B C 1
ATOM 2674 O O . SER B 1 47 ? -2.461 -83.25 -60.031 1 74 47 SER B O 1
ATOM 2676 N N . LYS B 1 48 ? -1.398 -84.625 -61.438 1 74.12 48 LYS B N 1
ATOM 2677 C CA . LYS B 1 48 ? -0.66 -85.375 -60.406 1 74.12 48 LYS B CA 1
ATOM 2678 C C . LYS B 1 48 ? 0.214 -84.438 -59.594 1 74.12 48 LYS B C 1
ATOM 2680 O O . LYS B 1 48 ? 0.389 -84.625 -58.375 1 74.12 48 LYS B O 1
ATOM 2685 N N . ALA B 1 49 ? 0.665 -83.312 -60.125 1 73.62 49 ALA B N 1
ATOM 2686 C CA . ALA B 1 49 ? 1.597 -82.438 -59.469 1 73.62 49 ALA B CA 1
ATOM 2687 C C . ALA B 1 49 ? 0.863 -81.438 -58.531 1 73.62 49 ALA B C 1
ATOM 2689 O O . ALA B 1 49 ? 1.439 -81 -57.531 1 73.62 49 ALA B O 1
ATOM 2690 N N . SER B 1 50 ? -0.438 -81.375 -58.812 1 76.25 50 SER B N 1
ATOM 2691 C CA . SER B 1 50 ? -1.121 -80.312 -58.062 1 76.25 50 SER B CA 1
ATOM 2692 C C . SER B 1 50 ? -2.297 -80.875 -57.281 1 76.25 50 SER B C 1
ATOM 2694 O O . SER B 1 50 ? -3.008 -80.125 -56.594 1 76.25 50 SER B O 1
ATOM 2696 N N . LYS B 1 51 ? -2.457 -82.125 -57.344 1 75.62 51 LYS B N 1
ATOM 2697 C CA . LYS B 1 51 ? -3.607 -82.75 -56.719 1 75.62 51 LYS B CA 1
ATOM 2698 C C . LYS B 1 51 ? -3.586 -82.562 -55.219 1 75.62 51 LYS B C 1
ATOM 2700 O O . LYS B 1 51 ? -4.641 -82.5 -54.562 1 75.62 51 LYS B O 1
ATOM 2705 N N . ASP B 1 52 ? -2.426 -82.375 -54.656 1 77.69 52 ASP B N 1
ATOM 2706 C CA . ASP B 1 52 ? -2.309 -82.25 -53.219 1 77.69 52 ASP B CA 1
ATOM 2707 C C . ASP B 1 52 ? -2.197 -80.812 -52.75 1 77.69 52 ASP B C 1
ATOM 2709 O O . ASP B 1 52 ? -1.974 -80.5 -51.562 1 77.69 52 ASP B O 1
ATOM 2713 N N . HIS B 1 53 ? -2.467 -80 -53.781 1 81.62 53 HIS B N 1
ATOM 2714 C CA . HIS B 1 53 ? -2.34 -78.625 -53.438 1 81.62 53 HIS B CA 1
ATOM 2715 C C . HIS B 1 53 ? -3.568 -78.125 -52.688 1 81.62 53 HIS B C 1
ATOM 2717 O O . HIS B 1 53 ? -4.668 -78.625 -52.875 1 81.62 53 HIS B O 1
ATOM 2723 N N . THR B 1 54 ? -3.365 -77.188 -51.75 1 81.75 54 THR B N 1
ATOM 2724 C CA . THR B 1 54 ? -4.457 -76.625 -50.969 1 81.75 54 THR B CA 1
ATOM 2725 C C . THR B 1 54 ? -5.02 -75.375 -51.688 1 81.75 54 THR B C 1
ATOM 2727 O O . THR B 1 54 ? -4.301 -74.438 -51.938 1 81.75 54 THR B O 1
ATOM 2730 N N . ILE B 1 55 ? -6.305 -75.5 -52.062 1 84.06 55 ILE B N 1
ATOM 2731 C CA . ILE B 1 55 ? -6.98 -74.375 -52.75 1 84.06 55 ILE B CA 1
ATOM 2732 C C . ILE B 1 55 ? -7.988 -73.75 -51.812 1 84.06 55 ILE B C 1
ATOM 2734 O O . ILE B 1 55 ? -8.758 -74.438 -51.125 1 84.06 55 ILE B O 1
ATOM 2738 N N . ILE B 1 56 ? -7.926 -72.438 -51.688 1 82 56 ILE B N 1
ATOM 2739 C CA . ILE B 1 56 ? -8.836 -71.75 -50.781 1 82 56 ILE B CA 1
ATOM 2740 C C . ILE B 1 56 ? -9.758 -70.875 -51.594 1 82 56 ILE B C 1
ATOM 2742 O O . ILE B 1 56 ? -9.383 -70.375 -52.688 1 82 56 ILE B O 1
ATOM 2746 N N . ASN B 1 57 ? -10.938 -70.75 -51 1 84 57 ASN B N 1
ATOM 2747 C CA . ASN B 1 57 ? -11.883 -69.812 -51.594 1 84 57 ASN B CA 1
ATOM 2748 C C . ASN B 1 57 ? -11.57 -68.375 -51.188 1 84 57 ASN B C 1
ATOM 2750 O O . ASN B 1 57 ? -11.406 -68.062 -50 1 84 57 ASN B O 1
ATOM 2754 N N . LEU B 1 58 ? -11.492 -67.5 -52.156 1 81.81 58 LEU B N 1
ATOM 2755 C CA . LEU B 1 58 ? -11.125 -66.125 -51.906 1 81.81 58 LEU B CA 1
ATOM 2756 C C . LEU B 1 58 ? -12.141 -65.5 -50.969 1 81.81 58 LEU B C 1
ATOM 2758 O O . LEU B 1 58 ? -11.805 -64.562 -50.25 1 81.81 58 LEU B O 1
ATOM 2762 N N . LYS B 1 59 ? -13.352 -66 -50.969 1 78.81 59 LYS B N 1
ATOM 2763 C CA . LYS B 1 59 ? -14.375 -65.438 -50.094 1 78.81 59 LYS B CA 1
ATOM 2764 C C . LYS B 1 59 ? -14.039 -65.688 -48.625 1 78.81 59 LYS B C 1
ATOM 2766 O O . LYS B 1 59 ? -14.445 -64.875 -47.75 1 78.81 59 LYS B O 1
ATOM 2771 N N . ASP B 1 60 ? -13.227 -66.75 -48.406 1 76.94 60 ASP B N 1
ATOM 2772 C CA . ASP B 1 60 ? -12.93 -67.125 -47.031 1 76.94 60 ASP B CA 1
ATOM 2773 C C . ASP B 1 60 ? -11.547 -66.625 -46.594 1 76.94 60 ASP B C 1
ATOM 2775 O O . ASP B 1 60 ? -11.07 -66.938 -45.531 1 76.94 60 ASP B O 1
ATOM 2779 N N . CYS B 1 61 ? -10.656 -66 -47.5 1 68.62 61 CYS B N 1
ATOM 2780 C CA . CYS B 1 61 ? -9.258 -65.625 -47.312 1 68.62 61 CYS B CA 1
ATOM 2781 C C . CYS B 1 61 ? -9.078 -64.75 -46.062 1 68.62 61 CYS B C 1
ATOM 2783 O O . CYS B 1 61 ? -8.031 -64.812 -45.406 1 68.62 61 CYS B O 1
ATOM 2785 N N . GLY B 1 62 ? -10.078 -64.438 -45.281 1 68 62 GLY B N 1
ATOM 2786 C CA . GLY B 1 62 ? -10.031 -63.531 -44.156 1 68 62 GLY B CA 1
ATOM 2787 C C . GLY B 1 62 ? -10.406 -64.188 -42.844 1 68 62 GLY B C 1
ATOM 2788 O O . GLY B 1 62 ? -10.211 -63.625 -41.75 1 68 62 GLY B O 1
ATOM 2789 N N . THR B 1 63 ? -10.758 -65.375 -43 1 74.25 63 THR B N 1
ATOM 2790 C CA . THR B 1 63 ? -11.195 -66.062 -41.812 1 74.25 63 THR B CA 1
ATOM 2791 C C . THR B 1 63 ? -10.008 -66.688 -41.062 1 74.25 63 THR B C 1
ATOM 2793 O O . THR B 1 63 ? -8.961 -66.938 -41.688 1 74.25 63 THR B O 1
ATOM 2796 N N . ALA B 1 64 ? -10.086 -66.812 -39.781 1 76.62 64 ALA B N 1
ATOM 2797 C CA . ALA B 1 64 ? -9.047 -67.438 -38.938 1 76.62 64 ALA B CA 1
ATOM 2798 C C . ALA B 1 64 ? -8.672 -68.812 -39.438 1 76.62 64 ALA B C 1
ATOM 2800 O O . ALA B 1 64 ? -7.492 -69.188 -39.438 1 76.62 64 ALA B O 1
ATOM 2801 N N . GLU B 1 65 ? -9.586 -69.438 -39.875 1 76.75 65 GLU B N 1
ATOM 2802 C CA . GLU B 1 65 ? -9.359 -70.812 -40.344 1 76.75 65 GLU B CA 1
ATOM 2803 C C . GLU B 1 65 ? -8.539 -70.812 -41.625 1 76.75 65 GLU B C 1
ATOM 2805 O O . GLU B 1 65 ? -7.613 -71.625 -41.75 1 76.75 65 GLU B O 1
ATOM 2810 N N . THR B 1 66 ? -8.953 -70 -42.5 1 77.5 66 THR B N 1
ATOM 2811 C CA . THR B 1 66 ? -8.227 -69.938 -43.781 1 77.5 66 THR B CA 1
ATOM 2812 C C . THR B 1 66 ? -6.793 -69.438 -43.531 1 77.5 66 THR B C 1
ATOM 2814 O O . THR B 1 66 ? -5.855 -70 -44.156 1 77.5 66 THR B O 1
ATOM 2817 N N . LYS B 1 67 ? -6.668 -68.5 -42.688 1 76.81 67 LYS B N 1
ATOM 2818 C CA . LYS B 1 67 ? -5.332 -68 -42.375 1 76.81 67 LYS B CA 1
ATOM 2819 C C . LYS B 1 67 ? -4.457 -69.125 -41.781 1 76.81 67 LYS B C 1
ATOM 2821 O O . LYS B 1 67 ? -3.283 -69.25 -42.125 1 76.81 67 LYS B O 1
ATOM 2826 N N . SER B 1 68 ? -5.055 -69.812 -40.906 1 77.38 68 SER B N 1
ATOM 2827 C CA . SER B 1 68 ? -4.344 -70.938 -40.281 1 77.38 68 SER B CA 1
ATOM 2828 C C . SER B 1 68 ? -3.93 -71.938 -41.344 1 77.38 68 SER B C 1
ATOM 2830 O O . SER B 1 68 ? -2.814 -72.5 -41.312 1 77.38 68 SER B O 1
ATOM 2832 N N . THR B 1 69 ? -4.812 -72.188 -42.219 1 78.12 69 THR B N 1
ATOM 2833 C CA . THR B 1 69 ? -4.527 -73.125 -43.281 1 78.12 69 THR B CA 1
ATOM 2834 C C . THR B 1 69 ? -3.395 -72.625 -44.156 1 78.12 69 THR B C 1
ATOM 2836 O O . THR B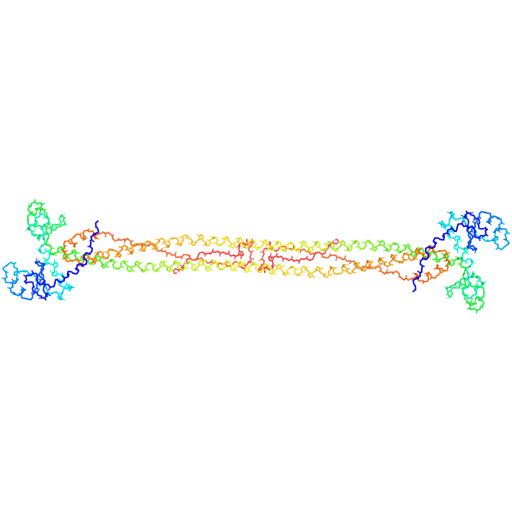 1 69 ? -2.49 -73.438 -44.5 1 78.12 69 THR B O 1
ATOM 2839 N N . ILE B 1 70 ? -3.496 -71.438 -44.469 1 76.81 70 ILE B N 1
ATOM 2840 C CA . ILE B 1 70 ? -2.467 -70.875 -45.312 1 76.81 70 ILE B CA 1
ATOM 2841 C C . ILE B 1 70 ? -1.107 -70.938 -44.625 1 76.81 70 ILE B C 1
ATOM 2843 O O . ILE B 1 70 ? -0.116 -71.312 -45.25 1 76.81 70 ILE B O 1
ATOM 2847 N N . LEU B 1 71 ? -1.081 -70.75 -43.438 1 79.75 71 LEU B N 1
ATOM 2848 C CA . LEU B 1 71 ? 0.169 -70.75 -42.688 1 79.75 71 LEU B CA 1
ATOM 2849 C C . LEU B 1 71 ? 0.699 -72.188 -42.594 1 79.75 71 LEU B C 1
ATOM 2851 O O . LEU B 1 71 ? 1.908 -72.438 -42.688 1 79.75 71 LEU B O 1
ATOM 2855 N N . THR B 1 72 ? -0.211 -73.062 -42.469 1 79.5 72 THR B N 1
ATOM 2856 C CA . THR B 1 72 ? 0.192 -74.438 -42.375 1 79.5 72 THR B CA 1
ATOM 2857 C C . THR B 1 72 ? 0.839 -74.875 -43.688 1 79.5 72 THR B C 1
ATOM 2859 O O . THR B 1 72 ? 1.877 -75.562 -43.688 1 79.5 72 THR B O 1
ATOM 2862 N N . VAL B 1 73 ? 0.188 -74.562 -44.75 1 80.81 73 VAL B N 1
ATOM 2863 C CA . VAL B 1 73 ? 0.718 -74.938 -46.062 1 80.81 73 VAL B CA 1
ATOM 2864 C C . VAL B 1 73 ? 2.066 -74.25 -46.281 1 80.81 73 VAL B C 1
ATOM 2866 O O . VAL B 1 73 ? 3.006 -74.875 -46.781 1 80.81 73 VAL B O 1
ATOM 2869 N N . ASP B 1 74 ? 2.148 -73.062 -45.938 1 83.06 74 ASP B N 1
ATOM 2870 C CA . ASP B 1 74 ? 3.396 -72.312 -46.062 1 83.06 74 ASP B CA 1
ATOM 2871 C C . ASP B 1 74 ? 4.512 -72.938 -45.25 1 83.06 74 ASP B C 1
ATOM 2873 O O . ASP B 1 74 ? 5.648 -73.062 -45.719 1 83.06 74 ASP B O 1
ATOM 2877 N N . LEU B 1 75 ? 4.16 -73.375 -44.156 1 84.94 75 LEU B N 1
ATOM 2878 C CA . LEU B 1 75 ? 5.117 -74 -43.25 1 84.94 75 LEU B CA 1
ATOM 2879 C C . LEU B 1 75 ? 5.617 -75.312 -43.844 1 84.94 75 LEU B C 1
ATOM 2881 O O . LEU B 1 75 ? 6.816 -75.625 -43.781 1 84.94 75 LEU B O 1
ATOM 2885 N N . GLN B 1 76 ? 4.688 -76 -44.438 1 82.25 76 GLN B N 1
ATOM 2886 C CA . GLN B 1 76 ? 5.027 -77.25 -45.031 1 82.25 76 GLN B CA 1
ATOM 2887 C C . GLN B 1 76 ? 5.906 -77.125 -46.25 1 82.25 76 GLN B C 1
ATOM 2889 O O . GLN B 1 76 ? 6.688 -78 -46.594 1 82.25 76 GLN B O 1
ATOM 2894 N N . ASN B 1 77 ? 5.766 -76 -46.875 1 83.25 77 ASN B N 1
ATOM 2895 C CA . ASN B 1 77 ? 6.508 -75.75 -48.094 1 83.25 77 ASN B CA 1
ATOM 2896 C C . ASN B 1 77 ? 7.66 -74.812 -47.906 1 83.25 77 ASN B C 1
ATOM 2898 O O . ASN B 1 77 ? 8.188 -74.25 -48.875 1 83.25 77 ASN B O 1
ATOM 2902 N N . MET B 1 78 ? 8.062 -74.625 -46.75 1 84.69 78 MET B N 1
ATOM 2903 C CA . MET B 1 78 ? 9.117 -73.688 -46.469 1 84.69 78 MET B CA 1
ATOM 2904 C C . MET B 1 78 ? 10.453 -74.125 -47.031 1 84.69 78 MET B C 1
ATOM 2906 O O . MET B 1 78 ? 10.953 -75.188 -46.625 1 84.69 78 MET B O 1
ATOM 2910 N N . PRO B 1 79 ? 10.961 -73.312 -47.844 1 87.12 79 PRO B N 1
ATOM 2911 C CA . PRO B 1 79 ? 12.242 -73.75 -48.438 1 87.12 79 PRO B CA 1
ATOM 2912 C C . PRO B 1 79 ? 13.406 -73.562 -47.469 1 87.12 79 PRO B C 1
ATOM 2914 O O . PRO B 1 79 ? 13.406 -72.625 -46.625 1 87.12 79 PRO B O 1
ATOM 2917 N N . CYS B 1 80 ? 14.352 -74.5 -47.5 1 89.75 80 CYS B N 1
ATOM 2918 C CA . CYS B 1 80 ? 15.578 -74.375 -46.719 1 89.75 80 CYS B CA 1
ATOM 2919 C C . CYS B 1 80 ? 16.406 -73.188 -47.219 1 89.75 80 CYS B C 1
ATOM 2921 O O . CYS B 1 80 ? 16.547 -73 -48.406 1 89.75 80 CYS B O 1
ATOM 2923 N N . THR B 1 81 ? 16.891 -72.438 -46.375 1 83.88 81 THR B N 1
ATOM 2924 C CA . THR B 1 81 ? 17.688 -71.312 -46.75 1 83.88 81 THR B CA 1
ATOM 2925 C C . THR B 1 81 ? 19.047 -71.688 -47.312 1 83.88 81 THR B C 1
ATOM 2927 O O . THR B 1 81 ? 19.641 -71 -48.094 1 83.88 81 THR B O 1
ATOM 2930 N N . ILE B 1 82 ? 19.516 -72.812 -47 1 87.81 82 ILE B N 1
ATOM 2931 C CA . ILE B 1 82 ? 20.828 -73.312 -47.438 1 87.81 82 ILE B CA 1
ATOM 2932 C C . ILE B 1 82 ? 20.656 -74.188 -48.688 1 87.81 82 ILE B C 1
ATOM 2934 O O . ILE B 1 82 ? 21.422 -74.062 -49.625 1 87.81 82 ILE B O 1
ATOM 2938 N N . HIS B 1 83 ? 19.625 -75 -48.656 1 90.44 83 HIS B N 1
ATOM 2939 C CA . HIS B 1 83 ? 19.344 -75.938 -49.75 1 90.44 83 HIS B CA 1
ATOM 2940 C C . HIS B 1 83 ? 18.047 -75.5 -50.469 1 90.44 83 HIS B C 1
ATOM 2942 O O . HIS B 1 83 ? 17 -76.062 -50.188 1 90.44 83 HIS B O 1
ATOM 2948 N N . SER B 1 84 ? 18.062 -74.562 -51.312 1 83 84 SER B N 1
ATOM 2949 C CA . SER B 1 84 ? 16.906 -73.875 -51.875 1 83 84 SER B CA 1
ATOM 2950 C C . SER B 1 84 ? 15.945 -74.875 -52.531 1 83 84 SER B C 1
ATOM 2952 O O . SER B 1 84 ? 14.742 -74.625 -52.625 1 83 84 SER B O 1
ATOM 2954 N N . GLU B 1 85 ? 16.359 -76 -52.906 1 84.12 85 GLU B N 1
ATOM 2955 C CA . GLU B 1 85 ? 15.5 -76.938 -53.625 1 84.12 85 GLU B CA 1
ATOM 2956 C C . GLU B 1 85 ? 14.859 -77.938 -52.656 1 84.12 85 GLU B C 1
ATOM 2958 O O . GLU B 1 85 ? 14.07 -78.75 -53.062 1 84.12 85 GLU B O 1
ATOM 2963 N N . ILE B 1 86 ? 15.172 -77.812 -51.344 1 88.69 86 ILE B N 1
ATOM 2964 C CA . ILE B 1 86 ? 14.664 -78.75 -50.375 1 88.69 86 ILE B CA 1
ATOM 2965 C C . ILE B 1 86 ? 13.828 -78 -49.312 1 88.69 86 ILE B C 1
ATOM 2967 O O . ILE B 1 86 ? 14.172 -76.875 -48.906 1 88.69 86 ILE B O 1
ATOM 2971 N N . LYS B 1 87 ? 12.773 -78.688 -48.906 1 88.62 87 LYS B N 1
ATOM 2972 C CA . LYS B 1 87 ? 11.898 -78.125 -47.875 1 88.62 87 LYS B CA 1
ATOM 2973 C C . LYS B 1 87 ? 12.398 -78.438 -46.469 1 88.62 87 LYS B C 1
ATOM 2975 O O . LYS B 1 87 ? 13.016 -79.438 -46.25 1 88.62 87 LYS B O 1
ATOM 2980 N N . CYS B 1 88 ? 12.078 -77.438 -45.625 1 90.69 88 CYS B N 1
ATOM 2981 C CA . CYS B 1 88 ? 12.375 -77.688 -44.219 1 90.69 88 CYS B CA 1
ATOM 2982 C C . CYS B 1 88 ? 11.398 -78.688 -43.625 1 90.69 88 CYS B C 1
ATOM 2984 O O . CYS B 1 88 ? 10.227 -78.75 -44 1 90.69 88 CYS B O 1
ATOM 2986 N N . TRP B 1 89 ? 11.875 -79.438 -42.719 1 87.19 89 TRP B N 1
ATOM 2987 C CA . TRP B 1 89 ? 10.953 -80.438 -42.219 1 87.19 89 TRP B CA 1
ATOM 2988 C C . TRP B 1 89 ? 10.953 -80.5 -40.688 1 87.19 89 TRP B C 1
ATOM 2990 O O . TRP B 1 89 ? 9.992 -81 -40.094 1 87.19 89 TRP B O 1
ATOM 3000 N N . VAL B 1 90 ? 12.055 -80 -40.062 1 91.75 90 VAL B N 1
ATOM 3001 C CA . VAL B 1 90 ? 12.094 -80 -38.625 1 91.75 90 VAL B CA 1
ATOM 3002 C C . VAL B 1 90 ? 12.711 -78.688 -38.125 1 91.75 90 VAL B C 1
ATOM 3004 O O . VAL B 1 90 ? 13.25 -77.938 -38.938 1 91.75 90 VAL B O 1
ATOM 3007 N N . TYR B 1 91 ? 12.477 -78.5 -36.906 1 92.19 91 TYR B N 1
ATOM 3008 C CA . TYR B 1 91 ? 13.047 -77.312 -36.25 1 92.19 91 TYR B CA 1
ATOM 3009 C C . TYR B 1 91 ? 14.219 -77.688 -35.344 1 92.19 91 TYR B C 1
ATOM 3011 O O . TYR B 1 91 ? 14.078 -78.562 -34.5 1 92.19 91 TYR B O 1
ATOM 3019 N N . CYS B 1 92 ? 15.328 -77.125 -35.594 1 93.31 92 CYS B N 1
ATOM 3020 C CA . CYS B 1 92 ? 16.5 -77.438 -34.75 1 93.31 92 CYS B CA 1
ATOM 3021 C C . CYS B 1 92 ? 16.469 -76.562 -33.469 1 93.31 92 CYS B C 1
ATOM 3023 O O . CYS B 1 92 ? 16.594 -75.312 -33.562 1 93.31 92 CYS B O 1
ATOM 3025 N N . ASN B 1 93 ? 16.438 -77.125 -32.344 1 89.31 93 ASN B N 1
ATOM 3026 C CA . ASN B 1 93 ? 16.359 -76.438 -31.078 1 89.31 93 ASN B CA 1
ATOM 3027 C C . ASN B 1 93 ? 17.672 -75.75 -30.734 1 89.31 93 ASN B C 1
ATOM 3029 O O . ASN B 1 93 ? 17.672 -74.625 -30.156 1 89.31 93 ASN B O 1
ATOM 3033 N N . ASN B 1 94 ? 18.672 -76.375 -31.047 1 90 94 ASN B N 1
ATOM 3034 C CA . ASN B 1 94 ? 19.984 -75.812 -30.703 1 90 94 ASN B CA 1
ATOM 3035 C C . ASN B 1 94 ? 20.297 -74.562 -31.484 1 90 94 ASN B C 1
ATOM 3037 O O . ASN B 1 94 ? 20.875 -73.625 -30.953 1 90 94 ASN B O 1
ATOM 3041 N N . CYS B 1 95 ? 19.844 -74.5 -32.688 1 88.25 95 CYS B N 1
ATOM 3042 C CA . CYS B 1 95 ? 20.188 -73.375 -33.562 1 88.25 95 CYS B CA 1
ATOM 3043 C C . CYS B 1 95 ? 19 -72.438 -33.688 1 88.25 95 CYS B C 1
ATOM 3045 O O . CYS B 1 95 ? 19.125 -71.375 -34.281 1 88.25 95 CYS B O 1
ATOM 3047 N N . ALA B 1 96 ? 17.891 -72.875 -33.312 1 86.38 96 ALA B N 1
ATOM 3048 C CA . ALA B 1 96 ? 16.656 -72.125 -33.25 1 86.38 96 ALA B CA 1
ATOM 3049 C C . ALA B 1 96 ? 16.234 -71.688 -34.656 1 86.38 96 ALA B C 1
ATOM 3051 O O . ALA B 1 96 ? 15.914 -70.5 -34.875 1 86.38 96 ALA B O 1
ATOM 3052 N N . HIS B 1 97 ? 16.141 -72.5 -35.531 1 86.56 97 HIS B N 1
ATOM 3053 C CA . HIS B 1 97 ? 15.609 -72.25 -36.844 1 86.56 97 HIS B CA 1
ATOM 3054 C C . HIS B 1 97 ? 15.234 -73.562 -37.562 1 86.56 97 HIS B C 1
ATOM 3056 O O . HIS B 1 97 ? 15.734 -74.625 -37.219 1 86.56 97 HIS B O 1
ATOM 3062 N N . PRO B 1 98 ? 14.336 -73.5 -38.656 1 89.69 98 PRO B N 1
ATOM 3063 C CA . PRO B 1 98 ? 13.961 -74.688 -39.438 1 89.69 98 PRO B CA 1
ATOM 3064 C C . PRO B 1 98 ? 15.102 -75.188 -40.312 1 89.69 98 PRO B C 1
ATOM 3066 O O . PRO B 1 98 ? 15.898 -74.438 -40.812 1 89.69 98 PRO B O 1
ATOM 3069 N N . ILE B 1 99 ? 15.148 -76.5 -40.406 1 91.25 99 ILE B N 1
ATOM 3070 C CA . ILE B 1 99 ? 16.203 -77.125 -41.219 1 91.25 99 ILE B CA 1
ATOM 3071 C C . ILE B 1 99 ? 15.609 -78.188 -42.094 1 91.25 99 ILE B C 1
ATOM 3073 O O . ILE B 1 99 ? 14.555 -78.75 -41.781 1 91.25 99 ILE B O 1
ATOM 3077 N N . CYS B 1 100 ? 16.297 -78.438 -43.219 1 91.75 100 CYS B N 1
ATOM 3078 C CA . CYS B 1 100 ? 15.914 -79.5 -44.156 1 91.75 100 CYS B CA 1
ATOM 3079 C C . CYS B 1 100 ? 16.656 -80.75 -43.844 1 91.75 100 CYS B C 1
ATOM 3081 O O . CYS B 1 100 ? 17.438 -80.812 -42.875 1 91.75 100 CYS B O 1
ATOM 3083 N N . ALA B 1 101 ? 16.406 -81.812 -44.562 1 90.5 101 ALA B N 1
ATOM 3084 C CA . ALA B 1 101 ? 17.016 -83.125 -44.344 1 90.5 101 ALA B CA 1
ATOM 3085 C C . ALA B 1 101 ? 18.531 -83.062 -44.594 1 90.5 101 ALA B C 1
ATOM 3087 O O . ALA B 1 101 ? 19.297 -83.688 -43.844 1 90.5 101 ALA B O 1
ATOM 3088 N N . ASP B 1 102 ? 18.938 -82.312 -45.531 1 92.94 102 ASP B N 1
ATOM 3089 C CA . ASP B 1 102 ? 20.344 -82.188 -45.875 1 92.94 102 ASP B CA 1
ATOM 3090 C C . ASP B 1 102 ? 21.125 -81.5 -44.781 1 92.94 102 ASP B C 1
ATOM 3092 O O . ASP B 1 102 ? 22.219 -81.938 -44.406 1 92.94 102 ASP B O 1
ATOM 3096 N N . CYS B 1 103 ? 20.562 -80.5 -44.281 1 92.81 103 CYS B N 1
ATOM 3097 C CA . CYS B 1 103 ? 21.172 -79.75 -43.188 1 92.81 103 CYS B CA 1
ATOM 3098 C C . CYS B 1 103 ? 21.359 -80.625 -41.969 1 92.81 103 CYS B C 1
ATOM 3100 O O . CYS B 1 103 ? 22.344 -80.5 -41.25 1 92.81 103 CYS B O 1
ATOM 3102 N N . SER B 1 104 ? 20.406 -81.5 -41.656 1 90.81 104 SER B N 1
ATOM 3103 C CA . SER B 1 104 ? 20.438 -82.375 -40.5 1 90.81 104 SER B CA 1
ATOM 3104 C C . SER B 1 104 ? 21.656 -83.312 -40.531 1 90.81 104 SER B C 1
ATOM 3106 O O . SER B 1 104 ? 22.266 -83.562 -39.5 1 90.81 104 SER B O 1
ATOM 3108 N N . ILE B 1 105 ? 21.969 -83.562 -41.75 1 91.31 105 ILE B N 1
ATOM 3109 C CA . ILE B 1 105 ? 23.062 -84.562 -41.906 1 91.31 105 ILE B CA 1
ATOM 3110 C C . ILE B 1 105 ? 24.406 -83.812 -41.938 1 91.31 105 ILE B C 1
ATOM 3112 O O . ILE B 1 105 ? 25.375 -84.25 -41.344 1 91.31 105 ILE B O 1
ATOM 3116 N N . GLU B 1 106 ? 24.375 -82.688 -42.531 1 92.38 106 GLU B N 1
ATOM 3117 C CA . GLU B 1 106 ? 25.625 -82 -42.781 1 92.38 106 GLU B CA 1
ATOM 3118 C C . GLU B 1 106 ? 26.109 -81.25 -41.562 1 92.38 106 GLU B C 1
ATOM 3120 O O . GLU B 1 106 ? 27.297 -81.25 -41.219 1 92.38 106 GLU B O 1
ATOM 3125 N N . SER B 1 107 ? 25.25 -80.562 -40.875 1 91.25 107 SER B N 1
ATOM 3126 C CA . SER B 1 107 ? 25.75 -79.562 -39.875 1 91.25 107 SER B CA 1
ATOM 3127 C C . SER B 1 107 ? 25 -79.688 -38.562 1 91.25 107 SER B C 1
ATOM 3129 O O . SER B 1 107 ? 25.438 -79.188 -37.531 1 91.25 107 SER B O 1
ATOM 3131 N N . HIS B 1 108 ? 23.828 -80.562 -38.5 1 89 108 HIS B N 1
ATOM 3132 C CA . HIS B 1 108 ? 23.016 -80.5 -37.281 1 89 108 HIS B CA 1
ATOM 3133 C C . HIS B 1 108 ? 22.828 -81.938 -36.688 1 89 108 HIS B C 1
ATOM 3135 O O . HIS B 1 108 ? 21.844 -82.188 -36 1 89 108 HIS B O 1
ATOM 3141 N N . GLN B 1 109 ? 23.578 -82.812 -37.062 1 88.06 109 GLN B N 1
ATOM 3142 C CA . GLN B 1 109 ? 23.438 -84.188 -36.75 1 88.06 109 GLN B CA 1
ATOM 3143 C C . GLN B 1 109 ? 23.266 -84.438 -35.25 1 88.06 109 GLN B C 1
ATOM 3145 O O . GLN B 1 109 ? 22.469 -85.25 -34.812 1 88.06 109 GLN B O 1
ATOM 3150 N N . LYS B 1 110 ? 23.922 -83.688 -34.375 1 90.44 110 LYS B N 1
ATOM 3151 C CA . LYS B 1 110 ? 23.859 -83.938 -32.938 1 90.44 110 LYS B CA 1
ATOM 3152 C C . LYS B 1 110 ? 22.922 -82.938 -32.219 1 90.44 110 LYS B C 1
ATOM 3154 O O . LYS B 1 110 ? 22.922 -82.812 -31 1 90.44 110 LYS B O 1
ATOM 3159 N N . HIS B 1 111 ? 22.141 -82.375 -33.031 1 92.5 111 HIS B N 1
ATOM 3160 C CA . HIS B 1 111 ? 21.234 -81.375 -32.438 1 92.5 111 HIS B CA 1
ATOM 3161 C C . HIS B 1 111 ? 19.891 -82 -32.094 1 92.5 111 HIS B C 1
ATOM 3163 O O . HIS B 1 111 ? 19.594 -83.125 -32.5 1 92.5 111 HIS B O 1
ATOM 3169 N N . GLU B 1 112 ? 19.172 -81.375 -31.188 1 93.44 112 GLU B N 1
ATOM 3170 C CA . GLU B 1 112 ? 17.812 -81.812 -30.859 1 93.44 112 GLU B CA 1
ATOM 3171 C C . GLU B 1 112 ? 16.797 -81.188 -31.797 1 93.44 112 GLU B C 1
ATOM 3173 O O . GLU B 1 112 ? 16.844 -79.938 -32.062 1 93.44 112 GLU B O 1
ATOM 3178 N N . TYR B 1 113 ? 15.812 -82.062 -32.375 1 91.88 113 TYR B N 1
ATOM 3179 C CA . TYR B 1 113 ? 14.836 -81.562 -33.344 1 91.88 113 TYR B CA 1
ATOM 3180 C C . TYR B 1 113 ? 13.422 -81.625 -32.781 1 91.88 113 TYR B C 1
ATOM 3182 O O . TYR B 1 113 ? 13.133 -82.438 -31.906 1 91.88 113 TYR B O 1
ATOM 3190 N N . LYS B 1 114 ? 12.625 -80.688 -33.219 1 92.56 114 LYS B N 1
ATOM 3191 C CA . LYS B 1 114 ? 11.188 -80.75 -32.938 1 92.56 114 LYS B CA 1
ATOM 3192 C C . LYS B 1 114 ? 10.383 -80.562 -34.219 1 92.56 114 LYS B C 1
ATOM 3194 O O . LYS B 1 114 ? 10.898 -80.125 -35.25 1 92.56 114 LYS B O 1
ATOM 3199 N N . GLN B 1 115 ? 9.156 -81.125 -34.125 1 91.25 115 GLN B N 1
ATOM 3200 C CA . GLN B 1 115 ? 8.273 -80.938 -35.281 1 91.25 115 GLN B CA 1
ATOM 3201 C C . GLN B 1 115 ? 8.023 -79.438 -35.562 1 91.25 115 GLN B C 1
ATOM 3203 O O . GLN B 1 115 ? 7.793 -78.688 -34.656 1 91.25 115 GLN B O 1
ATOM 3208 N N . LEU B 1 116 ? 8.078 -79.125 -36.844 1 88.81 116 LEU B N 1
ATOM 3209 C CA . LEU B 1 116 ? 7.973 -77.75 -37.25 1 88.81 116 LEU B CA 1
ATOM 3210 C C . LEU B 1 116 ? 6.629 -77.188 -36.844 1 88.81 116 LEU B C 1
ATOM 3212 O O . LEU B 1 116 ? 6.566 -76.062 -36.344 1 88.81 116 LEU B O 1
ATOM 3216 N N . ASP B 1 117 ? 5.512 -77.875 -37.031 1 85.81 117 ASP B N 1
ATOM 3217 C CA . ASP B 1 117 ? 4.164 -77.438 -36.719 1 85.81 117 ASP B CA 1
ATOM 3218 C C . ASP B 1 117 ? 4.004 -77.125 -35.219 1 85.81 117 ASP B C 1
ATOM 3220 O O . ASP B 1 117 ? 3.389 -76.125 -34.844 1 85.81 117 ASP B O 1
ATOM 3224 N N . ALA B 1 118 ? 4.566 -78 -34.469 1 88.69 118 ALA B N 1
ATOM 3225 C CA . ALA B 1 118 ? 4.457 -77.875 -33.031 1 88.69 118 ALA B CA 1
ATOM 3226 C C . ALA B 1 118 ? 5.176 -76.625 -32.562 1 88.69 118 ALA B C 1
ATOM 3228 O O . ALA B 1 118 ? 4.648 -75.875 -31.734 1 88.69 118 ALA B O 1
ATOM 3229 N N . VAL B 1 119 ? 6.359 -76.375 -33.094 1 89.38 119 VAL B N 1
ATOM 3230 C CA . VAL B 1 119 ? 7.148 -75.25 -32.719 1 89.38 119 VAL B CA 1
ATOM 3231 C C . VAL B 1 119 ? 6.453 -73.938 -33.188 1 89.38 119 VAL B C 1
ATOM 3233 O O . VAL B 1 119 ? 6.379 -73 -32.438 1 89.38 119 VAL B O 1
ATOM 3236 N N . PHE B 1 120 ? 5.926 -74 -34.344 1 88.62 120 PHE B N 1
ATOM 3237 C CA . PHE B 1 120 ? 5.234 -72.875 -34.938 1 88.62 120 PHE B CA 1
ATOM 3238 C C . PHE B 1 120 ? 4.027 -72.5 -34.094 1 88.62 120 PHE B C 1
ATOM 3240 O O . PHE B 1 120 ? 3.85 -71.312 -33.75 1 88.62 120 PHE B O 1
ATOM 3247 N N . ASN B 1 121 ? 3.217 -73.438 -33.719 1 87.62 121 ASN B N 1
ATOM 3248 C CA . ASN B 1 121 ? 2.043 -73.188 -32.906 1 87.62 121 ASN B CA 1
ATOM 3249 C C . ASN B 1 121 ? 2.432 -72.625 -31.531 1 87.62 121 ASN B C 1
ATOM 3251 O O . ASN B 1 121 ? 1.737 -71.812 -30.984 1 87.62 121 ASN B O 1
ATOM 3255 N N . ALA B 1 122 ? 3.508 -73.125 -31.031 1 89.19 122 ALA B N 1
ATOM 3256 C CA . ALA B 1 122 ? 3.99 -72.688 -29.75 1 89.19 122 ALA B CA 1
ATOM 3257 C C . ALA B 1 122 ? 4.414 -71.188 -29.844 1 89.19 122 ALA B C 1
ATOM 3259 O O . ALA B 1 122 ? 4.148 -70.438 -28.938 1 89.19 122 ALA B O 1
ATOM 3260 N N . ILE B 1 123 ? 5.039 -70.875 -30.938 1 87.75 123 ILE B N 1
ATOM 3261 C CA . ILE B 1 123 ? 5.5 -69.5 -31.172 1 87.75 123 ILE B CA 1
ATOM 3262 C C . ILE B 1 123 ? 4.297 -68.562 -31.297 1 87.75 123 ILE B C 1
ATOM 3264 O O . ILE B 1 123 ? 4.27 -67.5 -30.688 1 87.75 123 ILE B O 1
ATOM 3268 N N . ILE B 1 124 ? 3.324 -69 -31.984 1 86.88 124 ILE B N 1
ATOM 3269 C CA . ILE B 1 124 ? 2.119 -68.188 -32.156 1 86.88 124 ILE B CA 1
ATOM 3270 C C . ILE B 1 124 ? 1.433 -68 -30.828 1 86.88 124 ILE B C 1
ATOM 3272 O O . ILE B 1 124 ? 1 -66.875 -30.516 1 86.88 124 ILE B O 1
ATOM 3276 N N . SER B 1 125 ? 1.344 -69.062 -30.125 1 89.25 125 SER B N 1
ATOM 3277 C CA . SER B 1 125 ? 0.723 -69 -28.797 1 89.25 125 SER B CA 1
ATOM 3278 C C . SER B 1 125 ? 1.484 -68 -27.906 1 89.25 125 SER B C 1
ATOM 3280 O O . SER B 1 125 ? 0.876 -67.188 -27.188 1 89.25 125 SER B O 1
ATOM 3282 N N . ALA B 1 126 ? 2.797 -68.062 -27.969 1 88.94 126 ALA B N 1
ATOM 3283 C CA . ALA B 1 126 ? 3.633 -67.125 -27.156 1 88.94 126 ALA B CA 1
ATOM 3284 C C . ALA B 1 126 ? 3.445 -65.688 -27.562 1 88.94 126 ALA B C 1
ATOM 3286 O O . ALA B 1 126 ? 3.404 -64.812 -26.719 1 88.94 126 ALA B O 1
ATOM 3287 N N . ILE B 1 127 ? 3.318 -65.5 -28.828 1 89 127 ILE B N 1
ATOM 3288 C CA . ILE B 1 127 ? 3.117 -64.125 -29.344 1 89 127 ILE B CA 1
ATOM 3289 C C . ILE B 1 127 ? 1.749 -63.594 -28.906 1 89 127 ILE B C 1
ATOM 3291 O O . ILE B 1 127 ? 1.615 -62.438 -28.516 1 89 127 ILE B O 1
ATOM 3295 N N . ASP B 1 128 ? 0.833 -64.5 -28.969 1 88.88 128 ASP B N 1
ATOM 3296 C CA . ASP B 1 128 ? -0.511 -64.125 -28.547 1 88.88 128 ASP B CA 1
ATOM 3297 C C . ASP B 1 128 ? -0.536 -63.75 -27.062 1 88.88 128 ASP B C 1
ATOM 3299 O O . ASP B 1 128 ? -1.186 -62.781 -26.656 1 88.88 128 ASP B O 1
ATOM 3303 N N . ASP B 1 129 ? 0.156 -64.5 -26.25 1 90.94 129 ASP B N 1
ATOM 3304 C CA . ASP B 1 129 ? 0.239 -64.25 -24.812 1 90.94 129 ASP B CA 1
ATOM 3305 C C . ASP B 1 129 ? 0.919 -62.906 -24.547 1 90.94 129 ASP B C 1
ATOM 3307 O O . ASP B 1 129 ? 0.494 -62.125 -23.672 1 90.94 129 ASP B O 1
ATOM 3311 N N . LEU B 1 130 ? 1.947 -62.656 -25.297 1 90.69 130 LEU B N 1
ATOM 3312 C CA . LEU B 1 130 ? 2.654 -61.375 -25.156 1 90.69 130 LEU B CA 1
ATOM 3313 C C . LEU B 1 130 ? 1.743 -60.219 -25.531 1 90.69 130 LEU B C 1
ATOM 3315 O O . LEU B 1 130 ? 1.756 -59.188 -24.859 1 90.69 130 LEU B O 1
ATOM 3319 N N . LYS B 1 131 ? 0.985 -60.406 -26.531 1 91.5 131 LYS B N 1
ATOM 3320 C CA . LYS B 1 131 ? 0.045 -59.375 -26.969 1 91.5 131 LYS B CA 1
ATOM 3321 C C . LYS B 1 131 ? -0.961 -59.062 -25.859 1 91.5 131 LYS B C 1
ATOM 3323 O O . LYS B 1 131 ? -1.246 -57.875 -25.594 1 91.5 131 LYS B O 1
ATOM 3328 N N . LYS B 1 132 ? -1.467 -60.094 -25.25 1 93.25 132 LYS B N 1
ATOM 3329 C CA . LYS B 1 132 ? -2.426 -59.906 -24.172 1 93.25 132 LYS B CA 1
ATOM 3330 C C . LYS B 1 132 ? -1.798 -59.156 -23 1 93.25 132 LYS B C 1
ATOM 3332 O O . LYS B 1 132 ? -2.428 -58.281 -22.422 1 93.25 132 LYS B O 1
ATOM 3337 N N . ARG B 1 133 ? -0.582 -59.438 -22.672 1 92.69 133 ARG B N 1
ATOM 3338 C CA . ARG B 1 133 ? 0.122 -58.75 -21.594 1 92.69 133 ARG B CA 1
ATOM 3339 C C . ARG B 1 133 ? 0.343 -57.281 -21.938 1 92.69 133 ARG B C 1
ATOM 3341 O O . ARG B 1 133 ? 0.163 -56.406 -21.094 1 92.69 133 ARG B O 1
ATOM 3348 N N . ILE B 1 134 ? 0.731 -57.125 -23.172 1 93.88 134 ILE B N 1
ATOM 3349 C CA . ILE B 1 134 ? 0.965 -55.75 -23.641 1 93.88 134 ILE B CA 1
ATOM 3350 C C . ILE B 1 134 ? -0.33 -54.938 -23.547 1 93.88 134 ILE B C 1
ATOM 3352 O O . ILE B 1 134 ? -0.324 -53.812 -23.109 1 93.88 134 ILE B O 1
ATOM 3356 N N . ASP B 1 135 ? -1.43 -55.594 -23.906 1 95.25 135 ASP B N 1
ATOM 3357 C CA . ASP B 1 135 ? -2.725 -54.938 -23.828 1 95.25 135 ASP B CA 1
ATOM 3358 C C . ASP B 1 135 ? -3.049 -54.531 -22.375 1 95.25 135 ASP B C 1
ATOM 3360 O O . ASP B 1 135 ? -3.506 -53.406 -22.125 1 95.25 135 ASP B O 1
ATOM 3364 N N . HIS B 1 136 ? -2.807 -55.438 -21.547 1 95.56 136 HIS B N 1
ATOM 3365 C CA . HIS B 1 136 ? -3.047 -55.156 -20.141 1 95.56 136 HIS B CA 1
ATOM 3366 C C . HIS B 1 136 ? -2.162 -54.031 -19.641 1 95.56 136 HIS B C 1
ATOM 3368 O O . HIS B 1 136 ? -2.633 -53.125 -18.938 1 95.56 136 HIS B O 1
ATOM 3374 N N . ASP B 1 137 ? -0.892 -53.969 -19.984 1 94.25 137 ASP B N 1
ATOM 3375 C CA . ASP B 1 137 ? 0.053 -52.938 -19.547 1 94.25 137 ASP B CA 1
ATOM 3376 C C . ASP B 1 137 ? -0.321 -51.594 -20.125 1 94.25 137 ASP B C 1
ATOM 3378 O O . ASP B 1 137 ? -0.175 -50.562 -19.438 1 94.25 137 ASP B O 1
ATOM 3382 N N . ILE B 1 138 ? -0.79 -51.625 -21.328 1 95.81 138 ILE B N 1
ATOM 3383 C CA . ILE B 1 138 ? -1.202 -50.344 -21.953 1 95.81 138 ILE B CA 1
ATOM 3384 C C . ILE B 1 138 ? -2.348 -49.75 -21.141 1 95.81 138 ILE B C 1
ATOM 3386 O O . ILE B 1 138 ? -2.35 -48.531 -20.875 1 95.81 138 ILE B O 1
ATOM 3390 N N . GLN B 1 139 ? -3.318 -50.594 -20.812 1 95.88 139 GLN B N 1
ATOM 3391 C CA . GLN B 1 139 ? -4.434 -50.094 -20 1 95.88 139 GLN B CA 1
ATOM 3392 C C . GLN B 1 139 ? -3.945 -49.531 -18.672 1 95.88 139 GLN B C 1
ATOM 3394 O O . GLN B 1 139 ? -4.418 -48.5 -18.203 1 95.88 139 GLN B O 1
ATOM 3399 N N . TRP B 1 140 ? -3.008 -50.188 -18.062 1 94.88 140 TRP B N 1
ATOM 3400 C CA . TRP B 1 140 ? -2.447 -49.719 -16.781 1 94.88 140 TRP B CA 1
ATOM 3401 C C . TRP B 1 140 ? -1.771 -48.375 -16.938 1 94.88 140 TRP B C 1
ATOM 3403 O O . TRP B 1 140 ? -1.99 -47.469 -16.125 1 94.88 140 TRP B O 1
ATOM 3413 N N . TYR B 1 141 ? -0.958 -48.219 -18 1 94.5 141 TYR B N 1
ATOM 3414 C CA . TYR B 1 141 ? -0.241 -46.969 -18.234 1 94.5 141 TYR B CA 1
ATOM 3415 C C . TYR B 1 141 ? -1.209 -45.812 -18.531 1 94.5 141 TYR B C 1
ATOM 3417 O O . TYR B 1 141 ? -0.963 -44.688 -18.156 1 94.5 141 TYR B O 1
ATOM 3425 N N . GLU B 1 142 ? -2.285 -46.188 -19.219 1 95.81 142 GLU B N 1
ATOM 3426 C CA . GLU B 1 142 ? -3.305 -45.156 -19.469 1 95.81 142 GLU B CA 1
ATOM 3427 C C . GLU B 1 142 ? -3.924 -44.656 -18.172 1 95.81 142 GLU B C 1
ATOM 3429 O O . GLU B 1 142 ? -4.098 -43.469 -17.984 1 95.81 142 GLU B O 1
ATOM 3434 N N . HIS B 1 143 ? -4.266 -45.594 -17.344 1 96.25 143 HIS B N 1
ATOM 3435 C CA . HIS B 1 143 ? -4.824 -45.219 -16.047 1 96.25 143 HIS B CA 1
ATOM 3436 C C . HIS B 1 143 ? -3.826 -44.438 -15.219 1 96.25 143 HIS B C 1
ATOM 3438 O O . HIS B 1 143 ? -4.195 -43.438 -14.586 1 96.25 143 HIS B O 1
ATOM 3444 N N . GLU B 1 144 ? -2.566 -44.844 -15.242 1 94.81 144 GLU B N 1
ATOM 3445 C CA . GLU B 1 144 ? -1.523 -44.156 -14.492 1 94.81 144 GLU B CA 1
ATOM 3446 C C . GLU B 1 144 ? -1.314 -42.719 -15.023 1 94.81 144 GLU B C 1
ATOM 3448 O O . GLU B 1 144 ? -1.103 -41.781 -14.25 1 94.81 144 GLU B O 1
ATOM 3453 N N . LYS B 1 145 ? -1.369 -42.625 -16.312 1 95.62 145 LYS B N 1
ATOM 3454 C CA . LYS B 1 145 ? -1.263 -41.312 -16.922 1 95.62 145 LYS B CA 1
ATOM 3455 C C . LYS B 1 145 ? -2.35 -40.375 -16.406 1 95.62 145 LYS B C 1
ATOM 3457 O O . LYS B 1 145 ? -2.064 -39.25 -16.016 1 95.62 145 LYS B O 1
ATOM 3462 N N . LEU B 1 146 ? -3.578 -40.844 -16.422 1 96.5 146 LEU B N 1
ATOM 3463 C CA . LEU B 1 146 ? -4.711 -40.031 -15.961 1 96.5 146 LEU B CA 1
ATOM 3464 C C . LEU B 1 146 ? -4.555 -39.656 -14.492 1 96.5 146 LEU B C 1
ATOM 3466 O O . LEU B 1 146 ? -4.852 -38.531 -14.102 1 96.5 146 LEU B O 1
ATOM 3470 N N . ASN B 1 147 ? -4.07 -40.625 -13.719 1 95.62 147 ASN B N 1
ATOM 3471 C CA . ASN B 1 147 ? -3.859 -40.375 -12.289 1 95.62 147 ASN B CA 1
ATOM 3472 C C . ASN B 1 147 ? -2.822 -39.281 -12.062 1 95.62 147 ASN B C 1
ATOM 3474 O O . ASN B 1 147 ? -3.039 -38.375 -11.25 1 95.62 147 ASN B O 1
ATOM 3478 N N . LEU B 1 148 ? -1.767 -39.344 -12.766 1 95.94 148 LEU B N 1
ATOM 3479 C CA . LEU B 1 148 ? -0.693 -38.344 -12.617 1 95.94 148 LEU B CA 1
ATOM 3480 C C . LEU B 1 148 ? -1.139 -37 -13.109 1 95.94 148 LEU B C 1
ATOM 3482 O O . LEU B 1 148 ? -0.79 -35.969 -12.516 1 95.94 148 LEU B O 1
ATOM 3486 N N . GLU B 1 149 ? -1.89 -36.969 -14.156 1 97 149 GLU B N 1
ATOM 3487 C CA . GLU B 1 149 ? -2.436 -35.719 -14.656 1 97 149 GLU B CA 1
ATOM 3488 C C . GLU B 1 149 ? -3.373 -35.062 -13.633 1 97 149 GLU B C 1
ATOM 3490 O O . GLU B 1 149 ? -3.363 -33.844 -13.453 1 97 149 GLU B O 1
ATOM 3495 N N . GLN B 1 150 ? -4.184 -35.906 -13.055 1 96.56 150 GLN B N 1
ATOM 3496 C CA . GLN B 1 150 ? -5.082 -35.438 -12.016 1 96.56 150 GLN B CA 1
ATOM 3497 C C . GLN B 1 150 ? -4.301 -34.906 -10.812 1 96.56 150 GLN B C 1
ATOM 3499 O O . GLN B 1 150 ? -4.641 -33.844 -10.25 1 96.56 150 GLN B O 1
ATOM 3504 N N . LEU B 1 151 ? -3.305 -35.625 -10.375 1 95.12 151 LEU B N 1
ATOM 3505 C CA . LEU B 1 151 ? -2.457 -35.188 -9.266 1 95.12 151 LEU B CA 1
ATOM 3506 C C . LEU B 1 151 ? -1.81 -33.844 -9.57 1 95.12 151 LEU B C 1
ATOM 3508 O O . LEU B 1 151 ? -1.762 -32.969 -8.703 1 95.12 151 LEU B O 1
ATOM 3512 N N . LEU B 1 152 ? -1.352 -33.719 -10.781 1 96.19 152 LEU B N 1
ATOM 3513 C CA . LEU B 1 152 ? -0.73 -32.469 -11.195 1 96.19 152 LEU B CA 1
ATOM 3514 C C . LEU B 1 152 ? -1.736 -31.328 -11.164 1 96.19 152 LEU B C 1
ATOM 3516 O O . LEU B 1 152 ? -1.435 -30.25 -10.648 1 96.19 152 LEU B O 1
ATOM 3520 N N . SER B 1 153 ? -2.902 -31.531 -11.656 1 97.06 153 SER B N 1
ATOM 3521 C CA . SER B 1 153 ? -3.965 -30.531 -11.664 1 97.06 153 SER B CA 1
ATOM 3522 C C . SER B 1 153 ? -4.359 -30.141 -10.242 1 97.06 153 SER B C 1
ATOM 3524 O O . SER B 1 153 ? -4.508 -28.953 -9.938 1 97.06 153 SER B O 1
ATOM 3526 N N . ASP B 1 154 ? -4.504 -31.125 -9.391 1 95.44 154 ASP B N 1
ATOM 3527 C CA . ASP B 1 154 ? -4.859 -30.875 -7.992 1 95.44 154 ASP B CA 1
ATOM 3528 C C . ASP B 1 154 ? -3.773 -30.062 -7.289 1 95.44 154 ASP B C 1
ATOM 3530 O O . ASP B 1 154 ? -4.074 -29.156 -6.52 1 95.44 154 ASP B O 1
ATOM 3534 N N . GLY B 1 155 ? -2.572 -30.453 -7.539 1 95.38 155 GLY B N 1
ATOM 3535 C CA . GLY B 1 155 ? -1.463 -29.719 -6.961 1 95.38 155 GLY B CA 1
ATOM 3536 C C . GLY B 1 155 ? -1.413 -28.266 -7.418 1 95.38 155 GLY B C 1
ATOM 3537 O O . GLY B 1 155 ? -1.2 -27.359 -6.605 1 95.38 155 GLY B O 1
ATOM 3538 N N . ASP B 1 156 ? -1.666 -28.047 -8.688 1 96.5 156 ASP B N 1
ATOM 3539 C CA . ASP B 1 156 ? -1.679 -26.703 -9.258 1 96.5 156 ASP B CA 1
ATOM 3540 C C . ASP B 1 156 ? -2.805 -25.859 -8.656 1 96.5 156 ASP B C 1
ATOM 3542 O O . ASP B 1 156 ? -2.609 -24.688 -8.336 1 96.5 156 ASP B O 1
ATOM 3546 N N . LYS B 1 157 ? -3.932 -26.453 -8.609 1 96.88 157 LYS B N 1
ATOM 3547 C CA . LYS B 1 157 ? -5.074 -25.75 -8.023 1 96.88 157 LYS B CA 1
ATOM 3548 C C . LYS B 1 157 ? -4.797 -25.375 -6.566 1 96.88 157 LYS B C 1
ATOM 3550 O O . LYS B 1 157 ? -5.105 -24.266 -6.145 1 96.88 157 LYS B O 1
ATOM 3555 N N . ASN B 1 158 ? -4.207 -26.312 -5.816 1 95.75 158 ASN B N 1
ATOM 3556 C CA . ASN B 1 158 ? -3.844 -26.031 -4.434 1 95.75 158 ASN B CA 1
ATOM 3557 C C . ASN B 1 158 ? -2.824 -24.891 -4.336 1 95.75 158 ASN B C 1
ATOM 3559 O O . ASN B 1 158 ? -2.953 -24.016 -3.49 1 95.75 158 ASN B O 1
ATOM 3563 N N . PHE B 1 159 ? -1.873 -24.859 -5.164 1 96.44 159 PHE B N 1
ATOM 3564 C CA . PHE B 1 159 ? -0.854 -23.828 -5.215 1 96.44 159 PHE B CA 1
ATOM 3565 C C . PHE B 1 159 ? -1.485 -22.453 -5.473 1 96.44 159 PHE B C 1
ATOM 3567 O O . PHE B 1 159 ? -1.229 -21.5 -4.738 1 96.44 159 PHE B O 1
ATOM 3574 N N . GLN B 1 160 ? -2.322 -22.469 -6.43 1 97.38 160 GLN B N 1
ATOM 3575 C CA . GLN B 1 160 ? -2.941 -21.203 -6.809 1 97.38 160 GLN B CA 1
ATOM 3576 C C . GLN B 1 160 ? -3.871 -20.688 -5.711 1 97.38 160 GLN B C 1
ATOM 3578 O O . GLN B 1 160 ? -3.881 -19.5 -5.402 1 97.38 160 GLN B O 1
ATOM 3583 N N . ASN B 1 161 ? -4.645 -21.578 -5.211 1 96.81 161 ASN B N 1
ATOM 3584 C CA . ASN B 1 161 ? -5.559 -21.203 -4.141 1 96.81 161 ASN B CA 1
ATOM 3585 C C . ASN B 1 161 ? -4.805 -20.641 -2.934 1 96.81 161 ASN B C 1
ATOM 3587 O O . ASN B 1 161 ? -5.215 -19.641 -2.352 1 96.81 161 ASN B O 1
ATOM 3591 N N . THR B 1 162 ? -3.787 -21.281 -2.564 1 95.06 162 THR B N 1
ATOM 3592 C CA . THR B 1 162 ? -2.977 -20.828 -1.437 1 95.06 162 THR B CA 1
ATOM 3593 C C . THR B 1 162 ? -2.309 -19.5 -1.746 1 95.06 162 THR B C 1
ATOM 3595 O O . THR B 1 162 ? -2.271 -18.609 -0.896 1 95.06 162 THR B O 1
ATOM 3598 N N . LYS B 1 163 ? -1.802 -19.406 -2.898 1 97.06 163 LYS B N 1
ATOM 3599 C CA . LYS B 1 163 ? -1.214 -18.156 -3.357 1 97.06 163 LYS B CA 1
ATOM 3600 C C . LYS B 1 163 ? -2.219 -17.016 -3.262 1 97.06 163 LYS B C 1
ATOM 3602 O O . LYS B 1 163 ? -1.902 -15.938 -2.738 1 97.06 163 LYS B O 1
ATOM 3607 N N . ASP B 1 164 ? -3.381 -17.203 -3.709 1 96.88 164 ASP B N 1
ATOM 3608 C CA . ASP B 1 164 ? -4.43 -16.203 -3.693 1 96.88 164 ASP B CA 1
ATOM 3609 C C . ASP B 1 164 ? -4.789 -15.797 -2.264 1 96.88 164 ASP B C 1
ATOM 3611 O O . ASP B 1 164 ? -5.023 -14.625 -1.98 1 96.88 164 ASP B O 1
ATOM 3615 N N . LYS B 1 165 ? -4.832 -16.797 -1.433 1 95.12 165 LYS B N 1
ATOM 3616 C CA . LYS B 1 165 ? -5.156 -16.516 -0.037 1 95.12 165 LYS B CA 1
ATOM 3617 C C . LYS B 1 165 ? -4.094 -15.625 0.601 1 95.12 165 LYS B C 1
ATOM 3619 O O . LYS B 1 165 ? -4.418 -14.727 1.381 1 95.12 165 LYS B O 1
ATOM 3624 N N . ILE B 1 166 ? -2.883 -15.844 0.313 1 93.12 166 ILE B N 1
ATOM 3625 C CA . ILE B 1 166 ? -1.786 -15.031 0.832 1 93.12 166 ILE B CA 1
ATOM 3626 C C . ILE B 1 166 ? -1.919 -13.602 0.324 1 93.12 166 ILE B C 1
ATOM 3628 O O . ILE B 1 166 ? -1.817 -12.648 1.102 1 93.12 166 ILE B O 1
ATOM 3632 N N . ILE B 1 167 ? -2.178 -13.453 -0.955 1 96.44 167 ILE B N 1
ATOM 3633 C CA . ILE B 1 167 ? -2.293 -12.141 -1.578 1 96.44 167 ILE B CA 1
ATOM 3634 C C . ILE B 1 167 ? -3.492 -11.398 -0.997 1 96.44 167 ILE B C 1
ATOM 3636 O O . ILE B 1 167 ? -3.404 -10.203 -0.692 1 96.44 167 ILE B O 1
ATOM 3640 N N . GLU B 1 168 ? -4.551 -12.117 -0.864 1 94.44 168 GLU B N 1
ATOM 3641 C CA . GLU B 1 168 ? -5.75 -11.508 -0.292 1 94.44 168 GLU B CA 1
ATOM 3642 C C . GLU B 1 168 ? -5.504 -11.047 1.143 1 94.44 168 GLU B C 1
ATOM 3644 O O . GLU B 1 168 ? -5.934 -9.961 1.531 1 94.44 168 GLU B O 1
ATOM 3649 N N . THR B 1 169 ? -4.914 -11.844 1.886 1 89.81 169 THR B N 1
ATOM 3650 C CA . THR B 1 169 ? -4.594 -11.5 3.266 1 89.81 169 THR B CA 1
ATOM 3651 C C . THR B 1 169 ? -3.707 -10.258 3.318 1 89.81 169 THR B C 1
ATOM 3653 O O . THR B 1 169 ? -3.924 -9.367 4.145 1 89.81 169 THR B O 1
ATOM 3656 N N . GLU B 1 170 ? -2.67 -10.219 2.5 1 91.25 170 GLU B N 1
ATOM 3657 C CA . GLU B 1 170 ? -1.813 -9.047 2.408 1 91.25 170 GLU B CA 1
ATOM 3658 C C . GLU B 1 170 ? -2.633 -7.785 2.145 1 91.25 170 GLU B C 1
ATOM 3660 O O . GLU B 1 170 ? -2.455 -6.766 2.818 1 91.25 170 GLU B O 1
ATOM 3665 N N . LYS B 1 171 ? -3.445 -7.891 1.167 1 93.88 171 LYS B N 1
ATOM 3666 C CA . LYS B 1 171 ? -4.281 -6.75 0.8 1 93.88 171 LYS B CA 1
ATOM 3667 C C . LYS B 1 171 ? -5.164 -6.32 1.967 1 93.88 171 LYS B C 1
ATOM 3669 O O . LYS B 1 171 ? -5.273 -5.129 2.262 1 93.88 171 LYS B O 1
ATOM 3674 N N . GLU B 1 172 ? -5.809 -7.238 2.557 1 90 172 GLU B N 1
ATOM 3675 C CA . GLU B 1 172 ? -6.695 -6.938 3.678 1 90 172 GLU B CA 1
ATOM 3676 C C . GLU B 1 172 ? -5.934 -6.27 4.82 1 90 172 GLU B C 1
ATOM 3678 O O . GLU B 1 172 ? -6.422 -5.309 5.418 1 90 172 GLU B O 1
ATOM 3683 N N . MET B 1 173 ? -4.812 -6.754 5.137 1 87.44 173 MET B N 1
ATOM 3684 C CA . MET B 1 173 ? -4.008 -6.199 6.223 1 87.44 173 MET B CA 1
ATOM 3685 C C . MET B 1 173 ? -3.553 -4.781 5.891 1 87.44 173 MET B C 1
ATOM 3687 O O . MET B 1 173 ? -3.611 -3.893 6.742 1 87.44 173 MET B O 1
ATOM 3691 N N . LYS B 1 174 ? -3.094 -4.609 4.68 1 89.75 174 LYS B N 1
ATOM 3692 C CA . LYS B 1 174 ? -2.682 -3.271 4.266 1 89.75 174 LYS B CA 1
ATOM 3693 C C . LYS B 1 174 ? -3.854 -2.295 4.32 1 89.75 174 LYS B C 1
ATOM 3695 O O . LYS B 1 174 ? -3.693 -1.148 4.742 1 89.75 174 LYS B O 1
ATOM 3700 N N . ASP B 1 175 ? -5.008 -2.75 3.887 1 92.38 175 ASP B N 1
ATOM 3701 C CA . ASP B 1 175 ? -6.203 -1.91 3.943 1 92.38 175 ASP B CA 1
ATOM 3702 C C . ASP B 1 175 ? -6.547 -1.543 5.387 1 92.38 175 ASP B C 1
ATOM 3704 O O . ASP B 1 175 ? -6.945 -0.411 5.664 1 92.38 175 ASP B O 1
ATOM 3708 N N . THR B 1 176 ? -6.488 -2.469 6.242 1 87.94 176 THR B N 1
ATOM 3709 C CA . THR B 1 176 ? -6.773 -2.227 7.652 1 87.94 176 THR B CA 1
ATOM 3710 C C . THR B 1 176 ? -5.809 -1.195 8.227 1 87.94 176 THR B C 1
ATOM 3712 O O . THR B 1 176 ? -6.219 -0.283 8.945 1 87.94 176 THR B O 1
ATOM 3715 N N . ILE B 1 177 ? -4.555 -1.332 7.895 1 87.62 177 ILE B N 1
ATOM 3716 C CA . ILE B 1 177 ? -3.533 -0.394 8.352 1 87.62 177 ILE B CA 1
ATOM 3717 C C . ILE B 1 177 ? -3.852 1.006 7.832 1 87.62 177 ILE B C 1
ATOM 3719 O O . ILE B 1 177 ? -3.766 1.985 8.578 1 87.62 177 ILE B O 1
ATOM 3723 N N . SER B 1 178 ? -4.223 1.091 6.578 1 92.06 178 SER B N 1
ATOM 3724 C CA . SER B 1 178 ? -4.57 2.375 5.98 1 92.06 178 SER B CA 1
ATOM 3725 C C . SER B 1 178 ? -5.77 3.004 6.684 1 92.06 178 SER B C 1
ATOM 3727 O O . SER B 1 178 ? -5.805 4.219 6.891 1 92.06 178 SER B O 1
ATOM 3729 N N . ARG B 1 179 ? -6.734 2.207 6.953 1 91.62 179 ARG B N 1
ATOM 3730 C CA . ARG B 1 179 ? -7.914 2.709 7.648 1 91.62 179 ARG B CA 1
ATOM 3731 C C . ARG B 1 179 ? -7.543 3.264 9.023 1 91.62 179 ARG B C 1
ATOM 3733 O O . ARG B 1 179 ? -8 4.344 9.406 1 91.62 179 ARG B O 1
ATOM 3740 N N . TYR B 1 180 ? -6.711 2.568 9.711 1 87.19 180 TYR B N 1
ATOM 3741 C CA . TYR B 1 180 ? -6.285 3.02 11.031 1 87.19 180 TYR B CA 1
ATOM 3742 C C . TYR B 1 180 ? -5.496 4.32 10.938 1 87.19 180 TYR B C 1
ATOM 3744 O O . TYR B 1 180 ? -5.711 5.242 11.727 1 87.19 180 TYR B O 1
ATOM 3752 N N . ALA B 1 181 ? -4.57 4.312 10.039 1 91.19 181 ALA B N 1
ATOM 3753 C CA . ALA B 1 181 ? -3.789 5.527 9.828 1 91.19 181 ALA B CA 1
ATOM 3754 C C . ALA B 1 181 ? -4.695 6.715 9.523 1 91.19 181 ALA B C 1
ATOM 3756 O O . ALA B 1 181 ? -4.523 7.797 10.086 1 91.19 181 ALA B O 1
ATOM 3757 N N . SER B 1 182 ? -5.645 6.523 8.641 1 94.81 182 SER B N 1
ATOM 3758 C CA . SER B 1 182 ? -6.586 7.574 8.266 1 94.81 182 SER B CA 1
ATOM 3759 C C . SER B 1 182 ? -7.383 8.062 9.469 1 94.81 182 SER B C 1
ATOM 3761 O O . SER B 1 182 ? -7.586 9.266 9.641 1 94.81 182 SER B O 1
ATOM 3763 N N . ASP B 1 183 ? -7.844 7.133 10.273 1 92.69 183 ASP B N 1
ATOM 3764 C CA . ASP B 1 183 ? -8.594 7.48 11.477 1 92.69 183 ASP B CA 1
ATOM 3765 C C . ASP B 1 183 ? -7.738 8.32 12.43 1 92.69 183 ASP B C 1
ATOM 3767 O O . ASP B 1 183 ? -8.219 9.297 13.008 1 92.69 183 ASP B O 1
ATOM 3771 N N . LEU B 1 184 ? -6.523 7.918 12.625 1 92.25 184 LEU B N 1
ATOM 3772 C CA . LEU B 1 184 ? -5.625 8.641 13.523 1 92.25 184 LEU B CA 1
ATOM 3773 C C . LEU B 1 184 ? -5.348 10.047 12.992 1 92.25 184 LEU B C 1
ATOM 3775 O O . LEU B 1 184 ? -5.281 11 13.773 1 92.25 184 LEU B O 1
ATOM 3779 N N . LEU B 1 185 ? -5.145 10.133 11.664 1 95.88 185 LEU B N 1
ATOM 3780 C CA . LEU B 1 185 ? -4.906 11.438 11.062 1 95.88 185 LEU B CA 1
ATOM 3781 C C . LEU B 1 185 ? -6.113 12.352 11.258 1 95.88 185 LEU B C 1
ATOM 3783 O O . LEU B 1 185 ? -5.957 13.547 11.523 1 95.88 185 LEU B O 1
ATOM 3787 N N . GLN B 1 186 ? -7.301 11.82 11.125 1 95.94 186 GLN B N 1
ATOM 3788 C CA . GLN B 1 186 ? -8.516 12.594 11.367 1 95.94 186 GLN B CA 1
ATOM 3789 C C . GLN B 1 186 ? -8.602 13.031 12.828 1 95.94 186 GLN B C 1
ATOM 3791 O O . GLN B 1 186 ? -8.961 14.172 13.117 1 95.94 186 GLN B O 1
ATOM 3796 N N . GLU B 1 187 ? -8.289 12.102 13.711 1 94.62 187 GLU B N 1
ATOM 3797 C CA . GLU B 1 187 ? -8.289 12.43 15.133 1 94.62 187 GLU B CA 1
ATOM 3798 C C . GLU B 1 187 ? -7.289 13.547 15.438 1 94.62 187 GLU B C 1
ATOM 3800 O O . GLU B 1 187 ? -7.582 14.453 16.203 1 94.62 187 GLU B O 1
ATOM 3805 N N . LEU B 1 188 ? -6.09 13.43 14.852 1 95.44 188 LEU B N 1
ATOM 3806 C CA . LEU B 1 188 ? -5.055 14.445 15.016 1 95.44 188 LEU B CA 1
ATOM 3807 C C . LEU B 1 188 ? -5.562 15.812 14.586 1 95.44 188 LEU B C 1
ATOM 3809 O O . LEU B 1 188 ? -5.375 16.797 15.297 1 95.44 188 LEU B O 1
ATOM 3813 N N . GLU B 1 189 ? -6.242 15.898 13.461 1 96.06 189 GLU B N 1
ATOM 3814 C CA . GLU B 1 189 ? -6.797 17.141 12.945 1 96.06 189 GLU B CA 1
ATOM 3815 C C . GLU B 1 189 ? -7.879 17.688 13.875 1 96.06 189 GLU B C 1
ATOM 3817 O O . GLU B 1 189 ? -7.926 18.891 14.141 1 96.06 189 GLU B O 1
ATOM 3822 N N . THR B 1 190 ? -8.734 16.797 14.375 1 95.69 190 THR B N 1
ATOM 3823 C CA . THR B 1 190 ? -9.844 17.203 15.227 1 95.69 190 THR B CA 1
ATOM 3824 C C . THR B 1 190 ? -9.336 17.766 16.547 1 95.69 190 THR B C 1
ATOM 3826 O O . THR B 1 190 ? -9.977 18.641 17.156 1 95.69 190 THR B O 1
ATOM 3829 N N . LYS B 1 191 ? -8.188 17.359 16.984 1 93.75 191 LYS B N 1
ATOM 3830 C CA . LYS B 1 191 ? -7.605 17.828 18.25 1 93.75 191 LYS B CA 1
ATOM 3831 C C . LYS B 1 191 ? -6.855 19.141 18.047 1 93.75 191 LYS B C 1
ATOM 3833 O O . LYS B 1 191 ? -6.859 20.016 18.922 1 93.75 191 LYS B O 1
ATOM 3838 N N . TRP B 1 192 ? -6.316 19.344 16.844 1 95.5 192 TRP B N 1
ATOM 3839 C CA . TRP B 1 192 ? -5.477 20.516 16.594 1 95.5 192 TRP B CA 1
ATOM 3840 C C . TRP B 1 192 ? -6.312 21.688 16.109 1 95.5 192 TRP B C 1
ATOM 3842 O O . TRP B 1 192 ? -6.094 22.828 16.516 1 95.5 192 TRP B O 1
ATOM 3852 N N . ARG B 1 193 ? -7.344 21.531 15.305 1 95.38 193 ARG B N 1
ATOM 3853 C CA . ARG B 1 193 ? -8.078 22.578 14.617 1 95.38 193 ARG B CA 1
ATOM 3854 C C . ARG B 1 193 ? -8.719 23.547 15.609 1 95.38 193 ARG B C 1
ATOM 3856 O O . ARG B 1 193 ? -8.57 24.766 15.484 1 95.38 193 ARG B O 1
ATOM 3863 N N . PRO B 1 194 ? -9.391 23 16.672 1 95.19 194 PRO B N 1
ATOM 3864 C CA . PRO B 1 194 ? -9.984 23.938 17.641 1 95.19 194 PRO B CA 1
ATOM 3865 C C . PRO B 1 194 ? -8.938 24.797 18.344 1 95.19 194 PRO B C 1
ATOM 3867 O O . PRO B 1 194 ? -9.18 25.969 18.609 1 95.19 194 PRO B O 1
ATOM 3870 N N . GLN B 1 195 ? -7.785 24.266 18.688 1 94.81 195 GLN B N 1
ATOM 3871 C CA . GLN B 1 195 ? -6.711 25.031 19.312 1 94.81 195 GLN B CA 1
ATOM 3872 C C . GLN B 1 195 ? -6.18 26.109 18.375 1 94.81 195 GLN B C 1
ATOM 3874 O O . GLN B 1 195 ? -5.969 27.25 18.781 1 94.81 195 GLN B O 1
ATOM 3879 N N . GLU B 1 196 ? -5.949 25.734 17.109 1 96.12 196 GLU B N 1
ATOM 3880 C CA . GLU B 1 196 ? -5.469 26.656 16.094 1 96.12 196 GLU B CA 1
ATOM 3881 C C . GLU B 1 196 ? -6.41 27.859 15.945 1 96.12 196 GLU B C 1
ATOM 3883 O O . GLU B 1 196 ? -5.965 29 15.93 1 96.12 196 GLU B O 1
ATOM 3888 N N . ILE B 1 197 ? -7.711 27.547 15.922 1 96.69 197 ILE B N 1
ATOM 3889 C CA . ILE B 1 197 ? -8.727 28.578 15.758 1 96.69 197 ILE B CA 1
ATOM 3890 C C . ILE B 1 197 ? -8.711 29.516 16.969 1 96.69 197 ILE B C 1
ATOM 3892 O O . ILE B 1 197 ? -8.781 30.734 16.812 1 96.69 197 ILE B O 1
ATOM 3896 N N . LYS B 1 198 ? -8.602 28.891 18.141 1 95.69 198 LYS B N 1
ATOM 3897 C CA . LYS B 1 198 ? -8.578 29.688 19.359 1 95.69 198 LYS B CA 1
ATOM 3898 C C . LYS B 1 198 ? -7.379 30.641 19.391 1 95.69 198 LYS B C 1
ATOM 3900 O O . LYS B 1 198 ? -7.52 31.812 19.703 1 95.69 198 LYS B O 1
ATOM 3905 N N . ILE B 1 199 ? -6.195 30.172 19.047 1 96.31 199 ILE B N 1
ATOM 3906 C CA . ILE B 1 199 ? -4.98 30.984 19.047 1 96.31 199 ILE B CA 1
ATOM 3907 C C . ILE B 1 199 ? -5.102 32.094 18 1 96.31 199 ILE B C 1
ATOM 3909 O O . ILE B 1 199 ? -4.77 33.25 18.266 1 96.31 199 ILE B O 1
ATOM 3913 N N . LYS B 1 200 ? -5.609 31.766 16.797 1 96.81 200 LYS B N 1
ATOM 3914 C CA . LYS B 1 200 ? -5.734 32.75 15.719 1 96.81 200 LYS B CA 1
ATOM 3915 C C . LYS B 1 200 ? -6.73 33.844 16.078 1 96.81 200 LYS B C 1
ATOM 3917 O O . LYS B 1 200 ? -6.523 35 15.742 1 96.81 200 LYS B O 1
ATOM 3922 N N . ARG B 1 201 ? -7.797 33.469 16.797 1 96.12 201 ARG B N 1
ATOM 3923 C CA . ARG B 1 201 ? -8.781 34.438 17.234 1 96.12 201 ARG B CA 1
ATOM 3924 C C . ARG B 1 201 ? -8.164 35.406 18.25 1 96.12 201 ARG B C 1
ATOM 3926 O O . ARG B 1 201 ? -8.328 36.625 18.141 1 96.12 201 ARG B O 1
ATOM 3933 N N . GLU B 1 202 ? -7.465 34.844 19.188 1 95.38 202 GLU B N 1
ATOM 3934 C CA . GLU B 1 202 ? -6.801 35.688 20.188 1 95.38 202 GLU B CA 1
ATOM 3935 C C . GLU B 1 202 ? -5.762 36.594 19.531 1 95.38 202 GLU B C 1
ATOM 3937 O O . GLU B 1 202 ? -5.629 37.75 19.906 1 95.38 202 GLU B O 1
ATOM 3942 N N . LEU B 1 203 ? -5.012 36.031 18.578 1 95.94 203 LEU B N 1
ATOM 3943 C CA . LEU B 1 203 ? -4.012 36.812 17.859 1 95.94 203 LEU B CA 1
ATOM 3944 C C . LEU B 1 203 ? -4.656 37.969 17.125 1 95.94 203 LEU B C 1
ATOM 3946 O O . LEU B 1 203 ? -4.148 39.094 17.188 1 95.94 203 LEU B O 1
ATOM 3950 N N . SER B 1 204 ? -5.797 37.75 16.516 1 95.88 204 SER B N 1
ATOM 3951 C CA . SER B 1 204 ? -6.523 38.812 15.812 1 95.88 204 SER B CA 1
ATOM 3952 C C . SER B 1 204 ? -6.973 39.906 16.766 1 95.88 204 SER B C 1
ATOM 3954 O O . SER B 1 204 ? -6.871 41.094 16.453 1 95.88 204 SER B O 1
ATOM 3956 N N . HIS B 1 205 ? -7.395 39.469 17.938 1 94.75 205 HIS B N 1
ATOM 3957 C CA . HIS B 1 205 ? -7.82 40.406 18.953 1 94.75 205 HIS B CA 1
ATOM 3958 C C . HIS B 1 205 ? -6.648 41.281 19.438 1 94.75 205 HIS B C 1
ATOM 3960 O O . HIS B 1 205 ? -6.773 42.5 19.562 1 94.75 205 HIS B O 1
ATOM 3966 N N . VAL B 1 206 ? -5.578 40.625 19.672 1 95.62 206 VAL B N 1
ATOM 3967 C CA . VAL B 1 206 ? -4.379 41.281 20.156 1 95.62 206 VAL B CA 1
ATOM 3968 C C . VAL B 1 206 ? -3.908 42.312 19.125 1 95.62 206 VAL B C 1
ATOM 3970 O O . VAL B 1 206 ? -3.59 43.438 19.484 1 95.62 206 VAL B O 1
ATOM 3973 N N . VAL B 1 207 ? -3.908 41.906 17.859 1 96.38 207 VAL B N 1
ATOM 3974 C CA . VAL B 1 207 ? -3.445 42.812 16.781 1 96.38 207 VAL B CA 1
ATOM 3975 C C . VAL B 1 207 ? -4.387 44 16.656 1 96.38 207 VAL B C 1
ATOM 3977 O O . VAL B 1 207 ? -3.938 45.125 16.547 1 96.38 207 VAL B O 1
ATOM 3980 N N . LYS B 1 208 ? -5.699 43.75 16.766 1 95.44 208 LYS B N 1
ATOM 3981 C CA . LYS B 1 208 ? -6.688 44.812 16.656 1 95.44 208 LYS B CA 1
ATOM 3982 C C . LYS B 1 208 ? -6.539 45.812 17.797 1 95.44 208 LYS B C 1
ATOM 3984 O O . LYS B 1 208 ? -6.539 47.031 17.578 1 95.44 208 LYS B O 1
ATOM 3989 N N . ASN B 1 209 ? -6.402 45.281 19 1 94.25 209 ASN B N 1
ATOM 3990 C CA . ASN B 1 209 ? -6.258 46.156 20.156 1 94.25 209 ASN B CA 1
ATOM 3991 C C . ASN B 1 209 ? -4.977 46.969 20.094 1 94.25 209 ASN B C 1
ATOM 3993 O O . ASN B 1 209 ? -4.984 48.156 20.422 1 94.25 209 ASN B O 1
ATOM 3997 N N . LYS B 1 210 ? -3.889 46.344 19.703 1 95.56 210 LYS B N 1
ATOM 3998 C CA . LYS B 1 210 ? -2.625 47.062 19.531 1 95.56 210 LYS B CA 1
ATOM 3999 C C . LYS B 1 210 ? -2.766 48.219 18.547 1 95.56 210 LYS B C 1
ATOM 4001 O O . LYS B 1 210 ? -2.328 49.344 18.812 1 95.56 210 LYS B O 1
ATOM 4006 N N . ASP B 1 211 ? -3.422 47.938 17.406 1 95 211 ASP B N 1
ATOM 4007 C CA . ASP B 1 211 ? -3.605 48.938 16.375 1 95 211 ASP B CA 1
ATOM 4008 C C . ASP B 1 211 ? -4.434 50.094 16.891 1 95 211 ASP B C 1
ATOM 4010 O O . ASP B 1 211 ? -4.137 51.25 16.594 1 95 211 ASP B O 1
ATOM 4014 N N . ASP B 1 212 ? -5.414 49.781 17.641 1 93.31 212 ASP B N 1
ATOM 4015 C CA . ASP B 1 212 ? -6.25 50.812 18.234 1 93.31 212 ASP B CA 1
ATOM 4016 C C . ASP B 1 212 ? -5.434 51.719 19.141 1 93.31 212 ASP B C 1
ATOM 4018 O O . ASP B 1 212 ? -5.582 52.938 19.109 1 93.31 212 ASP B O 1
ATOM 4022 N N . LEU B 1 213 ? -4.605 51.156 19.922 1 93.81 213 LEU B N 1
ATOM 4023 C CA . LEU B 1 213 ? -3.775 51.906 20.859 1 93.81 213 LEU B CA 1
ATOM 4024 C C . LEU B 1 213 ? -2.77 52.781 20.094 1 93.81 213 LEU B C 1
ATOM 4026 O O . LEU B 1 213 ? -2.523 53.906 20.484 1 93.81 213 LEU B O 1
ATOM 4030 N N . VAL B 1 214 ? -2.242 52.156 19.031 1 95.12 214 VAL B N 1
ATOM 4031 C CA . VAL B 1 214 ? -1.291 52.938 18.219 1 95.12 214 VAL B CA 1
ATOM 4032 C C . VAL B 1 214 ? -1.978 54.156 17.625 1 95.12 214 VAL B C 1
ATOM 4034 O O . VAL B 1 214 ? -1.42 55.25 17.656 1 95.12 214 VAL B O 1
ATOM 4037 N N . ASN B 1 215 ? -3.164 54.062 17.172 1 92.75 215 ASN B N 1
ATOM 4038 C CA . ASN B 1 215 ? -3.926 55.156 16.609 1 92.75 215 ASN B CA 1
ATOM 4039 C C . ASN B 1 215 ? -4.219 56.219 17.672 1 92.75 215 ASN B C 1
ATOM 4041 O O . ASN B 1 215 ? -4.102 57.438 17.391 1 92.75 215 ASN B O 1
ATOM 4045 N N . ARG B 1 216 ? -4.543 55.812 18.844 1 90.56 216 ARG B N 1
ATOM 4046 C CA . ARG B 1 216 ? -4.805 56.75 19.938 1 90.56 216 ARG B CA 1
ATOM 4047 C C . ARG B 1 216 ? -3.541 57.5 20.312 1 90.56 216 ARG B C 1
ATOM 4049 O O . ARG B 1 216 ? -3.596 58.688 20.609 1 90.56 216 ARG B O 1
ATOM 4056 N N . LYS B 1 217 ? -2.467 56.812 20.312 1 92.56 217 LYS B N 1
ATOM 4057 C CA . LYS B 1 217 ? -1.192 57.438 20.609 1 92.56 217 LYS B CA 1
ATOM 4058 C C . LYS B 1 217 ? -0.881 58.562 19.594 1 92.56 217 LYS B C 1
ATOM 4060 O O . LYS B 1 217 ? -0.424 59.625 19.969 1 92.56 217 LYS B O 1
ATOM 4065 N N . VAL B 1 218 ? -1.154 58.219 18.328 1 92.5 218 VAL B N 1
ATOM 4066 C CA . VAL B 1 218 ? -0.913 59.188 17.281 1 92.5 218 VAL B CA 1
ATOM 4067 C C . VAL B 1 218 ? -1.774 60.438 17.5 1 92.5 218 VAL B C 1
ATOM 4069 O O . VAL B 1 218 ? -1.295 61.562 17.375 1 92.5 218 VAL B O 1
ATOM 4072 N N . ILE B 1 219 ? -2.992 60.281 17.875 1 89.56 219 ILE B N 1
ATOM 4073 C CA . ILE B 1 219 ? -3.902 61.375 18.141 1 89.56 219 ILE B CA 1
ATOM 4074 C C . ILE B 1 219 ? -3.383 62.219 19.312 1 89.56 219 ILE B C 1
ATOM 4076 O O . ILE B 1 219 ? -3.379 63.438 19.266 1 89.56 219 ILE B O 1
ATOM 4080 N N . ILE B 1 220 ? -2.959 61.531 20.344 1 89.94 220 ILE B N 1
ATOM 4081 C CA . ILE B 1 220 ? -2.434 62.219 21.531 1 89.94 220 ILE B CA 1
ATOM 4082 C C . ILE B 1 220 ? -1.195 63.031 21.156 1 89.94 220 ILE B C 1
ATOM 4084 O O . ILE B 1 220 ? -1.065 64.188 21.547 1 89.94 220 ILE B O 1
ATOM 4088 N N . ASP B 1 221 ? -0.388 62.406 20.359 1 89.44 221 ASP B N 1
ATOM 4089 C CA . ASP B 1 221 ? 0.828 63.094 19.938 1 89.44 221 ASP B CA 1
ATOM 4090 C C . ASP B 1 221 ? 0.497 64.375 19.125 1 89.44 221 ASP B C 1
ATOM 4092 O O . ASP B 1 221 ? 1.083 65.438 19.344 1 89.44 221 ASP B O 1
ATOM 4096 N N . LYS B 1 222 ? -0.397 64.312 18.281 1 88 222 LYS B N 1
ATOM 4097 C CA . LYS B 1 222 ? -0.823 65.438 17.5 1 88 222 LYS B CA 1
ATOM 4098 C C . LYS B 1 222 ? -1.425 66.5 18.375 1 88 222 LYS B C 1
ATOM 4100 O O . LYS B 1 222 ? -1.175 67.688 18.156 1 88 222 LYS B O 1
ATOM 4105 N N . THR B 1 223 ? -2.137 66.125 19.344 1 85.38 223 THR B N 1
ATOM 4106 C CA . THR B 1 223 ? -2.775 67.062 20.25 1 85.38 223 THR B CA 1
ATOM 4107 C C . THR B 1 223 ? -1.732 67.812 21.078 1 85.38 223 THR B C 1
ATOM 4109 O O . THR B 1 223 ? -1.813 69 21.219 1 85.38 223 THR B O 1
ATOM 4112 N N . LEU B 1 224 ? -0.776 67.062 21.5 1 83.81 224 LEU B N 1
ATOM 4113 C CA . LEU B 1 224 ? 0.244 67.625 22.359 1 83.81 224 LEU B CA 1
ATOM 4114 C C . LEU B 1 224 ? 1.159 68.562 21.547 1 83.81 224 LEU B C 1
ATOM 4116 O O . LEU B 1 224 ? 1.819 69.438 22.094 1 83.81 224 LEU B O 1
ATOM 4120 N N . GLN B 1 225 ? 1.127 68.312 20.297 1 82 225 GLN B N 1
ATOM 4121 C CA . GLN B 1 225 ? 1.954 69.188 19.438 1 82 225 GLN B CA 1
ATOM 4122 C C . GLN B 1 225 ? 1.188 70.438 18.969 1 82 225 GLN B C 1
ATOM 4124 O O . GLN B 1 225 ? 1.787 71.375 18.469 1 82 225 GLN B O 1
ATOM 4129 N N . SER B 1 226 ? -0.033 70.375 19.281 1 79.25 226 SER B N 1
ATOM 4130 C CA . SER B 1 226 ? -0.833 71.5 18.875 1 79.25 226 SER B CA 1
ATOM 4131 C C . SER B 1 226 ? -0.441 72.75 19.641 1 79.25 226 SER B C 1
ATOM 4133 O O . SER B 1 226 ? -0.091 72.688 20.828 1 79.25 226 SER B O 1
ATOM 4135 N N . HIS B 1 227 ? -0.421 73.938 19 1 73.94 227 HIS B N 1
ATOM 4136 C CA . HIS B 1 227 ? -0.122 75.25 19.609 1 73.94 227 HIS B CA 1
ATOM 4137 C C . HIS B 1 227 ? -1.397 75.938 20.078 1 73.94 227 HIS B C 1
ATOM 4139 O O . HIS B 1 227 ? -1.34 77 20.641 1 73.94 227 HIS B O 1
ATOM 4145 N N . GLN B 1 228 ? -2.498 75.25 19.844 1 77.38 228 GLN B N 1
ATOM 4146 C CA . GLN B 1 228 ? -3.781 75.875 20.219 1 77.38 228 GLN B CA 1
ATOM 4147 C C . GLN B 1 228 ? -4.34 75.188 21.469 1 77.38 228 GLN B C 1
ATOM 4149 O O . GLN B 1 228 ? -4.605 74 21.469 1 77.38 228 GLN B O 1
ATOM 4154 N N . SER B 1 229 ? -4.492 75.938 22.5 1 81.56 229 SER B N 1
ATOM 4155 C CA . SER B 1 229 ? -5 75.438 23.766 1 81.56 229 SER B CA 1
ATOM 4156 C C . SER B 1 229 ? -6.406 74.875 23.594 1 81.56 229 SER B C 1
ATOM 4158 O O . SER B 1 229 ? -6.77 73.875 24.266 1 81.56 229 SER B O 1
ATOM 4160 N N . SER B 1 230 ? -7.152 75.438 22.656 1 79.69 230 SER B N 1
ATOM 4161 C CA . SER B 1 230 ? -8.516 75 22.422 1 79.69 230 SER B CA 1
ATOM 4162 C C . SER B 1 230 ? -8.539 73.562 21.953 1 79.69 230 SER B C 1
ATOM 4164 O O . SER B 1 230 ? -9.438 72.75 22.328 1 79.69 230 SER B O 1
ATOM 4166 N N . ASP B 1 231 ? -7.555 73.188 21.203 1 81.06 231 ASP B N 1
ATOM 4167 C CA . ASP B 1 231 ? -7.449 71.812 20.719 1 81.06 231 ASP B CA 1
ATOM 4168 C C . ASP B 1 231 ? -7.238 70.812 21.859 1 81.06 231 ASP B C 1
ATOM 4170 O O . ASP B 1 231 ? -7.805 69.75 21.875 1 81.06 231 ASP B O 1
ATOM 4174 N N . ILE B 1 232 ? -6.496 71.25 22.766 1 83 232 ILE B N 1
ATOM 4175 C CA . ILE B 1 232 ? -6.16 70.375 23.906 1 83 232 ILE B CA 1
ATOM 4176 C C . ILE B 1 232 ? -7.395 70.188 24.781 1 83 232 ILE B C 1
ATOM 4178 O O . ILE B 1 232 ? -7.688 69.062 25.203 1 83 232 ILE B O 1
ATOM 4182 N N . PHE B 1 233 ? -8.164 71.25 24.984 1 83.25 233 PHE B N 1
ATOM 4183 C CA . PHE B 1 233 ? -9.391 71.125 25.766 1 83.25 233 PHE B CA 1
ATOM 4184 C C . PHE B 1 233 ? -10.398 70.25 25.062 1 83.25 233 PHE B C 1
ATOM 4186 O O . PHE B 1 233 ? -11.055 69.375 25.703 1 83.25 233 PHE B O 1
ATOM 4193 N N . SER B 1 234 ? -10.461 70.375 23.781 1 80.56 234 SER B N 1
ATOM 4194 C CA . SER B 1 234 ? -11.438 69.625 23 1 80.56 234 SER B CA 1
ATOM 4195 C C . SER B 1 234 ? -11.109 68.125 22.984 1 80.56 234 SER B C 1
ATOM 4197 O O . SER B 1 234 ? -12.008 67.312 23.141 1 80.56 234 SER B O 1
ATOM 4199 N N . VAL B 1 235 ? -9.883 67.812 22.828 1 77.81 235 VAL B N 1
ATOM 4200 C CA . VAL B 1 235 ? -9.453 66.438 22.688 1 77.81 235 VAL B CA 1
ATOM 4201 C C . VAL B 1 235 ? -9.469 65.688 24.047 1 77.81 235 VAL B C 1
ATOM 4203 O O . VAL B 1 235 ? -9.766 64.5 24.141 1 77.81 235 VAL B O 1
ATOM 4206 N N . SER B 1 236 ? -9.125 66.438 25.094 1 77.25 236 SER B N 1
ATOM 4207 C CA . SER B 1 236 ? -9.109 65.875 26.438 1 77.25 236 SER B CA 1
ATOM 4208 C C . SER B 1 236 ? -10.445 65.25 26.781 1 77.25 236 SER B C 1
ATOM 4210 O O . SER B 1 236 ? -10.492 64.188 27.438 1 77.25 236 SER B O 1
ATOM 4212 N N . LYS B 1 237 ? -11.484 65.812 26.25 1 74.12 237 LYS B N 1
ATOM 4213 C CA . LYS B 1 237 ? -12.82 65.312 26.516 1 74.12 237 LYS B CA 1
ATOM 4214 C C . LYS B 1 237 ? -13.023 63.938 25.859 1 74.12 237 LYS B C 1
ATOM 4216 O O . LYS B 1 237 ? -13.664 63.062 26.422 1 74.12 237 LYS B O 1
ATOM 4221 N N . SER B 1 238 ? -12.391 63.75 24.766 1 74.38 238 SER B N 1
ATOM 4222 C CA . SER B 1 238 ? -12.617 62.531 23.984 1 74.38 238 SER B CA 1
ATOM 4223 C C . SER B 1 238 ? -11.625 61.438 24.359 1 74.38 238 SER B C 1
ATOM 4225 O O . SER B 1 238 ? -11.906 60.25 24.156 1 74.38 238 SER B O 1
ATOM 4227 N N . LEU B 1 239 ? -10.484 61.875 24.812 1 72.06 239 LEU B N 1
ATOM 4228 C CA . LEU B 1 239 ? -9.414 60.906 25.062 1 72.06 239 LEU B CA 1
ATOM 4229 C C . LEU B 1 239 ? -9.711 60.094 26.297 1 72.06 239 LEU B C 1
ATOM 4231 O O . LEU B 1 239 ? -9.203 58.969 26.438 1 72.06 239 LEU B O 1
ATOM 4235 N N . VAL B 1 240 ? -10.586 60.562 27.203 1 61.75 240 VAL B N 1
ATOM 4236 C CA . VAL B 1 240 ? -10.836 59.844 28.469 1 61.75 240 VAL B CA 1
ATOM 4237 C C . VAL B 1 240 ? -11.586 58.562 28.203 1 61.75 240 VAL B C 1
ATOM 4239 O O . VAL B 1 240 ? -11.898 57.812 29.125 1 61.75 240 VAL B O 1
ATOM 4242 N N . LYS B 1 241 ? -11.586 58.156 27 1 64.31 241 LYS B N 1
ATOM 4243 C CA . LYS B 1 241 ? -12.234 56.844 26.766 1 64.31 241 LYS B CA 1
ATOM 4244 C C . LYS B 1 241 ? -11.391 55.719 27.297 1 64.31 241 LYS B C 1
ATOM 4246 O O . LYS B 1 241 ? -10.164 55.812 27.375 1 64.31 241 LYS B O 1
ATOM 4251 N N . THR B 1 242 ? -12.109 54.625 27.766 1 71.06 242 THR B N 1
ATOM 4252 C CA . THR B 1 242 ? -11.555 53.469 28.469 1 71.06 242 THR B CA 1
ATOM 4253 C C . THR B 1 242 ? -10.625 52.688 27.562 1 71.06 242 THR B C 1
ATOM 4255 O O . THR B 1 242 ? -10.875 52.562 26.359 1 71.06 242 THR B O 1
ATOM 4258 N N . LEU B 1 243 ? -9.398 52.438 28 1 79.25 243 LEU B N 1
ATOM 4259 C CA . LEU B 1 243 ? -8.414 51.594 27.344 1 79.25 243 LEU B CA 1
ATOM 4260 C C . LEU B 1 243 ? -8.914 50.156 27.25 1 79.25 243 LEU B C 1
ATOM 4262 O O . LEU B 1 243 ? -9.688 49.688 28.094 1 79.25 243 LEU B O 1
ATOM 4266 N N . PRO B 1 244 ? -8.625 49.531 26.094 1 76.94 244 PRO B N 1
ATOM 4267 C CA . PRO B 1 244 ? -9.047 48.125 25.984 1 76.94 244 PRO B CA 1
ATOM 4268 C C . PRO B 1 244 ? -8.547 47.25 27.141 1 76.94 244 PRO B C 1
ATOM 4270 O O . PRO B 1 244 ? -7.488 47.531 27.703 1 76.94 244 PRO B O 1
ATOM 4273 N N . GLU B 1 245 ? -9.391 46.281 27.531 1 76.62 245 GLU B N 1
ATOM 4274 C CA . GLU B 1 245 ? -9.031 45.344 28.594 1 76.62 245 GLU B CA 1
ATOM 4275 C C . GLU B 1 245 ? -8.094 44.25 28.094 1 76.62 245 GLU B C 1
ATOM 4277 O O . GLU B 1 245 ? -8.289 43.719 26.984 1 76.62 245 GLU B O 1
ATOM 4282 N N . LYS B 1 246 ? -6.945 44.156 28.797 1 82.06 246 LYS B N 1
ATOM 4283 C CA . LYS B 1 246 ? -6 43.094 28.484 1 82.06 246 LYS B CA 1
ATOM 4284 C C . LYS B 1 246 ? -6.625 41.719 28.688 1 82.06 246 LYS B C 1
ATOM 4286 O O . LYS B 1 246 ? -7.34 41.5 29.672 1 82.06 246 LYS B O 1
ATOM 4291 N N . SER B 1 247 ? -6.605 41 27.578 1 73.69 247 SER B N 1
ATOM 4292 C CA . SER B 1 247 ? -7.105 39.625 27.719 1 73.69 247 SER B CA 1
ATOM 4293 C C . SER B 1 247 ? -6.301 38.844 28.75 1 73.69 247 SER B C 1
ATOM 4295 O O . SER B 1 247 ? -5.07 38.906 28.766 1 73.69 247 SER B O 1
ATOM 4297 N N . LYS B 1 248 ? -7 38.219 29.766 1 75.69 248 LYS B N 1
ATOM 4298 C CA . LYS B 1 248 ? -6.375 37.375 30.781 1 75.69 248 LYS B CA 1
ATOM 4299 C C . LYS B 1 248 ? -6.367 35.906 30.359 1 75.69 248 LYS B C 1
ATOM 4301 O O . LYS B 1 248 ? -5.941 35.031 31.125 1 75.69 248 LYS B O 1
ATOM 4306 N N . THR B 1 249 ? -6.656 35.656 29.109 1 75.12 249 THR B N 1
ATOM 4307 C CA . THR B 1 249 ? -6.758 34.281 28.703 1 75.12 249 THR B CA 1
ATOM 4308 C C . THR B 1 249 ? -5.375 33.688 28.406 1 75.12 249 THR B C 1
ATOM 4310 O O . THR B 1 249 ? -4.637 34.25 27.578 1 75.12 249 THR B O 1
ATOM 4313 N N . ILE B 1 250 ? -4.996 32.812 29.328 1 80.81 250 ILE B N 1
ATOM 4314 C CA . ILE B 1 250 ? -3.75 32.062 29.078 1 80.81 250 ILE B CA 1
ATOM 4315 C C . ILE B 1 250 ? -4.023 30.875 28.188 1 80.81 250 ILE B C 1
ATOM 4317 O O . ILE B 1 250 ? -4.855 30.016 28.516 1 80.81 250 ILE B O 1
ATOM 4321 N N . ILE B 1 251 ? -3.471 30.938 27.031 1 86.31 251 ILE B N 1
ATOM 4322 C CA . ILE B 1 251 ? -3.623 29.828 26.094 1 86.31 251 ILE B CA 1
ATOM 4323 C C . ILE B 1 251 ? -2.438 28.875 26.234 1 86.31 251 ILE B C 1
ATOM 4325 O O . ILE B 1 251 ? -1.285 29.281 26.078 1 86.31 251 ILE B O 1
ATOM 4329 N N . ASN B 1 252 ? -2.836 27.641 26.703 1 84.62 252 ASN B N 1
ATOM 4330 C CA . ASN B 1 252 ? -1.833 26.578 26.781 1 84.62 252 ASN B CA 1
ATOM 4331 C C . ASN B 1 252 ? -1.976 25.594 25.609 1 84.62 252 ASN B C 1
ATOM 4333 O O . ASN B 1 252 ? -3.08 25.141 25.312 1 84.62 252 ASN B O 1
ATOM 4337 N N . LEU B 1 253 ? -0.874 25.438 24.984 1 87 253 LEU B N 1
ATOM 4338 C CA . LEU B 1 253 ? -0.865 24.516 23.859 1 87 253 LEU B CA 1
ATOM 4339 C C . LEU B 1 253 ? -0.856 23.078 24.344 1 87 253 LEU B C 1
ATOM 4341 O O . LEU B 1 253 ? -0.024 22.688 25.172 1 87 253 LEU B O 1
ATOM 4345 N N . LYS B 1 254 ? -1.806 22.297 23.906 1 86.19 254 LYS B N 1
ATOM 4346 C CA . LYS B 1 254 ? -1.82 20.844 24.141 1 86.19 254 LYS B CA 1
ATOM 4347 C C . LYS B 1 254 ? -1.134 20.109 23 1 86.19 254 LYS B C 1
ATOM 4349 O O . LYS B 1 254 ? -1.62 20.109 21.859 1 86.19 254 LYS B O 1
ATOM 4354 N N . LYS B 1 255 ? -0.055 19.484 23.391 1 90.19 255 LYS B N 1
ATOM 4355 C CA . LYS B 1 255 ? 0.716 18.766 22.375 1 90.19 255 LYS B CA 1
ATOM 4356 C C . LYS B 1 255 ? 0.215 17.328 22.219 1 90.19 255 LYS B C 1
ATOM 4358 O O . LYS B 1 255 ? -0.227 16.703 23.188 1 90.19 255 LYS B O 1
ATOM 4363 N N . THR B 1 256 ? 0.247 16.922 20.984 1 88.94 256 THR B N 1
ATOM 4364 C CA . THR B 1 256 ? -0.136 15.555 20.672 1 88.94 256 THR B CA 1
ATOM 4365 C C . THR B 1 256 ? 1.094 14.711 20.344 1 88.94 256 THR B C 1
ATOM 4367 O O . THR B 1 256 ? 1.98 15.156 19.609 1 88.94 256 THR B O 1
ATOM 4370 N N . ILE B 1 257 ? 1.105 13.5 21.016 1 89 257 ILE B N 1
ATOM 4371 C CA . ILE B 1 257 ? 2.205 12.57 20.781 1 89 257 ILE B CA 1
ATOM 4372 C C . ILE B 1 257 ? 1.659 11.258 20.219 1 89 257 ILE B C 1
ATOM 4374 O O . ILE B 1 257 ? 0.644 10.75 20.703 1 89 257 ILE B O 1
ATOM 4378 N N . PHE B 1 258 ? 2.352 10.852 19.156 1 90.75 258 PHE B N 1
ATOM 4379 C CA . PHE B 1 258 ? 2.008 9.555 18.578 1 90.75 258 PHE B CA 1
ATOM 4380 C C . PHE B 1 258 ? 2.824 8.438 19.219 1 90.75 258 PHE B C 1
ATOM 4382 O O . PHE B 1 258 ? 4.055 8.5 19.234 1 90.75 258 PHE B O 1
ATOM 4389 N N . PHE B 1 259 ? 2.068 7.453 19.766 1 83.25 259 PHE B N 1
ATOM 4390 C CA . PHE B 1 259 ? 2.678 6.25 20.328 1 83.25 259 PHE B CA 1
ATOM 4391 C C . PHE B 1 259 ? 2.477 5.059 19.391 1 83.25 259 PHE B C 1
ATOM 4393 O O . PHE B 1 259 ? 1.343 4.641 19.156 1 83.25 259 PHE B O 1
ATOM 4400 N N . GLN B 1 260 ? 3.65 4.633 18.891 1 76.5 260 GLN B N 1
ATOM 4401 C CA . GLN B 1 260 ? 3.604 3.49 17.984 1 76.5 260 GLN B CA 1
ATOM 4402 C C . GLN B 1 260 ? 3.262 2.207 18.734 1 76.5 260 GLN B C 1
ATOM 4404 O O . GLN B 1 260 ? 3.746 1.984 19.844 1 76.5 260 GLN B O 1
ATOM 4409 N N . GLY B 1 261 ? 2.193 1.558 18.328 1 62.22 261 GLY B N 1
ATOM 4410 C CA . GLY B 1 261 ? 1.757 0.335 18.984 1 62.22 261 GLY B CA 1
ATOM 4411 C C . GLY B 1 261 ? 2.676 -0.844 18.719 1 62.22 261 GLY B C 1
ATOM 4412 O O . GLY B 1 261 ? 2.4 -1.962 19.156 1 62.22 261 GLY B O 1
ATOM 4413 N N . PHE B 1 262 ? 3.961 -0.985 18.375 1 49.56 262 PHE B N 1
ATOM 4414 C CA . PHE B 1 262 ? 4.52 -2.275 17.984 1 49.56 262 PHE B CA 1
ATOM 4415 C C . PHE B 1 262 ? 4.246 -3.326 19.047 1 49.56 262 PHE B C 1
ATOM 4417 O O . PHE B 1 262 ? 4.277 -4.527 18.766 1 49.56 262 PHE B O 1
ATOM 4424 N N . ASN B 1 263 ? 4.68 -3.094 20.297 1 42.53 263 ASN B N 1
ATOM 4425 C CA . ASN B 1 263 ? 4.918 -4.309 21.078 1 42.53 263 ASN B CA 1
ATOM 4426 C C . ASN B 1 263 ? 3.637 -5.113 21.266 1 42.53 263 ASN B C 1
ATOM 4428 O O . ASN B 1 263 ? 2.818 -4.789 22.125 1 42.53 263 ASN B O 1
ATOM 4432 N N . LEU B 1 264 ? 3.129 -5.605 20.312 1 35 264 LEU B N 1
ATOM 4433 C CA . LEU B 1 264 ? 1.832 -6.273 20.375 1 35 264 LEU B CA 1
ATOM 4434 C C . LEU B 1 264 ? 1.86 -7.43 21.359 1 35 264 LEU B C 1
ATOM 4436 O O . LEU B 1 264 ? 2.312 -8.531 21.031 1 35 264 LEU B O 1
ATOM 4440 N N . LYS B 1 265 ? 2.434 -7.32 22.547 1 34.97 265 LYS B N 1
ATOM 4441 C CA . LYS B 1 265 ? 2.311 -8.438 23.484 1 34.97 265 LYS B CA 1
ATOM 4442 C C . LYS B 1 265 ? 0.893 -9 23.484 1 34.97 265 LYS B C 1
ATOM 4444 O O . LYS B 1 265 ? 0.694 -10.195 23.234 1 34.97 265 LYS B O 1
ATOM 4449 N N . ASN B 1 266 ? 0.212 -8.938 24.734 1 35.22 266 ASN B N 1
ATOM 4450 C CA . ASN B 1 266 ? -0.806 -9.727 25.422 1 35.22 266 ASN B CA 1
ATOM 4451 C C . ASN B 1 266 ? -2.139 -9.688 24.672 1 35.22 266 ASN B C 1
ATOM 4453 O O . ASN B 1 266 ? -2.818 -10.703 24.547 1 35.22 266 ASN B O 1
ATOM 4457 N N . SER B 1 267 ? -2.936 -8.641 24.859 1 33.16 267 SER B N 1
ATOM 4458 C CA . SER B 1 267 ? -4.383 -8.836 24.891 1 33.16 267 SER B CA 1
ATOM 4459 C C . SER B 1 267 ? -4.93 -9.148 23.5 1 33.16 267 SER B C 1
ATOM 4461 O O . SER B 1 267 ? -4.305 -8.812 22.5 1 33.16 267 SER B O 1
ATOM 4463 N N . LYS B 1 268 ? -5.988 -9.781 23.25 1 38 268 LYS B N 1
ATOM 4464 C CA . LYS B 1 268 ? -6.945 -9.93 22.172 1 38 268 LYS B CA 1
ATOM 4465 C C . LYS B 1 268 ? -6.926 -8.719 21.25 1 38 268 LYS B C 1
ATOM 4467 O O . LYS B 1 268 ? -7.879 -8.484 20.5 1 38 268 LYS B O 1
ATOM 4472 N N . SER B 1 269 ? -6.047 -7.645 21.297 1 39.78 269 SER B N 1
ATOM 4473 C CA . SER B 1 269 ? -6.258 -6.23 21 1 39.78 269 SER B CA 1
ATOM 4474 C C . SER B 1 269 ? -6.188 -5.961 19.5 1 39.78 269 SER B C 1
ATOM 4476 O O . SER B 1 269 ? -5.457 -6.641 18.781 1 39.78 269 SER B O 1
ATOM 4478 N N . GLU B 1 270 ? -7.121 -5.148 18.797 1 47.31 270 GLU B N 1
ATOM 4479 C CA . GLU B 1 270 ? -7.531 -4.559 17.531 1 47.31 270 GLU B CA 1
ATOM 4480 C C . GLU B 1 270 ? -6.336 -3.959 16.781 1 47.31 270 GLU B C 1
ATOM 4482 O O . GLU B 1 270 ? -5.359 -3.541 17.406 1 47.31 270 GLU B O 1
ATOM 4487 N N . MET B 1 271 ? -6.141 -4.582 15.547 1 53.38 271 MET B N 1
ATOM 4488 C CA . MET B 1 271 ? -5.246 -3.922 14.602 1 53.38 271 MET B CA 1
ATOM 4489 C C . MET B 1 271 ? -5.02 -2.465 14.992 1 53.38 271 MET B C 1
ATOM 4491 O O . MET B 1 271 ? -3.936 -1.922 14.773 1 53.38 271 MET B O 1
ATOM 4495 N N . SER B 1 272 ? -6 -2.039 15.633 1 54.91 272 SER B N 1
ATOM 4496 C CA . SER B 1 272 ? -5.914 -0.637 16.031 1 54.91 272 SER B CA 1
ATOM 4497 C C . SER B 1 272 ? -4.84 -0.429 17.094 1 54.91 272 SER B C 1
ATOM 4499 O O . SER B 1 272 ? -4.129 0.577 17.078 1 54.91 272 SER B O 1
ATOM 4501 N N . ALA B 1 273 ? -4.742 -1.402 17.922 1 58.03 273 ALA B N 1
ATOM 4502 C CA . ALA B 1 273 ? -3.781 -1.275 19.016 1 58.03 273 ALA B CA 1
ATOM 4503 C C . ALA B 1 273 ? -2.35 -1.432 18.5 1 58.03 273 ALA B C 1
ATOM 4505 O O . ALA B 1 273 ? -1.414 -0.878 19.078 1 58.03 273 ALA B O 1
ATOM 4506 N N . VAL B 1 274 ? -2.254 -2.068 17.297 1 62.5 274 VAL B N 1
ATOM 4507 C CA . VAL B 1 274 ? -0.925 -2.336 16.75 1 62.5 274 VAL B CA 1
ATOM 4508 C C . VAL B 1 274 ? -0.385 -1.081 16.062 1 62.5 274 VAL B C 1
ATOM 4510 O O . VAL B 1 274 ? 0.818 -0.814 16.109 1 62.5 274 VAL B O 1
ATOM 4513 N N . PHE B 1 275 ? -1.263 -0.412 15.539 1 74.38 275 PHE B N 1
ATOM 4514 C CA . PHE B 1 275 ? -0.809 0.762 14.805 1 74.38 275 PHE B CA 1
ATOM 4515 C C . PHE B 1 275 ? -0.305 1.839 15.758 1 74.38 275 PHE B C 1
ATOM 4517 O O . PHE B 1 275 ? 0.808 2.344 15.602 1 74.38 275 PHE B O 1
ATOM 4524 N N . GLY B 1 276 ? -0.932 2.061 16.766 1 79.75 276 GLY B N 1
ATOM 4525 C CA . GLY B 1 276 ? -0.596 3.113 17.719 1 79.75 276 GLY B CA 1
ATOM 4526 C C . GLY B 1 276 ? -1.75 4.059 17.984 1 79.75 276 GLY B C 1
ATOM 4527 O O . GLY B 1 276 ? -2.861 3.85 17.5 1 79.75 276 GLY B O 1
ATOM 4528 N N . ASN B 1 277 ? -1.486 4.867 18.984 1 84.12 277 ASN B N 1
ATOM 4529 C CA . ASN B 1 277 ? -2.496 5.852 19.359 1 84.12 277 ASN B CA 1
ATOM 4530 C C . ASN B 1 277 ? -1.879 7.23 19.562 1 84.12 277 ASN B C 1
ATOM 4532 O O . ASN B 1 277 ? -0.655 7.375 19.578 1 84.12 277 ASN B O 1
ATOM 4536 N N . ILE B 1 278 ? -2.793 8.18 19.5 1 88.38 278 ILE B N 1
ATOM 4537 C CA . ILE B 1 278 ? -2.359 9.547 19.766 1 88.38 278 ILE B CA 1
ATOM 4538 C C . ILE B 1 278 ? -2.828 9.977 21.156 1 88.38 278 ILE B C 1
ATOM 4540 O O . ILE B 1 278 ? -3.965 9.703 21.547 1 88.38 278 ILE B O 1
ATOM 4544 N N . LYS B 1 279 ? -1.858 10.625 21.953 1 87.38 279 LYS B N 1
ATOM 4545 C CA . LYS B 1 279 ? -2.178 11.133 23.281 1 87.38 279 LYS B CA 1
ATOM 4546 C C . LYS B 1 279 ? -1.824 12.617 23.406 1 87.38 279 LYS B C 1
ATOM 4548 O O . LYS B 1 279 ? -0.895 13.094 22.75 1 87.38 279 LYS B O 1
ATOM 4553 N N . ILE B 1 280 ? -2.727 13.266 24.172 1 87.62 280 ILE B N 1
ATOM 4554 C CA . ILE B 1 280 ? -2.475 14.68 24.453 1 87.62 280 ILE B CA 1
ATOM 4555 C C . ILE B 1 280 ? -1.578 14.812 25.672 1 87.62 280 ILE B C 1
ATOM 4557 O O . ILE B 1 280 ? -1.804 14.156 26.703 1 87.62 280 ILE B O 1
ATOM 4561 N N . VAL B 1 281 ? -0.371 15.367 25.516 1 79.12 281 VAL B N 1
ATOM 4562 C CA . VAL B 1 281 ? 0.52 15.602 26.641 1 79.12 281 VAL B CA 1
ATOM 4563 C C . VAL B 1 281 ? 0.502 17.078 27.016 1 79.12 281 VAL B C 1
ATOM 4565 O O . VAL B 1 281 ? 0.49 17.953 26.141 1 79.12 281 VAL B O 1
ATOM 4568 N N . SER B 1 282 ? -0.135 17.469 28.172 1 65.12 282 SER B N 1
ATOM 4569 C CA . SER B 1 282 ? -0.087 18.828 28.688 1 65.12 282 SER B CA 1
ATOM 4570 C C . SER B 1 282 ? 1.319 19.203 29.141 1 65.12 282 SER B C 1
ATOM 4572 O O . SER B 1 282 ? 2.09 18.328 29.562 1 65.12 282 SER B O 1
ATOM 4574 N N . ASP B 1 283 ? 1.998 20.25 28.672 1 55.19 283 ASP B N 1
ATOM 4575 C CA . ASP B 1 283 ? 3.229 20.766 29.266 1 55.19 283 ASP B CA 1
ATOM 4576 C C . ASP B 1 283 ? 3.189 20.641 30.797 1 55.19 283 ASP B C 1
ATOM 4578 O O . ASP B 1 283 ? 2.236 21.094 31.438 1 55.19 283 ASP B O 1
ATOM 4582 N N . LEU B 1 284 ? 3.584 19.594 31.453 1 42.34 284 LEU B N 1
ATOM 4583 C CA . LEU B 1 284 ? 3.883 19.797 32.875 1 42.34 284 LEU B CA 1
ATOM 4584 C C . LEU B 1 284 ? 4.512 21.172 33.094 1 42.34 284 LEU B C 1
ATOM 4586 O O . LEU B 1 284 ? 5.406 21.578 32.344 1 42.34 284 LEU B O 1
ATOM 4590 N N . GLU B 1 285 ? 3.852 22.297 33.969 1 36.5 285 GLU B N 1
ATOM 4591 C CA . GLU B 1 285 ? 4.719 23.047 34.844 1 36.5 285 GLU B CA 1
ATOM 4592 C C . GLU B 1 285 ? 5.883 22.203 35.344 1 36.5 285 GLU B C 1
ATOM 4594 O O . GLU B 1 285 ? 5.727 21 35.594 1 36.5 285 GLU B O 1
#

Foldseek 3Di:
DPPPPCPCPVPPDQAWPPPRHGDFFKAFLLVRTTHDPCCVVPPQCPDPVRVPIDMDTVVCPPPPVVVVVSVVVCQQADAAPVHRVFHFFWAFPVVGGTHGPVCCVPPNVPTDIDGSVVVVVVVVVVVVVVVVVVVVVVVVVVVVVVVVVVVVVVVVVVVVVVVVVVVVVVVVLVVQLVVLVVVQVVVVCVVVVVLVVVVVVVVVVVVVLVVVVVVLVVVVVVQVPDPDPVSVVVVVVVSPDDRDDDDPDDRFDWDKDWDAQCDDDDDPDDVNSRGTHIDTDGPDD/DPPPPCPCPVPPDQAWPVPRHGDFFKAFLLVRTTHDPCCVVPPQCPDPVRVPTDMDTPVCCPPPVVVVVSVVVCQQADAAPVHRVFHFFWAFPVVGGTDGPVCCVPPNVPTDIHGSVVVVVVVVVVVVVVVVVVVVVVVVVVVVVVVVVVVVVVVVVVVVVVVVVVVVVVVVLVVQLVVLVVVQVVVVCVVVVVLVVVVVVVVVVVVVLVVVVVVLVVVVVVQVPDPDVVSVVVVVVVSPDDRDDDDPDDRFDWDKDWDAQCPPPDDPDPVNSRGTHIDTDGPDD

Radius of gyration: 67.33 Å; Cα contacts (8 Å, |Δi|>4): 656; chains: 2; bounding box: 51×186×109 Å

InterPro domains:
  IPR000315 B-box-type zinc finger [PF00643] (76-116)
  IPR000315 B-box-type zinc finger [PS50119] (11-58)
  IPR000315 B-box-type zinc finger [PS50119] (75-116)
  IPR000315 B-box-type zinc finger [SM00336] (11-58)
  IPR000315 B-box-type zinc finger [SM00336] (75-116)
  IPR047153 TRIM45/56/19-like [PTHR25462] (13-250)

Organism: Mytilus galloprovincialis (NCBI:txid29158)

Solvent-accessible surface area (backbone atoms only — not comparable to full-atom values): 31890 Å² total; per-residue (Å²): 130,82,73,75,77,72,76,62,69,69,67,75,56,70,40,11,71,80,80,61,42,66,63,55,48,32,32,31,65,73,76,68,37,43,21,19,70,62,46,46,68,60,45,43,51,60,33,86,88,35,46,84,49,53,70,43,50,56,85,49,61,77,38,69,64,48,49,50,48,45,30,50,52,39,46,62,59,28,61,18,89,88,46,69,90,37,46,24,65,31,24,31,64,79,78,66,48,74,32,22,71,65,46,37,66,72,78,39,63,90,51,54,74,42,56,42,66,62,54,49,52,50,49,51,51,50,50,50,52,49,47,52,50,46,53,52,51,42,54,50,34,52,52,50,44,53,52,45,52,48,51,50,51,53,50,51,52,42,51,49,52,38,51,48,51,48,53,49,50,45,50,52,51,43,50,52,47,49,50,48,44,51,50,51,52,50,50,52,49,65,63,44,49,61,54,53,51,51,50,52,51,52,41,53,49,37,52,51,52,36,51,51,47,52,52,51,46,51,53,51,52,54,44,72,64,47,68,48,47,66,54,43,61,59,44,55,70,63,61,72,56,81,74,83,79,78,80,82,77,79,83,76,76,73,41,61,44,71,43,74,22,73,76,78,53,59,67,79,65,51,75,58,53,44,62,33,49,77,43,78,46,67,75,74,132,131,83,72,75,79,75,75,62,71,68,67,75,56,69,39,10,69,79,80,61,41,64,64,53,48,33,32,30,65,74,75,68,36,42,22,20,69,62,46,45,67,60,47,42,51,61,33,87,90,35,46,84,49,54,69,43,49,58,91,45,62,80,37,73,65,44,46,51,47,48,30,49,52,39,48,62,61,29,59,17,89,85,47,70,90,38,47,26,65,32,24,33,64,78,77,67,47,72,33,22,73,66,48,37,67,72,80,39,65,90,51,54,73,42,58,42,67,60,51,49,52,50,51,52,52,52,50,51,53,50,48,52,51,46,52,53,49,41,52,51,33,52,54,50,43,52,50,45,51,48,52,50,51,52,50,50,52,43,49,50,54,38,52,49,51,48,52,51,50,47,50,51,50,43,50,51,46,51,52,47,45,52,52,50,52,51,50,51,47,65,64,44,51,62,53,53,52,52,51,52,51,52,42,52,49,40,53,51,52,36,50,51,48,52,51,50,47,52,52,50,53,53,43,70,66,47,68,47,48,67,54,44,61,57,46,55,69,63,62,71,56,81,73,83,78,80,80,81,79,80,86,78,75,71,42,62,45,69,44,73,18,68,81,56,39,56,70,91,67,52,75,53,55,42,61,34,48,76,42,78,46,66,74,75,130

pLDDT: mean 82.4, std 15.71, range [19.23, 97.38]

Nearest PDB structures (foldseek):
  7z36-assembly1_B  TM=3.777E-01  e=1.259E-05  Homo sapiens
  2yvr-assembly1_A  TM=8.309E-01  e=1.173E-02  Homo sapiens
  7wsj-assembly2_C  TM=4.386E-01  e=1.725E-03  Arabidopsis thaliana
  7wsj-assembly1_B  TM=4.349E-01  e=3.267E-03  Arabidopsis thaliana
  7vsp-assembly2_B  TM=4.429E-01  e=5.447E-03  Arabidopsis thaliana

Sequence (570 aa):
MAFPHSNDEAQIPALCQFCEESNIKWKCINCDLFLCQLCNSRIHNKSKASKDHTIINLKDCGTAETKSTILTVDLQNMPCTIHSEIKCWVYCNNCAHPICADCSIESHQKHEYKQLDAVFNAIISAIDDLKKRIDHDIQWYEHEKLNLEQLLSDGDKNFQNTKDKIIETEKEMKDTISRYASDLLQELETKWRPQEIKIKRELSHVVKNKDDLVNRKVIIDKTLQSHQSSDIFSVSKSLVKTLPEKSKTIINLKKTIFFQGFNLKNSKSEMSAVFGNIKIVSDLEMAFPHSNDEAQIPALCQFCEESNIKWKCINCDLFLCQLCNSRIHNKSKASKDHTIINLKDCGTAETKSTILTVDLQNMPCTIHSEIKCWVYCNNCAHPICADCSIESHQKHEYKQLDAVFNAIISAIDDLKKRIDHDIQWYEHEKLNLEQLLSDGDKNFQNTKDKIIETEKEMKDTISRYASDLLQELETKWRPQEIKIKRELSHVVKNKDDLVNRKVIIDKTLQSHQSSDIFSVSKSLVKTLPEKSKTIINLKKTIFFQGFNLKNSKSEMSAVFGNIKIVSDLE

Secondary structure (DSSP, 8-state):
-------------SB-TTT--B---EEETTTTEEE-HHIIIIIITTSTTTTT--EEEGGGTTSHHHHHHHHHHHHHTPBPSSSTTSBEEEEETTTTEEEEHHHHHHT-TTS-EEEHHHHHHHHHHHHHHHHHHHHHHHHHHHHHHHHHHHHHHHHHHHHHHHHHHHHHHHHHHHHHHHHHHHHHHHHHHHHHHHHHHHHHHHHHHHHHHHHHHHHHHHHHHHHHH-S-HHHHHHHHHHHTPPPPPPP----PPPEEEEEE-TT--SS---HHHHHEEEEEE----/-------------SB-TTT--B---EEETTTTEEE-HHIIIIIITTSTTTTT--EEEGGGTTSHHHHHHHHHHHHHTPBPSSSTTSBEEEEETTTTEEEEHHHHHHT-TTS-EEEHHHHHHHHHHHHHHHHHHHHHHHHHHHHHHHHHHHHHHHHHHHHHHHHHHHHHHHHHHHHHHHHHHHHHHHHHHHHHHHHHHHHHHHHHHHHHHHHHHHHHHHHHHHHHH-S-HHHHHHHHHHHTSPPPPPP-------EEEEEE-----SS---HHHHHEEEEEE----